Protein AF-A0A1Q7BEI2-F1 (afdb_monomer_lite)

Foldseek 3Di:
DWDDFPNWIWDKDWAADPPAAEEEEAEAQLFFQVLCVLVRVVCSPHHRYMTIGFEQADPIDQDFDAAALVSSLRRVVRVCVRVVQQAHAYEYEALSLLSQLVCLQPPVRRYQAYERELYFNWADQVLLVVLVVVLVCCVPPNLLSVLVVVVPQQFDPVCVVVVPVQSVVSSVSSRPRRSRSSNRSSNNVSGGHSLVSLVDRPHQYEYHYAPPHPSVVSSVVSCVNRVHDYDHDDDDDTDDPRGDDSPPPPPPCVPRPDDDPPDDDDDDDDDDDDDDDDDDDDDDDDDDDDDDDDDDDDDDDDDDDDDDDDDDDDDDDDDDDDDDPDDDPDDDDFDPVLVVLQVVVQVVCVVLQKGWDWPVPPPVPPPPDDDDDDDDPDDDDDDPPDPPDFFFDWDWRACVRCVVVLVVLQVSQVPTPHHPCNTHLFRWMKHHGPSRPSDSANGLQKTKIKTKAAAPDKRAKKAKQKKKKKQWQAQFWKWKAWLLEIAGDGHRKIFIHGGQIIMMIHTNDNGMTIIMIMISVSVCVVVVNIDMGRCPPPADDDRHDDHNPDDYCPLCVQQVDAPDHDPPDDQDHGDDPRAQSNGIDDRVVLVVVQVVCQPPPADQFFARKDWCARRVPRAARYLFKTKMKGKAFAFRKHFKKAKQKKKKKFWSAAWWWKDWQNDIDTDHHGMIIIHTGGIIMMITHNGPGMTMMIMMIRQSVCVSVVNIWMWTADPVRDIDTDDD

Secondary structure (DSSP, 8-state):
-EEEETTEEEEEEEES-TTSPEEEEEPPTT--GGGGHHHHHHHTTTSEEEEEPPTTSTTS---SS---HHHHHHHHHHHHHHTT--SEEEEEETHHHHHHHHHHHH-TTTEEEEEEES--SB--HHHHHHHHHHHHHHHHHTTGGGHHHHHHHHS-HHHHHH--TTHHHHHHHHHTS-HHHHHHHHHHHHS-B-HHHHHH--S-EEEE--TTSTTHHHHHHHHHTTTPPB----------TTSS-S---SSSSTTTSS--S------------------------------------------------------------PPP--PPP-PPPPPHHHHHHHHHHHHHHGGGTEEEE-TTT-GGGS-TTSS---S----PPP-TT-TT---PPPEEE-HHHHHHHHHHHHHHHTT-SS-HHHH-SS-EEEE--GGGTT-S-SSSS-EEEEEEE-TT-EEEEEEESS-EEEEE-SSEEEEEEETTEEEEEETT-EEEE-TT--EEEE--SSS-EEEEEEE-HHHHHHTT---EE---TT--SSS------BPTTHHHHHH-STT---TTS----SSSSS--S--EE-HHHHHHHHHHGGGS--BTTTBEEEEEB-TTTSSBSSSS-EEEEEEE-TT-BPPEEEESS-EEEEEEESEEEEEETTEEEEEETT-EEEE-TT--EEEE--SSS-EEEEEEETHHHHHHTT---EEEE-TT--EEE---

Structure (mmCIF, N/CA/C/O backbone):
data_AF-A0A1Q7BEI2-F1
#
_entry.id   AF-A0A1Q7BEI2-F1
#
loop_
_atom_site.group_PDB
_atom_site.id
_atom_site.type_symbol
_atom_site.label_atom_id
_atom_site.label_alt_id
_atom_site.label_comp_id
_atom_site.label_asym_id
_atom_site.label_entity_id
_atom_site.label_seq_id
_atom_site.pdbx_PDB_ins_code
_atom_site.Cartn_x
_atom_site.Cartn_y
_atom_site.Cartn_z
_atom_site.occupancy
_atom_site.B_iso_or_equiv
_atom_site.auth_seq_id
_atom_site.auth_comp_id
_atom_site.auth_asym_id
_atom_site.auth_atom_id
_atom_site.pdbx_PDB_model_num
ATOM 1 N N . MET A 1 1 ? 19.791 -34.931 -6.293 1.00 95.00 1 MET A N 1
ATOM 2 C CA . MET A 1 1 ? 19.073 -36.216 -6.482 1.00 95.00 1 MET A CA 1
ATOM 3 C C . MET A 1 1 ? 19.219 -36.650 -7.932 1.00 95.00 1 MET A C 1
ATOM 5 O O . MET A 1 1 ? 19.528 -35.811 -8.769 1.00 95.00 1 MET A O 1
ATOM 9 N N . LYS A 1 2 ? 19.037 -37.938 -8.239 1.00 97.06 2 LYS A N 1
ATOM 10 C CA . LYS A 1 2 ? 19.207 -38.498 -9.589 1.00 97.06 2 LYS A CA 1
ATOM 11 C C . LYS A 1 2 ? 17.946 -39.235 -10.034 1.00 97.06 2 LYS A C 1
ATOM 13 O O . LYS A 1 2 ? 17.386 -39.987 -9.246 1.00 97.06 2 LYS A O 1
ATOM 18 N N . ILE A 1 3 ? 17.523 -39.028 -11.280 1.00 97.88 3 ILE A N 1
ATOM 19 C CA . ILE A 1 3 ? 16.375 -39.712 -11.896 1.00 97.88 3 ILE A CA 1
ATOM 20 C C . ILE A 1 3 ? 16.626 -39.922 -13.393 1.00 97.88 3 ILE A C 1
ATOM 22 O O . ILE A 1 3 ? 17.326 -39.122 -14.013 1.00 97.88 3 ILE A O 1
ATOM 26 N N . LYS A 1 4 ? 16.084 -40.996 -13.981 1.00 98.12 4 LYS A N 1
ATOM 27 C CA . LYS A 1 4 ? 16.135 -41.216 -15.433 1.00 98.12 4 LYS A CA 1
ATOM 28 C C . LYS A 1 4 ? 14.906 -40.611 -16.111 1.00 98.12 4 LYS A C 1
ATOM 30 O O . LYS A 1 4 ? 13.786 -40.949 -15.746 1.00 98.12 4 LYS A O 1
ATOM 35 N N . ALA A 1 5 ? 15.130 -39.760 -17.107 1.00 97.00 5 ALA A N 1
ATOM 36 C CA . ALA A 1 5 ? 14.106 -39.152 -17.954 1.00 97.00 5 ALA A CA 1
ATOM 37 C C . ALA A 1 5 ? 14.677 -38.907 -19.363 1.00 97.00 5 ALA A C 1
ATOM 39 O O . ALA A 1 5 ? 15.879 -38.701 -19.511 1.00 97.00 5 ALA A O 1
ATOM 40 N N . ASN A 1 6 ? 13.839 -38.981 -20.403 1.00 97.12 6 ASN A N 1
ATOM 41 C CA . ASN A 1 6 ? 14.225 -38.830 -21.819 1.00 97.12 6 ASN A CA 1
ATOM 42 C C . ASN A 1 6 ? 15.554 -39.532 -22.213 1.00 97.12 6 ASN A C 1
ATOM 44 O O . ASN A 1 6 ? 16.454 -38.952 -22.830 1.00 97.12 6 ASN A O 1
ATOM 48 N N . GLY A 1 7 ? 15.696 -40.787 -21.773 1.00 95.81 7 GLY A N 1
ATOM 49 C CA . GLY A 1 7 ? 16.860 -41.640 -22.034 1.00 95.81 7 GLY A CA 1
ATOM 50 C C . GLY A 1 7 ? 18.113 -41.385 -21.182 1.00 95.81 7 GLY A C 1
ATOM 51 O O . GLY A 1 7 ? 19.041 -42.180 -21.288 1.00 95.81 7 GLY A O 1
ATOM 52 N N . ILE A 1 8 ? 18.157 -40.347 -20.334 1.00 97.75 8 ILE A N 1
ATOM 53 C CA . ILE A 1 8 ? 19.367 -39.943 -19.586 1.00 97.75 8 ILE A CA 1
ATOM 54 C C . ILE A 1 8 ? 19.130 -39.721 -18.080 1.00 97.75 8 ILE A C 1
ATOM 56 O O . ILE A 1 8 ? 17.997 -39.550 -17.629 1.00 97.75 8 ILE A O 1
ATOM 60 N N . ALA A 1 9 ? 20.198 -39.719 -17.276 1.00 98.06 9 ALA A N 1
ATOM 61 C CA . ALA A 1 9 ? 20.150 -39.496 -15.827 1.00 98.06 9 ALA A CA 1
ATOM 62 C C . ALA A 1 9 ? 20.323 -38.014 -15.428 1.00 98.06 9 ALA A C 1
ATOM 64 O O . ALA A 1 9 ? 21.440 -37.507 -15.248 1.00 98.06 9 ALA A O 1
ATOM 65 N N . PHE A 1 10 ? 19.201 -37.337 -15.187 1.00 98.50 10 PHE A N 1
ATOM 66 C CA . PHE A 1 10 ? 19.138 -35.959 -14.701 1.00 98.50 10 PHE A CA 1
ATOM 67 C C . PHE A 1 10 ? 19.571 -35.821 -13.244 1.00 98.50 10 PHE A C 1
ATOM 69 O O . PHE A 1 10 ? 19.149 -36.601 -12.387 1.00 98.50 10 PHE A O 1
ATOM 76 N N . ASN A 1 11 ? 20.374 -34.794 -12.952 1.00 98.62 11 ASN A N 1
ATOM 77 C CA . ASN A 1 11 ? 20.561 -34.278 -11.600 1.00 98.62 11 ASN A CA 1
ATOM 78 C C . ASN A 1 11 ? 19.521 -33.188 -11.305 1.00 98.62 11 ASN A C 1
ATOM 80 O O . ASN A 1 11 ? 19.353 -32.249 -12.084 1.00 98.62 11 ASN A O 1
ATOM 84 N N . TYR A 1 12 ? 18.833 -33.314 -10.172 1.00 98.56 12 TYR A N 1
ATOM 85 C CA . TYR A 1 12 ? 17.757 -32.411 -9.767 1.00 98.56 12 TYR A CA 1
ATOM 86 C C . TYR A 1 12 ? 17.677 -32.241 -8.244 1.00 98.56 12 TYR A C 1
ATOM 88 O O . TYR A 1 12 ? 18.200 -33.053 -7.475 1.00 98.56 12 TYR A O 1
ATOM 96 N N . GLN A 1 13 ? 16.992 -31.194 -7.802 1.00 98.38 13 GLN A N 1
ATOM 97 C CA . GLN A 1 13 ? 16.657 -30.910 -6.410 1.00 98.38 13 GLN A CA 1
ATOM 98 C C . GLN A 1 13 ? 15.194 -30.462 -6.332 1.00 98.38 13 GLN A C 1
ATOM 100 O O . GLN A 1 13 ? 14.686 -29.849 -7.271 1.00 98.38 13 GLN A O 1
ATOM 105 N N . VAL A 1 14 ? 14.518 -30.794 -5.230 1.00 97.94 14 VAL A N 1
ATOM 106 C CA . VAL A 1 14 ? 13.156 -30.330 -4.950 1.00 97.94 14 VAL A CA 1
ATOM 107 C C . VAL A 1 14 ? 13.141 -29.658 -3.585 1.00 97.94 14 VAL A C 1
ATOM 109 O O . VAL A 1 14 ? 13.456 -30.296 -2.582 1.00 97.94 14 VAL A O 1
ATOM 112 N N . ASP A 1 15 ? 12.771 -28.383 -3.567 1.00 95.75 15 ASP A N 1
ATOM 113 C CA . ASP A 1 15 ? 12.715 -27.534 -2.378 1.00 95.75 15 ASP A CA 1
ATOM 114 C C . ASP A 1 15 ? 11.254 -27.162 -2.038 1.00 95.75 15 ASP A C 1
ATOM 116 O O . ASP A 1 15 ? 10.361 -27.274 -2.879 1.00 95.75 15 ASP A O 1
ATOM 120 N N . GLY A 1 16 ? 10.996 -26.715 -0.806 1.00 94.44 16 GLY A N 1
ATOM 121 C CA . GLY A 1 16 ? 9.661 -26.295 -0.341 1.00 94.44 16 GLY A CA 1
ATOM 122 C C . GLY A 1 16 ? 8.696 -27.433 0.044 1.00 94.44 16 GLY A C 1
ATOM 123 O O . GLY A 1 16 ? 9.048 -28.604 -0.111 1.00 94.44 16 GLY A O 1
ATOM 124 N N . PRO A 1 17 ? 7.510 -27.117 0.603 1.00 92.06 17 PRO A N 1
ATOM 125 C CA . PRO A 1 17 ? 6.619 -28.085 1.250 1.00 92.06 17 PRO A CA 1
ATOM 126 C C . PRO A 1 17 ? 5.779 -28.906 0.264 1.00 92.06 17 PRO A C 1
ATOM 128 O O . PRO A 1 17 ? 5.358 -28.419 -0.786 1.00 92.06 17 PRO A O 1
ATOM 131 N N . ASP A 1 18 ? 5.482 -30.153 0.632 1.00 93.00 18 ASP A N 1
ATOM 132 C CA . ASP A 1 18 ? 4.590 -31.018 -0.141 1.00 93.00 18 ASP A CA 1
ATOM 133 C C . ASP A 1 18 ? 3.154 -30.477 -0.214 1.00 93.00 18 ASP A C 1
ATOM 135 O O . ASP A 1 18 ? 2.670 -29.787 0.681 1.00 93.00 18 ASP A O 1
ATOM 139 N N . GLY A 1 19 ? 2.477 -30.768 -1.328 1.00 88.19 19 GLY A N 1
ATOM 140 C CA . GLY A 1 19 ? 1.141 -30.245 -1.638 1.00 88.19 19 GLY A CA 1
ATOM 141 C C . GLY A 1 19 ? 1.110 -28.805 -2.172 1.00 88.19 19 GLY A C 1
ATOM 142 O O . GLY A 1 19 ? 0.091 -28.403 -2.733 1.00 88.19 19 GLY A O 1
ATOM 143 N N . ALA A 1 20 ? 2.202 -28.039 -2.068 1.00 93.50 20 ALA A N 1
ATOM 144 C CA . ALA A 1 20 ? 2.292 -26.709 -2.672 1.00 93.50 20 ALA A CA 1
ATOM 145 C C . ALA A 1 20 ? 2.332 -26.769 -4.218 1.00 93.50 20 ALA A C 1
ATOM 147 O O . ALA A 1 20 ? 2.781 -27.771 -4.785 1.00 93.50 20 ALA A O 1
ATOM 148 N N . PRO A 1 21 ? 1.905 -25.704 -4.931 1.00 95.62 21 PRO A N 1
ATOM 149 C CA . PRO A 1 21 ? 1.955 -25.669 -6.391 1.00 95.62 21 PRO A CA 1
ATOM 150 C C . PRO A 1 21 ? 3.386 -25.830 -6.918 1.00 95.62 21 PRO A C 1
ATOM 152 O O . PRO A 1 21 ? 4.336 -25.300 -6.338 1.00 95.62 21 PRO A O 1
ATOM 155 N N . TRP A 1 22 ? 3.542 -26.537 -8.037 1.00 98.50 22 TRP A N 1
ATOM 156 C CA . TRP A 1 22 ? 4.856 -26.782 -8.626 1.00 98.50 22 TRP A CA 1
ATOM 157 C C . TRP A 1 22 ? 5.407 -25.565 -9.371 1.00 98.50 22 TRP A C 1
ATOM 159 O O . TRP A 1 22 ? 4.705 -24.921 -10.157 1.00 98.50 22 TRP A O 1
ATOM 169 N N . LEU A 1 23 ? 6.698 -25.313 -9.168 1.00 98.25 23 LEU A N 1
ATOM 170 C CA . LEU A 1 23 ? 7.508 -24.328 -9.881 1.00 98.25 23 LEU A CA 1
ATOM 171 C C . LEU A 1 23 ? 8.764 -25.020 -10.421 1.00 98.25 23 LEU A C 1
ATOM 173 O O . LEU A 1 23 ? 9.567 -25.518 -9.640 1.00 98.25 23 LEU A O 1
ATOM 177 N N . VAL A 1 24 ? 8.957 -25.029 -11.740 1.00 98.69 24 VAL A N 1
ATOM 178 C CA . VAL A 1 24 ? 10.180 -25.546 -12.378 1.00 98.69 24 VAL A CA 1
ATOM 179 C C . VAL A 1 24 ? 11.117 -24.393 -12.745 1.00 98.69 24 VAL A C 1
ATOM 181 O O . VAL A 1 24 ? 10.713 -23.479 -13.464 1.00 98.69 24 VAL A O 1
ATOM 184 N N . LEU A 1 25 ? 12.360 -24.437 -12.253 1.00 97.88 25 LEU A N 1
ATOM 185 C CA . LEU A 1 25 ? 13.432 -23.483 -12.560 1.00 97.88 25 LEU A CA 1
ATOM 186 C C . LEU A 1 25 ? 14.457 -24.112 -13.514 1.00 97.88 25 LEU A C 1
ATOM 188 O O . LEU A 1 25 ? 15.140 -25.074 -13.155 1.00 97.88 25 LEU A O 1
ATOM 192 N N . SER A 1 26 ? 14.588 -23.545 -14.716 1.00 97.56 26 SER A N 1
ATOM 193 C CA . SER A 1 26 ? 15.482 -24.031 -15.777 1.00 97.56 26 SER A CA 1
ATOM 194 C C . SER A 1 26 ? 16.691 -23.103 -15.972 1.00 97.56 26 SER A C 1
ATOM 196 O O . SER A 1 26 ? 16.540 -21.896 -16.181 1.00 97.56 26 SER A O 1
ATOM 198 N N . ASN A 1 27 ? 17.909 -23.643 -15.841 1.00 92.50 27 ASN A N 1
ATOM 199 C CA . ASN A 1 27 ? 19.161 -22.870 -15.850 1.00 92.50 27 ASN A CA 1
ATOM 200 C C . ASN A 1 27 ? 19.591 -22.399 -17.258 1.00 92.50 27 ASN A C 1
ATOM 202 O O . ASN A 1 27 ? 19.130 -22.927 -18.271 1.00 92.50 27 ASN A O 1
ATOM 206 N N . SER A 1 28 ? 20.492 -21.414 -17.324 1.00 93.38 28 SER A N 1
ATOM 207 C CA . SER A 1 28 ? 21.071 -20.902 -18.577 1.00 93.38 28 SER A CA 1
ATOM 208 C C . SER A 1 28 ? 22.255 -21.748 -19.071 1.00 93.38 28 SER A C 1
ATOM 210 O O . SER A 1 28 ? 22.790 -22.578 -18.334 1.00 93.38 28 SER A O 1
ATOM 212 N N . LEU A 1 29 ? 22.699 -21.529 -20.313 1.00 95.56 29 LEU A N 1
ATOM 213 C CA . LEU A 1 29 ? 23.929 -22.133 -20.844 1.00 95.56 29 LEU A CA 1
ATOM 214 C C . LEU A 1 29 ? 25.128 -21.839 -19.923 1.00 95.56 29 LEU A C 1
ATOM 216 O O . LEU A 1 29 ? 25.253 -20.727 -19.413 1.00 95.56 29 LEU A O 1
ATOM 220 N N . ALA A 1 30 ? 26.020 -22.817 -19.759 1.00 95.12 30 ALA A N 1
ATOM 221 C CA . ALA A 1 30 ? 27.232 -22.734 -18.939 1.00 95.12 30 ALA A CA 1
ATOM 222 C C . ALA A 1 30 ? 26.987 -22.476 -17.432 1.00 95.12 30 ALA A C 1
ATOM 224 O O . ALA A 1 30 ? 27.820 -21.901 -16.729 1.00 95.12 30 ALA A O 1
ATOM 225 N N . THR A 1 31 ? 25.828 -22.913 -16.923 1.00 93.94 31 THR A N 1
ATOM 226 C CA . THR A 1 31 ? 25.461 -22.872 -15.495 1.00 93.94 31 THR A CA 1
ATOM 227 C C . THR A 1 31 ? 24.886 -24.213 -15.018 1.00 93.94 31 THR A C 1
ATOM 229 O O . THR A 1 31 ? 24.818 -25.176 -15.780 1.00 93.94 31 THR A O 1
ATOM 232 N N . LYS A 1 32 ? 24.499 -24.307 -13.740 1.00 93.50 32 LYS A N 1
ATOM 233 C CA . LYS A 1 32 ? 23.914 -25.510 -13.119 1.00 93.50 32 LYS A CA 1
ATOM 234 C C . LYS A 1 32 ? 22.928 -25.131 -12.008 1.00 93.50 32 LYS A C 1
ATOM 236 O O . LYS A 1 32 ? 22.909 -23.976 -11.583 1.00 93.50 32 LYS A O 1
ATOM 241 N N . LEU A 1 33 ? 22.140 -26.075 -11.493 1.00 94.44 33 LEU A N 1
ATOM 242 C CA . LEU A 1 33 ? 20.999 -25.851 -10.589 1.00 94.44 33 LEU A CA 1
ATOM 243 C C . LEU A 1 33 ? 21.333 -25.111 -9.284 1.00 94.44 33 LEU A C 1
ATOM 245 O O . LEU A 1 33 ? 20.460 -24.480 -8.682 1.00 94.44 33 LEU A O 1
ATOM 249 N N . THR A 1 34 ? 22.601 -25.131 -8.861 1.00 90.94 34 THR A N 1
ATOM 250 C CA . THR A 1 34 ? 23.093 -24.351 -7.714 1.00 90.94 34 THR A CA 1
ATOM 251 C C . THR A 1 34 ? 23.047 -22.843 -7.960 1.00 90.94 34 THR A C 1
ATOM 253 O O . THR A 1 34 ? 23.082 -22.079 -7.001 1.00 90.94 34 THR A O 1
ATOM 256 N N . MET A 1 35 ? 22.938 -22.389 -9.216 1.00 89.81 35 MET A N 1
ATOM 257 C CA . MET A 1 35 ? 22.732 -20.971 -9.516 1.00 89.81 35 MET A CA 1
ATOM 258 C C . MET A 1 35 ? 21.414 -20.449 -8.939 1.00 89.81 35 MET A C 1
ATOM 260 O O . MET A 1 35 ? 21.340 -19.275 -8.610 1.00 89.81 35 MET A O 1
ATOM 264 N N . TRP A 1 36 ? 20.401 -21.312 -8.805 1.00 89.00 36 TRP A N 1
ATOM 265 C CA . TRP A 1 36 ? 19.050 -20.968 -8.354 1.00 89.00 36 TRP A CA 1
ATOM 266 C C . TRP A 1 36 ? 18.861 -21.064 -6.826 1.00 89.00 36 TRP A C 1
ATOM 268 O O . TRP A 1 36 ? 17.736 -20.983 -6.333 1.00 89.00 36 TRP A O 1
ATOM 278 N N . GLU A 1 37 ? 19.938 -21.284 -6.064 1.00 86.31 37 GLU A N 1
ATOM 279 C CA . GLU A 1 37 ? 19.877 -21.561 -4.621 1.00 86.31 37 GLU A CA 1
ATOM 280 C C . GLU A 1 37 ? 19.185 -20.447 -3.800 1.00 86.31 37 GLU A C 1
ATOM 282 O O . GLU A 1 37 ? 18.320 -20.776 -2.983 1.00 86.31 37 GLU A O 1
ATOM 287 N N . PRO A 1 38 ? 19.449 -19.137 -4.015 1.00 81.62 38 PRO A N 1
ATOM 288 C CA . PRO A 1 38 ? 18.741 -18.086 -3.278 1.00 81.62 38 PRO A CA 1
ATOM 289 C C . PRO A 1 38 ? 17.257 -17.980 -3.649 1.00 81.62 38 PRO A C 1
ATOM 291 O O . PRO A 1 38 ? 16.424 -17.717 -2.786 1.00 81.62 38 PRO A O 1
ATOM 294 N N . GLN A 1 39 ? 16.903 -18.212 -4.917 1.00 86.69 39 GLN A N 1
ATOM 295 C CA . GLN A 1 39 ? 15.520 -18.130 -5.398 1.00 86.69 39 GLN A CA 1
ATOM 296 C C . GLN A 1 39 ? 14.701 -19.291 -4.846 1.00 86.69 39 GLN A C 1
ATOM 298 O O . GLN A 1 39 ? 13.593 -19.075 -4.368 1.00 86.69 39 GLN A O 1
ATOM 303 N N . ALA A 1 40 ? 15.250 -20.508 -4.870 1.00 86.38 40 ALA A N 1
ATOM 304 C CA . ALA A 1 40 ? 14.582 -21.690 -4.341 1.00 86.38 40 ALA A CA 1
ATOM 305 C C . ALA A 1 40 ? 14.378 -21.622 -2.823 1.00 86.38 40 ALA A C 1
ATOM 307 O O . ALA A 1 40 ? 13.332 -22.047 -2.340 1.00 86.38 40 ALA A O 1
ATOM 308 N N . ARG A 1 41 ? 15.310 -21.017 -2.074 1.00 84.94 41 ARG A N 1
ATOM 309 C CA . ARG A 1 41 ? 15.151 -20.773 -0.631 1.00 84.94 41 ARG A CA 1
ATOM 310 C C . ARG A 1 41 ? 13.947 -19.886 -0.304 1.00 84.94 41 ARG A C 1
ATOM 312 O O . ARG A 1 41 ? 13.206 -20.184 0.627 1.00 84.94 41 ARG A O 1
ATOM 319 N N . GLU A 1 42 ? 13.753 -18.806 -1.058 1.00 81.12 42 GLU A N 1
ATOM 320 C CA . GLU A 1 42 ? 12.666 -17.854 -0.805 1.00 81.12 42 GLU A CA 1
ATOM 321 C C . GLU A 1 42 ? 11.333 -18.322 -1.418 1.00 81.12 42 GLU A C 1
ATOM 323 O O . GLU A 1 42 ? 10.294 -18.266 -0.758 1.00 81.12 42 GLU A O 1
ATOM 328 N N . LEU A 1 43 ? 11.347 -18.849 -2.648 1.00 88.06 43 LEU A N 1
ATOM 329 C CA . LEU A 1 43 ? 10.153 -19.364 -3.337 1.00 88.06 43 LEU A CA 1
ATOM 330 C C . LEU A 1 43 ? 9.671 -20.702 -2.765 1.00 88.06 43 LEU A C 1
ATOM 332 O O . LEU A 1 43 ? 8.469 -20.964 -2.764 1.00 88.06 43 LEU A O 1
ATOM 336 N N . GLY A 1 44 ? 10.569 -21.496 -2.181 1.00 90.50 44 GLY A N 1
ATOM 337 C CA . GLY A 1 44 ? 10.242 -22.708 -1.430 1.00 90.50 44 GLY A CA 1
ATOM 338 C C . GLY A 1 44 ? 9.364 -22.467 -0.196 1.00 90.50 44 GLY A C 1
ATOM 339 O O . GLY A 1 44 ? 8.872 -23.427 0.381 1.00 90.50 44 GLY A O 1
ATOM 340 N N . ARG A 1 45 ? 9.097 -21.215 0.207 1.00 89.38 45 ARG A N 1
ATOM 341 C CA . ARG A 1 45 ? 8.065 -20.913 1.220 1.00 89.38 45 ARG A CA 1
ATOM 342 C C . ARG A 1 45 ? 6.628 -21.033 0.696 1.00 89.38 45 ARG A C 1
ATOM 344 O O . ARG A 1 45 ? 5.710 -21.095 1.505 1.00 89.38 45 ARG A O 1
ATOM 351 N N . ALA A 1 46 ? 6.425 -21.028 -0.623 1.00 86.75 46 ALA A N 1
ATOM 352 C CA . ALA A 1 46 ? 5.098 -20.999 -1.251 1.00 86.75 46 ALA A CA 1
ATOM 353 C C . ALA A 1 46 ? 4.908 -22.017 -2.394 1.00 86.75 46 ALA A C 1
ATOM 355 O O . ALA A 1 46 ? 3.773 -22.266 -2.796 1.00 86.75 46 ALA A O 1
ATOM 356 N N . PHE A 1 47 ? 5.990 -22.609 -2.908 1.00 95.94 47 PHE A N 1
ATOM 357 C CA . PHE A 1 47 ? 5.974 -23.542 -4.038 1.00 95.94 47 PHE A CA 1
ATOM 358 C C . PHE A 1 47 ? 6.774 -24.804 -3.732 1.00 95.94 47 PHE A C 1
ATOM 360 O O . PHE A 1 47 ? 7.767 -24.751 -3.004 1.00 95.94 47 PHE A O 1
ATOM 367 N N . ARG A 1 48 ? 6.395 -25.920 -4.361 1.00 97.75 48 ARG A N 1
ATOM 368 C CA . ARG A 1 48 ? 7.266 -27.093 -4.492 1.00 97.75 48 ARG A CA 1
ATOM 369 C C . ARG A 1 48 ? 8.180 -26.823 -5.690 1.00 97.75 48 ARG A C 1
ATOM 371 O O . ARG A 1 48 ? 7.740 -26.834 -6.841 1.00 97.75 48 ARG A O 1
ATOM 378 N N . VAL A 1 49 ? 9.423 -26.440 -5.417 1.00 98.31 49 VAL A N 1
ATOM 379 C CA . VAL A 1 49 ? 10.357 -25.906 -6.418 1.00 98.31 49 VAL A CA 1
ATOM 380 C C . VAL A 1 49 ? 11.228 -27.032 -6.962 1.00 98.31 49 VAL A C 1
ATOM 382 O O . VAL A 1 49 ? 12.115 -27.509 -6.261 1.00 98.31 49 VAL A O 1
ATOM 385 N N . LEU A 1 50 ? 11.018 -27.431 -8.216 1.00 98.56 50 LEU A N 1
ATOM 386 C CA . LEU A 1 50 ? 11.941 -28.283 -8.963 1.00 98.56 50 LEU A CA 1
ATOM 387 C C . LEU A 1 50 ? 13.065 -27.428 -9.560 1.00 98.56 50 LEU A C 1
ATOM 389 O O . LEU A 1 50 ? 12.816 -26.515 -10.349 1.00 98.56 50 LEU A O 1
ATOM 393 N N . ARG A 1 51 ? 14.311 -27.789 -9.263 1.00 98.19 51 ARG A N 1
ATOM 394 C CA . ARG A 1 51 ? 15.505 -27.325 -9.977 1.00 98.19 51 ARG A CA 1
ATOM 395 C C . ARG A 1 51 ? 16.212 -28.508 -10.610 1.00 98.19 51 ARG A C 1
ATOM 397 O O . ARG A 1 51 ? 16.297 -29.566 -9.992 1.00 98.19 51 ARG A O 1
ATOM 404 N N . TYR A 1 52 ? 16.777 -28.330 -11.795 1.00 98.44 52 TYR A N 1
ATOM 405 C CA . TYR A 1 52 ? 17.526 -29.381 -12.475 1.00 98.44 52 TYR A CA 1
ATOM 406 C C . TYR A 1 52 ? 18.714 -28.814 -13.238 1.00 98.44 52 TYR A C 1
ATOM 408 O O . TYR A 1 52 ? 18.701 -27.651 -13.641 1.00 98.44 52 TYR A O 1
ATOM 416 N N . ASP A 1 53 ? 19.744 -29.637 -13.408 1.00 98.25 53 ASP A N 1
ATOM 417 C CA . ASP A 1 53 ? 20.790 -29.364 -14.384 1.00 98.25 53 ASP A CA 1
ATOM 418 C C . ASP A 1 53 ? 20.252 -29.791 -15.757 1.00 98.25 53 ASP A C 1
ATOM 420 O O . ASP A 1 53 ? 19.890 -30.960 -15.935 1.00 98.25 53 ASP A O 1
ATOM 424 N N . GLN A 1 54 ? 20.186 -28.876 -16.729 1.00 97.00 54 GLN A N 1
ATOM 425 C CA . GLN A 1 54 ? 19.824 -29.236 -18.108 1.00 97.00 54 GLN A CA 1
ATOM 426 C C . GLN A 1 54 ? 20.796 -30.279 -18.706 1.00 97.00 54 GLN A C 1
ATOM 428 O O . GLN A 1 54 ? 21.903 -30.491 -18.203 1.00 97.00 54 GLN A O 1
ATOM 433 N N . ARG A 1 55 ? 20.398 -30.927 -19.812 1.00 97.62 55 ARG A N 1
ATOM 434 C CA . ARG A 1 55 ? 21.263 -31.842 -20.576 1.00 97.62 55 ARG A CA 1
ATOM 435 C C . ARG A 1 55 ? 22.625 -31.194 -20.849 1.00 97.62 55 ARG A C 1
ATOM 437 O O . ARG A 1 55 ? 22.711 -30.006 -21.169 1.00 97.62 55 ARG A O 1
ATOM 444 N N . GLY A 1 56 ? 23.699 -31.958 -20.665 1.00 95.00 56 GLY A N 1
ATOM 445 C CA . GLY A 1 56 ? 25.062 -31.463 -20.851 1.00 95.00 56 GLY A CA 1
ATOM 446 C C . GLY A 1 56 ? 25.594 -30.506 -19.771 1.00 95.00 56 GLY A C 1
ATOM 447 O O . GLY A 1 56 ? 26.701 -30.001 -19.935 1.00 95.00 56 GLY A O 1
ATOM 448 N N . HIS A 1 57 ? 24.853 -30.244 -18.689 1.00 97.19 57 HIS A N 1
ATOM 449 C CA . HIS A 1 57 ? 25.237 -29.293 -17.640 1.00 97.19 57 HIS A CA 1
ATOM 450 C C . HIS A 1 57 ? 25.350 -29.943 -16.254 1.00 97.19 57 HIS A C 1
ATOM 452 O O . HIS A 1 57 ? 24.732 -30.968 -15.965 1.00 97.19 57 HIS A O 1
ATOM 458 N N . GLY A 1 58 ? 26.124 -29.301 -15.371 1.00 95.00 58 GLY A N 1
ATOM 459 C CA . GLY A 1 58 ? 26.248 -29.675 -13.960 1.00 95.00 58 GLY A CA 1
ATOM 460 C C . GLY A 1 58 ? 26.650 -31.138 -13.762 1.00 95.00 58 GLY A C 1
ATOM 461 O O . GLY A 1 58 ? 27.751 -31.530 -14.136 1.00 95.00 58 GLY A O 1
ATOM 462 N N . ALA A 1 59 ? 25.766 -31.922 -13.146 1.00 96.50 59 ALA A N 1
ATOM 463 C CA . ALA A 1 59 ? 25.916 -33.367 -12.984 1.00 96.50 59 ALA A CA 1
ATOM 464 C C . ALA A 1 59 ? 24.895 -34.189 -13.798 1.00 96.50 59 ALA A C 1
ATOM 466 O O . ALA A 1 59 ? 24.829 -35.408 -13.619 1.00 96.50 59 ALA A O 1
ATOM 467 N N . THR A 1 60 ? 24.083 -33.574 -14.666 1.00 98.19 60 THR A N 1
ATOM 468 C CA . THR A 1 60 ? 23.271 -34.302 -15.660 1.00 98.19 60 THR A CA 1
ATOM 469 C C . THR A 1 60 ? 24.181 -34.893 -16.740 1.00 98.19 60 THR A C 1
ATOM 471 O O . THR A 1 60 ? 25.257 -34.371 -17.023 1.00 98.19 60 THR A O 1
ATOM 474 N N . GLU A 1 61 ? 23.778 -36.021 -17.326 1.00 97.00 61 GLU A N 1
ATOM 475 C CA . GLU A 1 61 ? 24.555 -36.685 -18.377 1.00 97.00 61 GLU A CA 1
ATOM 476 C C . GLU A 1 61 ? 24.785 -35.798 -19.616 1.00 97.00 61 GLU A C 1
ATOM 478 O O . GLU A 1 61 ? 24.004 -34.898 -19.948 1.00 97.00 61 GLU A O 1
ATOM 483 N N . VAL A 1 62 ? 25.886 -36.089 -20.316 1.00 96.75 62 VAL A N 1
ATOM 484 C CA . VAL A 1 62 ? 26.445 -35.272 -21.403 1.00 96.75 62 VAL A CA 1
ATOM 485 C C . VAL A 1 62 ? 26.586 -36.103 -22.693 1.00 96.75 62 VAL A C 1
ATOM 487 O O . VAL A 1 62 ? 27.708 -36.410 -23.103 1.00 96.75 62 VAL A O 1
ATOM 490 N N . PRO A 1 63 ? 25.487 -36.520 -23.356 1.00 94.69 63 PRO A N 1
ATOM 491 C CA . PRO A 1 63 ? 25.588 -37.193 -24.650 1.00 94.69 63 PRO A CA 1
ATOM 492 C C . PRO A 1 63 ? 26.278 -36.295 -25.680 1.00 94.69 63 PRO A C 1
ATOM 494 O O . PRO A 1 63 ? 25.986 -35.100 -25.757 1.00 94.69 63 PRO A O 1
ATOM 497 N N . ALA A 1 64 ? 27.184 -36.860 -26.476 1.00 89.75 64 ALA A N 1
ATOM 498 C CA . ALA A 1 64 ? 27.850 -36.125 -27.546 1.00 89.75 64 ALA A CA 1
ATOM 499 C C . ALA A 1 64 ? 26.870 -35.753 -28.675 1.00 89.75 64 ALA A C 1
ATOM 501 O O . ALA A 1 64 ? 25.898 -36.465 -28.926 1.00 89.75 64 ALA A O 1
ATOM 502 N N . GLY A 1 65 ? 27.158 -34.654 -29.377 1.00 89.56 65 GLY A N 1
ATOM 503 C CA . GLY A 1 65 ? 26.380 -34.173 -30.521 1.00 89.56 65 GLY A CA 1
ATOM 504 C C . GLY A 1 65 ? 25.895 -32.732 -30.363 1.00 89.56 65 GLY A C 1
ATOM 505 O O . GLY A 1 65 ? 26.130 -32.082 -29.346 1.00 89.56 65 GLY A O 1
ATOM 506 N N . ARG A 1 66 ? 25.220 -32.231 -31.400 1.00 96.50 66 ARG A N 1
ATOM 507 C CA . ARG A 1 66 ? 24.491 -30.954 -31.383 1.00 96.50 66 ARG A CA 1
ATOM 508 C C . ARG A 1 66 ? 23.057 -31.219 -30.917 1.00 96.50 66 ARG A C 1
ATOM 510 O O . ARG A 1 66 ? 22.474 -32.216 -31.337 1.00 96.50 66 ARG A O 1
ATOM 517 N N . TYR A 1 67 ? 22.493 -30.368 -30.063 1.00 97.62 67 TYR A N 1
ATOM 518 C CA . TYR A 1 67 ? 21.097 -30.484 -29.629 1.00 97.62 67 TYR A CA 1
ATOM 519 C C . TYR A 1 67 ? 20.223 -29.456 -30.363 1.00 97.62 67 TYR A C 1
ATOM 521 O O . TYR A 1 67 ? 20.725 -28.471 -30.901 1.00 97.62 67 TYR A O 1
ATOM 529 N N . ALA A 1 68 ? 18.910 -29.672 -30.330 1.00 96.62 68 ALA A N 1
ATOM 530 C CA . ALA A 1 68 ? 17.883 -28.702 -30.707 1.00 96.62 68 ALA A CA 1
ATOM 531 C C . ALA A 1 68 ? 16.928 -28.504 -29.520 1.00 96.62 68 ALA A C 1
ATOM 533 O O . ALA A 1 68 ? 16.865 -29.358 -28.629 1.00 96.62 68 ALA A O 1
ATOM 534 N N . PHE A 1 69 ? 16.169 -27.405 -29.487 1.00 97.12 69 PHE A N 1
ATOM 535 C CA . PHE A 1 69 ? 15.295 -27.130 -28.341 1.00 97.12 69 PHE A CA 1
ATOM 536 C C . PHE A 1 69 ? 14.184 -28.162 -28.138 1.00 97.12 69 PHE A C 1
ATOM 538 O O . PHE A 1 69 ? 13.848 -28.414 -26.988 1.00 97.12 69 PHE A O 1
ATOM 545 N N . ASP A 1 70 ? 13.686 -28.829 -29.183 1.00 96.88 70 ASP A N 1
ATOM 546 C CA . ASP A 1 70 ? 12.696 -29.909 -29.030 1.00 96.88 70 ASP A CA 1
ATOM 547 C C . ASP A 1 70 ? 13.204 -31.040 -28.113 1.00 96.88 70 ASP A C 1
ATOM 549 O O . ASP A 1 70 ? 12.437 -31.598 -27.329 1.00 96.88 70 ASP A O 1
ATOM 553 N N . LEU A 1 71 ? 14.518 -31.315 -28.110 1.00 98.00 71 LEU A N 1
ATOM 554 C CA . LEU A 1 71 ? 15.134 -32.253 -27.165 1.00 98.00 71 LEU A CA 1
ATOM 555 C C . LEU A 1 71 ? 15.133 -31.702 -25.730 1.00 98.00 71 LEU A C 1
ATOM 557 O O . LEU A 1 71 ? 14.808 -32.435 -24.802 1.00 98.00 71 LEU A O 1
ATOM 561 N N . LEU A 1 72 ? 15.454 -30.417 -25.545 1.00 98.06 72 LEU A N 1
ATOM 562 C CA . LEU A 1 72 ? 15.480 -29.753 -24.230 1.00 98.06 72 LEU A CA 1
ATOM 563 C C . LEU A 1 72 ? 14.066 -29.542 -23.645 1.00 98.06 72 LEU A C 1
ATOM 565 O O . LEU A 1 72 ? 13.889 -29.490 -22.427 1.00 98.06 72 LEU A O 1
ATOM 569 N N . ILE A 1 73 ? 13.054 -29.452 -24.510 1.00 98.25 73 ILE A N 1
ATOM 570 C CA . ILE A 1 73 ? 11.628 -29.413 -24.170 1.00 98.25 73 ILE A CA 1
ATOM 571 C C . ILE A 1 73 ? 11.156 -30.812 -23.756 1.00 98.25 73 ILE A C 1
ATOM 573 O O . ILE A 1 73 ? 10.581 -30.964 -22.676 1.00 98.25 73 ILE A O 1
ATOM 577 N N . ALA A 1 74 ? 11.468 -31.845 -24.549 1.00 98.38 74 ALA A N 1
ATOM 578 C CA . ALA A 1 74 ? 11.191 -33.241 -24.207 1.00 98.38 74 ALA A CA 1
ATOM 579 C C . ALA A 1 74 ? 11.889 -33.676 -22.903 1.00 98.38 74 ALA A C 1
ATOM 581 O O . ALA A 1 74 ? 11.296 -34.391 -22.098 1.00 98.38 74 ALA A O 1
ATOM 582 N N . ASP A 1 75 ? 13.106 -33.189 -22.650 1.00 98.50 75 ASP A N 1
ATOM 583 C CA . ASP A 1 75 ? 13.833 -33.362 -21.388 1.00 98.50 75 ASP A CA 1
ATOM 584 C C . ASP A 1 75 ? 13.059 -32.802 -20.190 1.00 98.50 75 ASP A C 1
ATOM 586 O O . ASP A 1 75 ? 12.868 -33.496 -19.190 1.00 98.50 75 ASP A O 1
ATOM 590 N N . ALA A 1 76 ? 12.583 -31.557 -20.293 1.00 98.25 76 ALA A N 1
ATOM 591 C CA . ALA A 1 76 ? 11.822 -30.907 -19.231 1.00 98.25 76 ALA A CA 1
ATOM 592 C C . ALA A 1 76 ? 10.476 -31.610 -18.967 1.00 98.25 76 ALA A C 1
ATOM 594 O O . ALA A 1 76 ? 10.103 -31.799 -17.808 1.00 98.25 76 ALA A O 1
ATOM 595 N N . LEU A 1 77 ? 9.777 -32.044 -20.022 1.00 98.31 77 LEU A N 1
ATOM 596 C CA . LEU A 1 77 ? 8.520 -32.796 -19.917 1.00 98.31 77 LEU A CA 1
ATOM 597 C C . LEU A 1 77 ? 8.732 -34.165 -19.279 1.00 98.31 77 LEU A C 1
ATOM 599 O O . LEU A 1 77 ? 8.063 -34.486 -18.303 1.00 98.31 77 LEU A O 1
ATOM 603 N N . ALA A 1 78 ? 9.698 -34.943 -19.768 1.00 98.44 78 ALA A N 1
ATOM 604 C CA . ALA A 1 78 ? 9.980 -36.267 -19.230 1.00 98.44 78 ALA A CA 1
ATOM 605 C C . ALA A 1 78 ? 10.465 -36.205 -17.774 1.00 98.44 78 ALA A C 1
ATOM 607 O O . ALA A 1 78 ? 10.173 -37.112 -16.998 1.00 98.44 78 ALA A O 1
ATOM 608 N N . LEU A 1 79 ? 11.179 -35.143 -17.380 1.00 98.25 79 LEU A N 1
ATOM 609 C CA . LEU A 1 79 ? 11.558 -34.914 -15.986 1.00 98.25 79 LEU A CA 1
ATOM 610 C C . LEU A 1 79 ? 10.343 -34.551 -15.118 1.00 98.25 79 LEU A C 1
ATOM 612 O O . LEU A 1 79 ? 10.231 -35.047 -13.998 1.00 98.25 79 LEU A O 1
ATOM 616 N N . MET A 1 80 ? 9.413 -33.738 -15.631 1.00 98.56 80 MET A N 1
ATOM 617 C CA . MET A 1 80 ? 8.127 -33.492 -14.972 1.00 98.56 80 MET A CA 1
ATOM 618 C C . MET A 1 80 ? 7.319 -34.791 -14.827 1.00 98.56 80 MET A C 1
ATOM 620 O O . MET A 1 80 ? 6.819 -35.072 -13.741 1.00 98.56 80 MET A O 1
ATOM 624 N N . ASP A 1 81 ? 7.236 -35.613 -15.873 1.00 98.44 81 ASP A N 1
ATOM 625 C CA . ASP A 1 81 ? 6.491 -36.878 -15.879 1.00 98.44 81 ASP A CA 1
ATOM 626 C C . ASP A 1 81 ? 7.090 -37.913 -14.918 1.00 98.44 81 ASP A C 1
ATOM 628 O O . ASP A 1 81 ? 6.364 -38.498 -14.114 1.00 98.44 81 ASP A O 1
ATOM 632 N N . ALA A 1 82 ? 8.417 -38.076 -14.918 1.00 98.25 82 ALA A N 1
ATOM 633 C CA . ALA A 1 82 ? 9.128 -38.968 -13.999 1.00 98.25 82 ALA A CA 1
ATOM 634 C C . ALA A 1 82 ? 8.997 -38.550 -12.518 1.00 98.25 82 ALA A C 1
ATOM 636 O O . ALA A 1 82 ? 9.160 -39.380 -11.626 1.00 98.25 82 ALA A O 1
ATOM 637 N N . LEU A 1 83 ? 8.670 -37.280 -12.252 1.00 97.81 83 LEU A N 1
ATOM 638 C CA . LEU A 1 83 ? 8.390 -36.732 -10.920 1.00 97.81 83 LEU A CA 1
ATOM 639 C C . LEU A 1 83 ? 6.880 -36.569 -10.635 1.00 97.81 83 LEU A C 1
ATOM 641 O O . LEU A 1 83 ? 6.508 -35.916 -9.662 1.00 97.81 83 LEU A O 1
ATOM 645 N N . ALA A 1 84 ? 6.006 -37.144 -11.474 1.00 97.38 84 ALA A N 1
ATOM 646 C CA . ALA A 1 84 ? 4.541 -37.044 -11.401 1.00 97.38 84 ALA A CA 1
ATOM 647 C C . ALA A 1 84 ? 3.975 -35.601 -11.422 1.00 97.38 84 ALA A C 1
ATOM 649 O O . ALA A 1 84 ? 2.834 -35.345 -11.022 1.00 97.38 84 ALA A O 1
ATOM 650 N N . ILE A 1 85 ? 4.744 -34.640 -11.942 1.00 98.12 85 ILE A N 1
ATOM 651 C CA . ILE A 1 85 ? 4.380 -33.225 -12.065 1.00 98.12 85 ILE A CA 1
ATOM 652 C C . ILE A 1 85 ? 3.432 -33.051 -13.258 1.00 98.12 85 ILE A C 1
ATOM 654 O O . ILE A 1 85 ? 3.807 -32.615 -14.351 1.00 98.12 85 ILE A O 1
ATOM 658 N N . ARG A 1 86 ? 2.152 -33.377 -13.046 1.00 96.38 86 ARG A N 1
ATOM 659 C CA . ARG A 1 86 ? 1.091 -33.228 -14.059 1.00 96.38 86 ARG A CA 1
ATOM 660 C C . ARG A 1 86 ? 1.059 -31.818 -14.657 1.00 96.38 86 ARG A C 1
ATOM 662 O O . ARG A 1 86 ? 0.861 -31.668 -15.861 1.00 96.38 86 ARG A O 1
ATOM 669 N N . LYS A 1 87 ? 1.235 -30.792 -13.822 1.00 96.25 87 LYS A N 1
ATOM 670 C CA . LYS A 1 87 ? 1.206 -29.385 -14.224 1.00 96.25 87 LYS A CA 1
ATOM 671 C C . LYS A 1 87 ? 2.083 -28.536 -13.304 1.00 96.25 87 LYS A C 1
ATOM 673 O O . LYS A 1 87 ? 2.143 -28.822 -12.109 1.00 96.25 87 LYS A O 1
ATOM 678 N N . ALA A 1 88 ? 2.734 -27.514 -13.851 1.00 97.88 88 ALA A N 1
ATOM 679 C CA . ALA A 1 88 ? 3.559 -26.582 -13.086 1.00 97.88 88 ALA A CA 1
ATOM 680 C C . ALA A 1 88 ? 3.506 -25.156 -13.648 1.00 97.88 88 ALA A C 1
ATOM 682 O O . ALA A 1 88 ? 3.201 -24.924 -14.819 1.00 97.88 88 ALA A O 1
ATOM 683 N N . HIS A 1 89 ? 3.888 -24.189 -12.826 1.00 97.94 89 HIS A N 1
ATOM 684 C CA . HIS A 1 89 ? 4.431 -22.929 -13.313 1.00 97.94 89 HIS A CA 1
ATOM 685 C C . HIS A 1 89 ? 5.904 -23.142 -13.726 1.00 97.94 89 HIS A C 1
ATOM 687 O O . HIS A 1 89 ? 6.615 -23.925 -13.095 1.00 97.94 89 HIS A O 1
ATOM 693 N N . PHE A 1 90 ? 6.389 -22.454 -14.761 1.00 98.06 90 PHE A N 1
ATOM 694 C CA . PHE A 1 90 ? 7.745 -22.660 -15.294 1.00 98.06 90 PHE A CA 1
ATOM 695 C C . PHE A 1 90 ? 8.474 -21.325 -15.447 1.00 98.06 90 PHE A C 1
ATOM 697 O O . PHE A 1 90 ? 7.915 -20.378 -15.999 1.00 98.06 90 PHE A O 1
ATOM 704 N N . ALA A 1 91 ? 9.719 -21.239 -14.983 1.00 96.94 91 ALA A N 1
ATOM 705 C CA . ALA A 1 91 ? 10.585 -20.083 -15.186 1.00 96.94 91 ALA A CA 1
ATOM 706 C C . ALA A 1 91 ? 11.972 -20.525 -15.659 1.00 96.94 91 ALA A C 1
ATOM 708 O O . ALA A 1 91 ? 12.545 -21.481 -15.135 1.00 96.94 91 ALA A O 1
ATOM 709 N N . GLY A 1 92 ? 12.530 -19.824 -16.642 1.00 95.19 92 GLY A N 1
ATOM 710 C CA . GLY A 1 92 ? 13.829 -20.182 -17.200 1.00 95.19 92 GLY A CA 1
ATOM 711 C C . GLY A 1 92 ? 14.660 -18.980 -17.627 1.00 95.19 92 GLY A C 1
ATOM 712 O O . GLY A 1 92 ? 14.121 -17.980 -18.099 1.00 95.19 92 GLY A O 1
ATOM 713 N N . LEU A 1 93 ? 15.978 -19.095 -17.452 1.00 94.00 93 LEU A N 1
ATOM 714 C CA . LEU A 1 93 ? 16.952 -18.056 -17.791 1.00 94.00 93 LEU A CA 1
ATOM 715 C C . LEU A 1 93 ? 17.661 -18.380 -19.108 1.00 94.00 93 LEU A C 1
ATOM 717 O O . LEU A 1 93 ? 18.197 -19.478 -19.262 1.00 94.00 93 LEU A O 1
ATOM 721 N N . SER A 1 94 ? 17.709 -17.419 -20.032 1.00 93.00 94 SER A N 1
ATOM 722 C CA . SER A 1 94 ? 18.369 -17.534 -21.336 1.00 93.00 94 SER A CA 1
ATOM 723 C C . SER A 1 94 ? 17.939 -18.809 -22.074 1.00 93.00 94 SER A C 1
ATOM 725 O O . SER A 1 94 ? 16.777 -18.915 -22.464 1.00 93.00 94 SER A O 1
ATOM 727 N N . MET A 1 95 ? 18.809 -19.814 -22.191 1.00 96.31 95 MET A N 1
ATOM 728 C CA . MET A 1 95 ? 18.475 -21.167 -22.659 1.00 96.31 95 MET A CA 1
ATOM 729 C C . MET A 1 95 ? 17.181 -21.727 -22.044 1.00 96.31 95 MET A C 1
ATOM 731 O O . MET A 1 95 ? 16.273 -22.109 -22.773 1.00 96.31 95 MET A O 1
ATOM 735 N N . GLY A 1 96 ? 17.040 -21.706 -20.714 1.00 96.56 96 GLY A N 1
ATOM 736 C CA . GLY A 1 96 ? 15.824 -22.174 -20.044 1.00 96.56 96 GLY A CA 1
ATOM 737 C C . GLY A 1 96 ? 14.576 -21.351 -20.390 1.00 96.56 96 GLY A C 1
ATOM 738 O O . GLY A 1 96 ? 13.467 -21.876 -20.334 1.00 96.56 96 GLY A O 1
ATOM 739 N N . GLY A 1 97 ? 14.735 -20.076 -20.764 1.00 93.81 97 GLY A N 1
ATOM 740 C CA . GLY A 1 97 ? 13.640 -19.200 -21.199 1.00 93.81 97 GLY A CA 1
ATOM 741 C C . GLY A 1 97 ? 13.119 -19.549 -22.597 1.00 93.81 97 GLY A C 1
ATOM 742 O O . GLY A 1 97 ? 11.910 -19.534 -22.822 1.00 93.81 97 GLY A O 1
ATOM 743 N N . ALA A 1 98 ? 14.005 -19.964 -23.506 1.00 94.62 98 ALA A N 1
ATOM 744 C CA . ALA A 1 98 ? 13.620 -20.488 -24.815 1.00 94.62 98 ALA A CA 1
ATOM 745 C C . ALA A 1 98 ? 12.948 -21.870 -24.686 1.00 94.62 98 ALA A C 1
ATOM 747 O O . ALA A 1 98 ? 11.886 -22.083 -25.270 1.00 94.62 98 ALA A O 1
ATOM 748 N N . THR A 1 99 ? 13.461 -22.752 -23.815 1.00 97.31 99 THR A N 1
ATOM 749 C CA . THR A 1 99 ? 12.763 -23.995 -23.426 1.00 97.31 99 THR A CA 1
ATOM 750 C C . THR A 1 99 ? 11.365 -23.698 -22.863 1.00 97.31 99 THR A C 1
ATOM 752 O O . THR A 1 99 ? 10.402 -24.371 -23.223 1.00 97.31 99 THR A O 1
ATOM 755 N N . ALA A 1 100 ? 11.214 -22.656 -22.035 1.00 95.69 100 ALA A N 1
ATOM 756 C CA . ALA A 1 100 ? 9.924 -22.239 -21.480 1.00 95.69 100 ALA A CA 1
ATOM 757 C C . ALA A 1 100 ? 8.935 -21.737 -22.553 1.00 95.69 100 ALA A C 1
ATOM 759 O O . ALA A 1 100 ? 7.748 -22.059 -22.481 1.00 95.69 100 ALA A O 1
ATOM 760 N N . LEU A 1 101 ? 9.403 -20.991 -23.563 1.00 93.19 101 LEU A N 1
ATOM 761 C CA . LEU A 1 101 ? 8.584 -20.573 -24.711 1.00 93.19 101 LEU A CA 1
ATOM 762 C C . LEU A 1 101 ? 8.138 -21.768 -25.565 1.00 93.19 101 LEU A C 1
ATOM 764 O O . LEU A 1 101 ? 6.960 -21.857 -25.913 1.00 93.19 101 LEU A O 1
ATOM 768 N N . GLY A 1 102 ? 9.047 -22.704 -25.851 1.00 94.50 102 GLY A N 1
ATOM 769 C CA . GLY A 1 102 ? 8.737 -23.920 -26.602 1.00 94.50 102 GLY A CA 1
ATOM 770 C C . GLY A 1 102 ? 7.735 -24.824 -25.880 1.00 94.50 102 GLY A C 1
ATOM 771 O O . GLY A 1 102 ? 6.712 -25.185 -26.462 1.00 94.50 102 GLY A O 1
ATOM 772 N N . LEU A 1 103 ? 7.938 -25.079 -24.579 1.00 95.31 103 LEU A N 1
ATOM 773 C CA . LEU A 1 103 ? 6.959 -25.751 -23.711 1.00 95.31 103 LEU A CA 1
ATOM 774 C C . LEU A 1 103 ? 5.591 -25.057 -23.747 1.00 95.31 103 LEU A C 1
ATOM 776 O O . LEU A 1 103 ? 4.559 -25.720 -23.803 1.00 95.31 103 LEU A O 1
ATOM 780 N N . ALA A 1 104 ? 5.560 -23.723 -23.735 1.00 93.38 104 ALA A N 1
ATOM 781 C CA . ALA A 1 104 ? 4.314 -22.967 -23.747 1.00 93.38 104 ALA A CA 1
ATOM 782 C C . ALA A 1 104 ? 3.588 -22.997 -25.103 1.00 93.38 104 ALA A C 1
ATOM 784 O O . ALA A 1 104 ? 2.362 -22.873 -25.128 1.00 93.38 104 ALA A O 1
ATOM 785 N N . GLN A 1 105 ? 4.316 -23.162 -26.213 1.00 92.31 105 GLN A N 1
ATOM 786 C CA . GLN A 1 105 ? 3.752 -23.333 -27.556 1.00 92.31 105 GLN A CA 1
ATOM 787 C C . GLN A 1 105 ? 3.257 -24.766 -27.790 1.00 92.31 105 GLN A C 1
ATOM 789 O O . GLN A 1 105 ? 2.144 -24.953 -28.276 1.00 92.31 105 GLN A O 1
ATOM 794 N N . GLN A 1 106 ? 4.084 -25.760 -27.460 1.00 93.62 106 GLN A N 1
ATOM 795 C CA . GLN A 1 106 ? 3.852 -27.172 -27.777 1.00 93.62 106 GLN A CA 1
ATOM 796 C C . GLN A 1 106 ? 2.961 -27.870 -26.731 1.00 93.62 106 GLN A C 1
ATOM 798 O O . GLN A 1 106 ? 2.120 -28.689 -27.091 1.00 93.62 106 GLN A O 1
ATOM 803 N N . HIS A 1 107 ? 3.090 -27.504 -25.447 1.00 95.38 107 HIS A N 1
ATOM 804 C CA . HIS A 1 107 ? 2.427 -28.157 -24.306 1.00 95.38 107 HIS A CA 1
ATOM 805 C C . HIS A 1 107 ? 1.751 -27.159 -23.327 1.00 95.38 107 HIS A C 1
ATOM 807 O O . HIS A 1 107 ? 1.990 -27.192 -22.112 1.00 95.38 107 HIS A O 1
ATOM 813 N N . PRO A 1 108 ? 0.872 -26.249 -23.808 1.00 92.56 108 PRO A N 1
ATOM 814 C CA . PRO A 1 108 ? 0.207 -25.225 -22.988 1.00 92.56 108 PRO A CA 1
ATOM 815 C C . PRO A 1 108 ? -0.774 -25.780 -21.939 1.00 92.56 108 PRO A C 1
ATOM 817 O O . PRO A 1 108 ? -1.340 -25.019 -21.153 1.00 92.56 108 PRO A O 1
ATOM 820 N N . ASP A 1 109 ? -1.054 -27.076 -21.931 1.00 94.44 109 ASP A N 1
ATOM 821 C CA . ASP A 1 109 ? -1.827 -27.789 -20.912 1.00 94.44 109 ASP A CA 1
ATOM 822 C C . ASP A 1 109 ? -0.976 -28.160 -19.682 1.00 94.44 109 ASP A C 1
ATOM 824 O O . ASP A 1 109 ? -1.488 -28.129 -18.559 1.00 94.44 109 ASP A O 1
ATOM 828 N N . ARG A 1 110 ? 0.326 -28.421 -19.883 1.00 96.94 110 ARG A N 1
ATOM 829 C CA . ARG A 1 110 ? 1.314 -28.760 -18.841 1.00 96.94 110 ARG A CA 1
ATOM 830 C C . ARG A 1 110 ? 1.776 -27.551 -18.026 1.00 96.94 110 ARG A C 1
ATOM 832 O O . ARG A 1 110 ? 2.292 -27.722 -16.921 1.00 96.94 110 ARG A O 1
ATOM 839 N N . LEU A 1 111 ? 1.561 -26.338 -18.541 1.00 96.00 111 LEU A N 1
ATOM 840 C CA . LEU A 1 111 ? 1.960 -25.086 -17.896 1.00 96.00 111 LEU A CA 1
ATOM 841 C C . LEU A 1 111 ? 0.772 -24.301 -17.324 1.00 96.00 111 LEU A C 1
ATOM 843 O O . LEU A 1 111 ? -0.261 -24.128 -17.976 1.00 96.00 111 LEU A O 1
ATOM 847 N N . ASP A 1 112 ? 0.926 -23.767 -16.113 1.00 93.75 112 ASP A N 1
ATOM 848 C CA . ASP A 1 112 ? 0.008 -22.778 -15.536 1.00 93.75 112 ASP A CA 1
ATOM 849 C C . ASP A 1 112 ? 0.363 -21.355 -15.971 1.00 93.75 112 ASP A C 1
ATOM 851 O O . ASP A 1 112 ? -0.488 -20.636 -16.500 1.00 93.75 112 ASP A O 1
ATOM 855 N N . ARG A 1 113 ? 1.620 -20.949 -15.758 1.00 92.19 113 ARG A N 1
ATOM 856 C CA . ARG A 1 113 ? 2.162 -19.621 -16.095 1.00 92.19 113 ARG A CA 1
ATOM 857 C C . ARG A 1 113 ? 3.665 -19.723 -16.391 1.00 92.19 113 ARG A C 1
ATOM 859 O O . ARG A 1 113 ? 4.312 -20.639 -15.884 1.00 92.19 113 ARG A O 1
ATOM 866 N N . VAL A 1 114 ? 4.199 -18.796 -17.188 1.00 92.62 114 VAL A N 1
ATOM 867 C CA . VAL A 1 114 ? 5.543 -18.886 -17.793 1.00 92.62 114 VAL A CA 1
ATOM 868 C C . VAL A 1 114 ? 6.371 -17.621 -17.532 1.00 92.62 114 VAL A C 1
ATOM 870 O O . VAL A 1 114 ? 5.930 -16.535 -17.901 1.00 92.62 114 VAL A O 1
ATOM 873 N N . ILE A 1 115 ? 7.572 -17.727 -16.952 1.00 92.25 115 ILE A N 1
ATOM 874 C CA . ILE A 1 115 ? 8.543 -16.616 -16.925 1.00 92.25 115 ILE A CA 1
ATOM 875 C C . ILE A 1 115 ? 9.711 -16.900 -17.868 1.00 92.25 115 ILE A C 1
ATOM 877 O O . ILE A 1 115 ? 10.363 -17.942 -17.792 1.00 92.25 115 ILE A O 1
ATOM 881 N N . VAL A 1 116 ? 9.995 -15.919 -18.716 1.00 91.19 116 VAL A N 1
ATOM 882 C CA . VAL A 1 116 ? 11.134 -15.879 -19.629 1.00 91.19 116 VAL A CA 1
ATOM 883 C C . VAL A 1 116 ? 12.107 -14.828 -19.094 1.00 91.19 116 VAL A C 1
ATOM 885 O O . VAL A 1 116 ? 11.805 -13.636 -19.134 1.00 91.19 116 VAL A O 1
ATOM 888 N N . CYS A 1 117 ? 13.247 -15.258 -18.552 1.00 89.00 117 CYS A N 1
ATOM 889 C CA . CYS A 1 117 ? 14.286 -14.371 -18.025 1.00 89.00 117 CYS A CA 1
ATOM 890 C C . CYS A 1 117 ? 15.449 -14.256 -19.026 1.00 89.00 117 CYS A C 1
ATOM 892 O O . CYS A 1 117 ? 15.936 -15.292 -19.474 1.00 89.00 117 CYS A O 1
ATOM 894 N N . ASP A 1 118 ? 15.909 -13.039 -19.346 1.00 85.38 118 ASP A N 1
ATOM 895 C CA . ASP A 1 118 ? 17.080 -12.743 -20.209 1.00 85.38 118 ASP A CA 1
ATOM 896 C C . ASP A 1 118 ? 17.209 -13.678 -21.436 1.00 85.38 118 ASP A C 1
ATOM 898 O O . ASP A 1 118 ? 18.191 -14.400 -21.614 1.00 85.38 118 ASP A O 1
ATOM 902 N N . SER A 1 119 ? 16.147 -13.768 -22.246 1.00 89.44 119 SER A N 1
ATOM 903 C CA . SER A 1 119 ? 16.045 -14.768 -23.316 1.00 89.44 119 SER A CA 1
ATOM 904 C C . SER A 1 119 ? 15.286 -14.226 -24.534 1.00 89.44 119 SER A C 1
ATOM 906 O O . SER A 1 119 ? 14.068 -14.041 -24.456 1.00 89.44 119 SER A O 1
ATOM 908 N N . PRO A 1 120 ? 15.960 -13.953 -25.669 1.00 86.00 120 PRO A N 1
ATOM 909 C CA . PRO A 1 120 ? 15.267 -13.610 -26.904 1.00 86.00 120 PRO A CA 1
ATOM 910 C C . PRO A 1 120 ? 14.466 -14.817 -27.411 1.00 86.00 120 PRO A C 1
ATOM 912 O O . PRO A 1 120 ? 14.891 -15.959 -27.280 1.00 86.00 120 PRO A O 1
ATOM 915 N N . CYS A 1 121 ? 13.311 -14.574 -28.034 1.00 87.19 121 CYS A N 1
ATOM 916 C CA . CYS A 1 121 ? 12.467 -15.663 -28.539 1.00 87.19 121 CYS A CA 1
ATOM 917 C C . CYS A 1 121 ? 13.006 -16.367 -29.796 1.00 87.19 121 CYS A C 1
ATOM 919 O O . CYS A 1 121 ? 12.479 -17.412 -30.163 1.00 87.19 121 CYS A O 1
ATOM 921 N N . GLN A 1 122 ? 13.991 -15.800 -30.492 1.00 90.31 122 GLN A N 1
ATOM 922 C CA . GLN A 1 122 ? 14.539 -16.363 -31.725 1.00 90.31 122 GLN A CA 1
ATOM 923 C C . GLN A 1 122 ? 16.022 -16.022 -31.867 1.00 90.31 122 GLN A C 1
ATOM 925 O O . GLN A 1 122 ? 16.465 -14.961 -31.410 1.00 90.31 122 GLN A O 1
ATOM 930 N N . SER A 1 123 ? 16.764 -16.868 -32.579 1.00 90.25 123 SER A N 1
ATOM 931 C CA . SER A 1 123 ? 18.085 -16.504 -33.071 1.00 90.25 123 SER A CA 1
ATOM 932 C C . SER A 1 123 ? 17.992 -15.524 -34.252 1.00 90.25 123 SER A C 1
ATOM 934 O O . SER A 1 123 ? 16.993 -15.396 -34.961 1.00 90.25 123 SER A O 1
ATOM 936 N N . THR A 1 124 ? 19.070 -14.772 -34.431 1.00 91.00 124 THR A N 1
ATOM 937 C CA . THR A 1 124 ? 19.376 -13.936 -35.599 1.00 91.00 124 THR A CA 1
ATOM 938 C C . THR A 1 124 ? 20.659 -14.456 -36.254 1.00 91.00 124 THR A C 1
ATOM 940 O O . THR A 1 124 ? 21.494 -14.999 -35.523 1.00 91.00 124 THR A O 1
ATOM 943 N N . PRO A 1 125 ? 20.903 -14.226 -37.560 1.00 92.62 125 PRO A N 1
ATOM 944 C CA . PRO A 1 125 ? 22.123 -14.689 -38.232 1.00 92.62 125 PRO A CA 1
ATOM 945 C C . PRO A 1 125 ? 23.415 -14.308 -37.491 1.00 92.62 125 PRO A C 1
ATOM 947 O O . PRO A 1 125 ? 24.299 -15.142 -37.316 1.00 92.62 125 PRO A O 1
ATOM 950 N N . THR A 1 126 ? 23.483 -13.085 -36.952 1.00 91.38 126 THR A N 1
ATOM 951 C CA . THR A 1 126 ? 24.600 -12.608 -36.123 1.00 91.38 126 THR A CA 1
ATOM 952 C C . THR A 1 126 ? 24.762 -13.418 -34.835 1.00 91.38 126 THR A C 1
ATOM 954 O O . THR A 1 126 ? 25.875 -13.796 -34.484 1.00 91.38 126 THR A O 1
ATOM 957 N N . SER A 1 127 ? 23.672 -13.720 -34.121 1.00 89.00 127 SER A N 1
ATOM 958 C CA . SER A 1 127 ? 23.754 -14.554 -32.913 1.00 89.00 127 SER A CA 1
ATOM 959 C C . SER A 1 127 ? 24.093 -16.014 -33.225 1.00 89.00 127 SER A C 1
ATOM 961 O O . SER A 1 127 ? 24.836 -16.621 -32.463 1.00 89.00 127 SER A O 1
ATOM 963 N N . SER A 1 128 ? 23.605 -16.560 -34.346 1.00 93.88 128 SER A N 1
ATOM 964 C CA . SER A 1 128 ? 23.914 -17.919 -34.799 1.00 93.88 128 SER A CA 1
ATOM 965 C C . SER A 1 128 ? 25.404 -18.053 -35.106 1.00 93.88 128 SER A C 1
ATOM 967 O O . SER A 1 128 ? 26.061 -18.927 -34.547 1.00 93.88 128 SER A O 1
ATOM 969 N N . GLN A 1 129 ? 25.966 -17.117 -35.882 1.00 95.19 129 GLN A N 1
ATOM 970 C CA . GLN A 1 129 ? 27.408 -17.039 -36.134 1.00 95.19 129 GLN A CA 1
ATOM 971 C C . GLN A 1 129 ? 28.208 -16.956 -34.823 1.00 95.19 129 GLN A C 1
ATOM 973 O O . GLN A 1 129 ? 29.122 -17.749 -34.614 1.00 95.19 129 GLN A O 1
ATOM 978 N N . GLN A 1 130 ? 27.824 -16.069 -33.899 1.00 93.69 130 GLN A N 1
ATOM 979 C CA . GLN A 1 130 ? 28.489 -15.953 -32.596 1.00 93.69 130 GLN A CA 1
ATOM 980 C C . GLN A 1 130 ? 28.399 -17.222 -31.729 1.00 93.69 130 GLN A C 1
ATOM 982 O O . GLN A 1 130 ? 29.223 -17.407 -30.831 1.00 93.69 130 GLN A O 1
ATOM 987 N N . TRP A 1 131 ? 27.393 -18.079 -31.924 1.00 96.69 131 TRP A N 1
ATOM 988 C CA . TRP A 1 131 ? 27.326 -19.374 -31.245 1.00 96.69 131 TRP A CA 1
ATOM 989 C C . TRP A 1 131 ? 28.237 -20.408 -31.910 1.00 96.69 131 TRP A C 1
ATOM 991 O O . TRP A 1 131 ? 28.952 -21.094 -31.183 1.00 96.69 131 TRP A O 1
ATOM 1001 N N . GLU A 1 132 ? 28.325 -20.452 -33.243 1.00 97.25 132 GLU A N 1
ATOM 1002 C CA . GLU A 1 132 ? 29.306 -21.297 -33.946 1.00 97.25 132 GLU A CA 1
ATOM 1003 C C . GLU A 1 132 ? 30.757 -20.904 -33.621 1.00 97.25 132 GLU A C 1
ATOM 1005 O O . GLU A 1 132 ? 31.587 -21.767 -33.340 1.00 97.25 132 GLU A O 1
ATOM 1010 N N . GLU A 1 133 ? 31.067 -19.608 -33.556 1.00 97.12 133 GLU A N 1
ATOM 1011 C CA . GLU A 1 133 ? 32.384 -19.106 -33.137 1.00 97.12 133 GLU A CA 1
ATOM 1012 C C . GLU A 1 133 ? 32.745 -19.589 -31.721 1.00 97.12 133 GLU A C 1
ATOM 1014 O O . GLU A 1 133 ? 33.849 -20.087 -31.488 1.00 97.12 133 GLU A O 1
ATOM 1019 N N . ARG A 1 134 ? 31.794 -19.532 -30.776 1.00 97.50 134 ARG A N 1
ATOM 1020 C CA . ARG A 1 134 ? 31.980 -20.052 -29.408 1.00 97.50 134 ARG A CA 1
ATOM 1021 C C . ARG A 1 134 ? 32.088 -21.578 -29.368 1.00 97.50 134 ARG A C 1
ATOM 1023 O O . ARG A 1 134 ? 32.859 -22.090 -28.562 1.00 97.50 134 ARG A O 1
ATOM 1030 N N . ILE A 1 135 ? 31.368 -22.303 -30.226 1.00 97.69 135 ILE A N 1
ATOM 1031 C CA . ILE A 1 135 ? 31.500 -23.761 -30.392 1.00 97.69 135 ILE A CA 1
ATOM 1032 C C . ILE A 1 135 ? 32.923 -24.109 -30.845 1.00 97.69 135 ILE A C 1
ATOM 1034 O O . ILE A 1 135 ? 33.559 -24.966 -30.234 1.00 97.69 135 ILE A O 1
ATOM 1038 N N . VAL A 1 136 ? 33.461 -23.405 -31.845 1.00 97.81 136 VAL A N 1
ATOM 1039 C CA . VAL A 1 136 ? 34.832 -23.612 -32.343 1.00 97.81 136 VAL A CA 1
ATOM 1040 C C . VAL A 1 136 ? 35.884 -23.275 -31.278 1.00 97.81 136 VAL A C 1
ATOM 1042 O O . VAL A 1 136 ? 36.881 -23.992 -31.168 1.00 97.81 136 VAL A O 1
ATOM 1045 N N . ILE A 1 137 ? 35.670 -22.238 -30.459 1.00 97.75 137 ILE A N 1
ATOM 1046 C CA . ILE A 1 137 ? 36.545 -21.931 -29.312 1.00 97.75 137 ILE A CA 1
ATOM 1047 C C . ILE A 1 137 ? 36.483 -23.062 -28.274 1.00 97.75 137 ILE A C 1
ATOM 1049 O O . ILE A 1 137 ? 37.530 -23.598 -27.918 1.00 97.75 137 ILE A O 1
ATOM 1053 N N . ALA A 1 138 ? 35.288 -23.493 -27.852 1.00 97.44 138 ALA A N 1
ATOM 1054 C CA . ALA A 1 138 ? 35.122 -24.580 -26.881 1.00 97.44 138 ALA A CA 1
ATOM 1055 C C . ALA A 1 138 ? 35.773 -25.895 -27.350 1.00 97.44 138 ALA A C 1
ATOM 1057 O O . ALA A 1 138 ? 36.414 -26.585 -26.560 1.00 97.44 138 ALA A O 1
ATOM 1058 N N . GLN A 1 139 ? 35.650 -26.221 -28.641 1.00 96.38 139 GLN A N 1
ATOM 1059 C CA . GLN A 1 139 ? 36.267 -27.399 -29.259 1.00 96.38 139 GLN A CA 1
ATOM 1060 C C . GLN A 1 139 ? 37.801 -27.343 -29.274 1.00 96.38 139 GLN A C 1
ATOM 1062 O O . GLN A 1 139 ? 38.444 -28.371 -29.081 1.00 96.38 139 GLN A O 1
ATOM 1067 N N . LYS A 1 140 ? 38.393 -26.168 -29.531 1.00 97.38 140 LYS A N 1
ATOM 1068 C CA . LYS A 1 140 ? 39.849 -26.013 -29.719 1.00 97.38 140 LYS A CA 1
ATOM 1069 C C . LYS A 1 140 ? 40.613 -25.637 -28.449 1.00 97.38 140 LYS A C 1
ATOM 1071 O O . LYS A 1 140 ? 41.807 -25.902 -28.376 1.00 97.38 140 LYS A O 1
ATOM 1076 N N . GLN A 1 141 ? 39.958 -24.974 -27.498 1.00 97.25 141 GLN A N 1
ATOM 1077 C CA . GLN A 1 141 ? 40.591 -24.332 -26.336 1.00 97.25 141 GLN A CA 1
ATOM 1078 C C . GLN A 1 141 ? 39.899 -24.680 -25.003 1.00 97.25 141 GLN A C 1
ATOM 1080 O O . GLN A 1 141 ? 40.316 -24.213 -23.945 1.00 97.25 141 GLN A O 1
ATOM 1085 N N . GLY A 1 142 ? 38.848 -25.508 -25.034 1.00 97.06 142 GLY A N 1
ATOM 1086 C CA . GLY A 1 142 ? 38.052 -25.856 -23.858 1.00 97.06 142 GLY A CA 1
ATOM 1087 C C . GLY A 1 142 ? 37.195 -24.697 -23.339 1.00 97.06 142 GLY A C 1
ATOM 1088 O O . GLY A 1 142 ? 37.092 -23.636 -23.954 1.00 97.06 142 GLY A O 1
ATOM 1089 N N . MET A 1 143 ? 36.562 -24.899 -22.178 1.00 97.94 143 MET A N 1
ATOM 1090 C CA . MET A 1 143 ? 35.718 -23.865 -21.565 1.00 97.94 143 MET A CA 1
ATOM 1091 C C . MET A 1 143 ? 36.503 -22.698 -20.955 1.00 97.94 143 MET A C 1
ATOM 1093 O O . MET A 1 143 ? 35.919 -21.631 -20.789 1.00 97.94 143 MET A O 1
ATOM 1097 N N . GLU A 1 144 ? 37.796 -22.856 -20.647 1.00 98.00 144 GLU A N 1
ATOM 1098 C CA . GLU A 1 144 ? 38.595 -21.799 -20.005 1.00 98.00 144 GLU A CA 1
ATOM 1099 C C . GLU A 1 144 ? 38.656 -20.530 -20.865 1.00 98.00 144 GLU A C 1
ATOM 1101 O O . GLU A 1 144 ? 38.374 -19.433 -20.385 1.00 98.00 144 GLU A O 1
ATOM 1106 N N . ALA A 1 145 ? 38.890 -20.696 -22.170 1.00 97.31 145 ALA A N 1
ATOM 1107 C CA . ALA A 1 145 ? 38.891 -19.613 -23.154 1.00 97.31 145 ALA A CA 1
ATOM 1108 C C . ALA A 1 145 ? 37.530 -18.902 -23.309 1.00 97.31 145 ALA A C 1
ATOM 1110 O O . ALA A 1 145 ? 37.450 -17.848 -23.937 1.00 97.31 145 ALA A O 1
ATOM 1111 N N . LEU A 1 146 ? 36.455 -19.458 -22.741 1.00 97.25 146 LEU A N 1
ATOM 1112 C CA . LEU A 1 146 ? 35.122 -18.860 -22.721 1.00 97.25 146 LEU A CA 1
ATOM 1113 C C . LEU A 1 146 ? 34.735 -18.254 -21.366 1.00 97.25 146 LEU A C 1
ATOM 1115 O O . LEU A 1 146 ? 33.680 -17.622 -21.314 1.00 97.25 146 LEU A O 1
ATOM 1119 N N . VAL A 1 147 ? 35.541 -18.405 -20.304 1.00 96.38 147 VAL A N 1
ATOM 1120 C CA . VAL A 1 147 ? 35.230 -17.879 -18.960 1.00 96.38 147 VAL A CA 1
ATOM 1121 C C . VAL A 1 147 ? 35.145 -16.356 -18.991 1.00 96.38 147 VAL A C 1
ATOM 1123 O O . VAL A 1 147 ? 34.040 -15.813 -18.970 1.00 96.38 147 VAL A O 1
ATOM 1126 N N . GLU A 1 148 ? 36.271 -15.649 -19.106 1.00 94.44 148 GLU A N 1
ATOM 1127 C CA . GLU A 1 148 ? 36.263 -14.183 -19.029 1.00 94.44 148 GLU A CA 1
ATOM 1128 C C . GLU A 1 148 ? 35.487 -13.507 -20.178 1.00 94.44 148 GLU A C 1
ATOM 1130 O O . GLU A 1 148 ? 34.682 -12.630 -19.875 1.00 94.44 148 GLU A O 1
ATOM 1135 N N . PRO A 1 149 ? 35.544 -13.951 -21.455 1.00 93.69 149 PRO A N 1
ATOM 1136 C CA . PRO A 1 149 ? 34.676 -13.406 -22.510 1.00 93.69 149 PRO A CA 1
ATOM 1137 C C . PRO A 1 149 ? 33.170 -13.590 -22.252 1.00 93.69 149 PRO A C 1
ATOM 1139 O O . PRO A 1 149 ? 32.344 -12.851 -22.794 1.00 93.69 149 PRO A O 1
ATOM 1142 N N . THR A 1 150 ? 32.784 -14.567 -21.425 1.00 89.81 150 THR A N 1
ATOM 1143 C CA . THR A 1 150 ? 31.401 -14.714 -20.959 1.00 89.81 150 THR A CA 1
ATOM 1144 C C . THR A 1 150 ? 31.126 -13.831 -19.742 1.00 89.81 150 THR A C 1
ATOM 1146 O O . THR A 1 150 ? 30.081 -13.187 -19.720 1.00 89.81 150 THR A O 1
ATOM 1149 N N . MET A 1 151 ? 32.069 -13.687 -18.804 1.00 87.75 151 MET A N 1
ATOM 1150 C CA . MET A 1 151 ? 31.966 -12.729 -17.693 1.00 87.75 151 MET A CA 1
ATOM 1151 C C . MET A 1 151 ? 31.807 -11.282 -18.199 1.00 87.75 151 MET A C 1
ATOM 1153 O O . MET A 1 151 ? 30.865 -10.609 -17.792 1.00 87.75 151 MET A O 1
ATOM 1157 N N . THR A 1 152 ? 32.620 -10.834 -19.167 1.00 89.12 152 THR A N 1
ATOM 1158 C CA . THR A 1 152 ? 32.519 -9.507 -19.821 1.00 89.12 152 THR A CA 1
ATOM 1159 C C . THR A 1 152 ? 31.158 -9.250 -20.481 1.00 89.12 152 THR A C 1
ATOM 1161 O O . THR A 1 152 ? 30.739 -8.105 -20.619 1.00 89.12 152 THR A O 1
ATOM 1164 N N . ARG A 1 153 ? 30.452 -10.309 -20.891 1.00 85.75 153 ARG A N 1
ATOM 1165 C CA . ARG A 1 153 ? 29.122 -10.238 -21.518 1.00 85.75 153 ARG A CA 1
ATOM 1166 C C . ARG A 1 153 ? 27.969 -10.355 -20.513 1.00 85.75 153 ARG A C 1
ATOM 1168 O O . ARG A 1 153 ? 26.861 -9.931 -20.825 1.00 85.75 153 ARG A O 1
ATOM 1175 N N . TRP A 1 154 ? 28.209 -10.957 -19.350 1.00 83.50 154 TRP A N 1
ATOM 1176 C CA . TRP A 1 154 ? 27.208 -11.197 -18.302 1.00 83.50 154 TRP A CA 1
ATOM 1177 C C . TRP A 1 154 ? 27.227 -10.162 -17.172 1.00 83.50 154 TRP A C 1
ATOM 1179 O O . TRP A 1 154 ? 26.261 -10.083 -16.419 1.00 83.50 154 TRP A O 1
ATOM 1189 N N . PHE A 1 155 ? 28.300 -9.381 -17.034 1.00 80.69 155 PHE A N 1
ATOM 1190 C CA . PHE A 1 155 ? 28.461 -8.412 -15.953 1.00 80.69 155 PHE A CA 1
ATOM 1191 C C . PHE A 1 155 ? 28.953 -7.057 -16.489 1.00 80.69 155 PHE A C 1
ATOM 1193 O O . PHE A 1 155 ? 29.954 -7.009 -17.206 1.00 80.69 155 PHE A O 1
ATOM 1200 N N . PRO A 1 156 ? 28.297 -5.944 -16.113 1.00 78.50 156 PRO A N 1
ATOM 1201 C CA . PRO A 1 156 ? 28.795 -4.592 -16.343 1.00 78.50 156 PRO A CA 1
ATOM 1202 C C . PRO A 1 156 ? 30.243 -4.377 -15.846 1.00 78.50 156 PRO A C 1
ATOM 1204 O O . PRO A 1 156 ? 30.611 -4.919 -14.793 1.00 78.50 156 PRO A O 1
ATOM 1207 N N . PRO A 1 157 ? 31.064 -3.564 -16.547 1.00 82.00 157 PRO A N 1
ATOM 1208 C CA . PRO A 1 157 ? 32.482 -3.381 -16.227 1.00 82.00 157 PRO A CA 1
ATOM 1209 C C . PRO A 1 157 ? 32.755 -2.920 -14.793 1.00 82.00 157 PRO A C 1
ATOM 1211 O O . PRO A 1 157 ? 33.774 -3.294 -14.214 1.00 82.00 157 PRO A O 1
ATOM 1214 N N . GLU A 1 158 ? 31.852 -2.140 -14.194 1.00 82.31 158 GLU A N 1
ATOM 1215 C CA . GLU A 1 158 ? 31.995 -1.660 -12.820 1.00 82.31 158 GLU A CA 1
ATOM 1216 C C . GLU A 1 158 ? 31.972 -2.788 -11.777 1.00 82.31 158 GLU A C 1
ATOM 1218 O O . GLU A 1 158 ? 32.659 -2.677 -10.763 1.00 82.31 158 GLU A O 1
ATOM 1223 N N . VAL A 1 159 ? 31.259 -3.895 -12.029 1.00 76.69 159 VAL A N 1
ATOM 1224 C CA . VAL A 1 159 ? 31.213 -5.034 -11.093 1.00 76.69 159 VAL A CA 1
ATOM 1225 C C . VAL A 1 159 ? 32.340 -6.026 -11.353 1.00 76.69 159 VAL A C 1
ATOM 1227 O O . VAL A 1 159 ? 32.903 -6.549 -10.397 1.00 76.69 159 VAL A O 1
ATOM 1230 N N . LEU A 1 160 ? 32.755 -6.211 -12.610 1.00 81.50 160 LEU A N 1
ATOM 1231 C CA . LEU A 1 160 ? 33.978 -6.961 -12.922 1.00 81.50 160 LEU A CA 1
ATOM 1232 C C . LEU A 1 160 ? 35.219 -6.294 -12.312 1.00 81.50 160 LEU A C 1
ATOM 1234 O O . LEU A 1 160 ? 36.084 -6.979 -11.782 1.00 81.50 160 LEU A O 1
ATOM 1238 N N . LYS A 1 161 ? 35.275 -4.955 -12.307 1.00 86.19 161 LYS A N 1
ATOM 1239 C CA . LYS A 1 161 ? 36.335 -4.185 -11.636 1.00 86.19 161 LYS A CA 1
ATOM 1240 C C . LYS A 1 161 ? 36.277 -4.275 -10.103 1.00 86.19 161 LYS A C 1
ATOM 1242 O O . LYS A 1 161 ? 37.313 -4.153 -9.458 1.00 86.19 161 LYS A O 1
ATOM 1247 N N . ALA A 1 162 ? 35.090 -4.451 -9.521 1.00 79.62 162 ALA A N 1
ATOM 1248 C CA . ALA A 1 162 ? 34.913 -4.611 -8.075 1.00 79.62 162 ALA A CA 1
ATOM 1249 C C . ALA A 1 162 ? 35.188 -6.045 -7.573 1.00 79.62 162 ALA A C 1
ATOM 1251 O O . ALA A 1 162 ? 35.231 -6.262 -6.365 1.00 79.62 162 ALA A O 1
ATOM 1252 N N . ASP A 1 163 ? 35.303 -7.001 -8.501 1.00 80.94 163 ASP A N 1
ATOM 1253 C CA . ASP A 1 163 ? 35.527 -8.443 -8.327 1.00 80.94 163 ASP A CA 1
ATOM 1254 C C . ASP A 1 163 ? 34.937 -9.091 -7.047 1.00 80.94 163 ASP A C 1
ATOM 1256 O O . ASP A 1 163 ? 35.651 -9.721 -6.263 1.00 80.94 163 ASP A O 1
ATOM 1260 N N . PRO A 1 164 ? 33.624 -8.937 -6.767 1.00 78.31 164 PRO A N 1
ATOM 1261 C CA . PRO A 1 164 ? 33.029 -9.461 -5.541 1.00 78.31 164 PRO A CA 1
ATOM 1262 C C . PRO A 1 164 ? 33.090 -11.007 -5.484 1.00 78.31 164 PRO A C 1
ATOM 1264 O O . PRO A 1 164 ? 32.776 -11.646 -6.493 1.00 78.31 164 PRO A O 1
ATOM 1267 N N . PRO A 1 165 ? 33.334 -11.641 -4.308 1.00 76.25 165 PRO A N 1
ATOM 1268 C CA . PRO A 1 165 ? 33.611 -13.091 -4.156 1.00 76.25 165 PRO A CA 1
ATOM 1269 C C . PRO A 1 165 ? 32.529 -14.095 -4.606 1.00 76.25 165 PRO A C 1
ATOM 1271 O O . PRO A 1 165 ? 32.612 -15.297 -4.341 1.00 76.25 165 PRO A O 1
ATOM 1274 N N . HIS A 1 166 ? 31.455 -13.625 -5.235 1.00 75.81 166 HIS A N 1
ATOM 1275 C CA . HIS A 1 166 ? 30.484 -14.473 -5.911 1.00 75.81 166 HIS A CA 1
ATOM 1276 C C . HIS A 1 166 ? 30.863 -14.756 -7.371 1.00 75.81 166 HIS A C 1
ATOM 1278 O O . HIS A 1 166 ? 30.401 -15.764 -7.908 1.00 75.81 166 HIS A O 1
ATOM 1284 N N . LEU A 1 167 ? 31.644 -13.882 -8.026 1.00 83.00 167 LEU A N 1
ATOM 1285 C CA . LEU A 1 167 ? 31.965 -14.008 -9.451 1.00 83.00 167 LEU A CA 1
ATOM 1286 C C . LEU A 1 167 ? 32.735 -15.296 -9.720 1.00 83.00 167 LEU A C 1
ATOM 1288 O O . LEU A 1 167 ? 32.436 -15.986 -10.689 1.00 83.00 167 LEU A O 1
ATOM 1292 N N . ASP A 1 168 ? 33.601 -15.710 -8.797 1.00 87.56 168 ASP A N 1
ATOM 1293 C CA . ASP A 1 168 ? 34.334 -16.975 -8.880 1.00 87.56 168 ASP A CA 1
ATOM 1294 C C . ASP A 1 168 ? 33.418 -18.198 -8.935 1.00 87.56 168 ASP A C 1
ATOM 1296 O O . ASP A 1 168 ? 33.735 -19.177 -9.605 1.00 87.56 168 ASP A O 1
ATOM 1300 N N . LYS A 1 169 ? 32.232 -18.142 -8.315 1.00 84.94 169 LYS A N 1
ATOM 1301 C CA . LYS A 1 169 ? 31.231 -19.215 -8.430 1.00 84.94 169 LYS A CA 1
ATOM 1302 C C . LYS A 1 169 ? 30.638 -19.275 -9.838 1.00 84.94 169 LYS A C 1
ATOM 1304 O O . LYS A 1 169 ? 30.297 -20.361 -10.299 1.00 84.94 169 LYS A O 1
ATOM 1309 N N . VAL A 1 170 ? 30.538 -18.137 -10.528 1.00 86.81 170 VAL A N 1
ATOM 1310 C CA . VAL A 1 170 ? 30.057 -18.046 -11.915 1.00 86.81 170 VAL A CA 1
ATOM 1311 C C . VAL A 1 170 ? 31.164 -18.434 -12.897 1.00 86.81 170 VAL A C 1
ATOM 1313 O O . VAL A 1 170 ? 30.934 -19.319 -13.719 1.00 86.81 170 VAL A O 1
ATOM 1316 N N . ARG A 1 171 ? 32.391 -17.916 -12.726 1.00 93.06 171 ARG A N 1
ATOM 1317 C CA . ARG A 1 171 ? 33.599 -18.380 -13.436 1.00 93.06 171 ARG A CA 1
ATOM 1318 C C . ARG A 1 171 ? 33.746 -19.896 -13.343 1.00 93.06 171 ARG A C 1
ATOM 1320 O O . ARG A 1 171 ? 33.906 -20.569 -14.357 1.00 93.06 171 ARG A O 1
ATOM 1327 N N . GLN A 1 172 ? 33.610 -20.450 -12.136 1.00 94.06 172 GLN A N 1
ATOM 1328 C CA . GLN A 1 172 ? 33.711 -21.886 -11.902 1.00 94.06 172 GLN A CA 1
ATOM 1329 C C . GLN A 1 172 ? 32.550 -22.674 -12.519 1.00 94.06 172 GLN A C 1
ATOM 1331 O O . GLN A 1 172 ? 32.771 -23.803 -12.952 1.00 94.06 172 GLN A O 1
ATOM 1336 N N . MET A 1 173 ? 31.332 -22.125 -12.612 1.00 93.75 173 MET A N 1
ATOM 1337 C CA . MET A 1 173 ? 30.244 -22.764 -13.369 1.00 93.75 173 MET A CA 1
ATOM 1338 C C . MET A 1 173 ? 30.551 -22.825 -14.871 1.00 93.75 173 MET A C 1
ATOM 1340 O O . MET A 1 173 ? 30.403 -23.897 -15.457 1.00 93.75 173 MET A O 1
ATOM 1344 N N . ILE A 1 174 ? 31.061 -21.741 -15.467 1.00 95.81 174 ILE A N 1
ATOM 1345 C CA . ILE A 1 174 ? 31.458 -21.725 -16.884 1.00 95.81 174 ILE A CA 1
ATOM 1346 C C . ILE A 1 174 ? 32.587 -22.738 -17.124 1.00 95.81 174 ILE A C 1
ATOM 1348 O O . ILE A 1 174 ? 32.440 -23.648 -17.938 1.00 95.81 174 ILE A O 1
ATOM 1352 N N . ARG A 1 175 ? 33.670 -22.644 -16.340 1.00 97.69 175 ARG A N 1
ATOM 1353 C CA . ARG A 1 175 ? 34.847 -23.527 -16.387 1.00 97.69 175 ARG A CA 1
ATOM 1354 C C . ARG A 1 175 ? 34.502 -25.008 -16.221 1.00 97.69 175 ARG A C 1
ATOM 1356 O O . ARG A 1 175 ? 35.053 -25.845 -16.925 1.00 97.69 175 ARG A O 1
ATOM 1363 N N . SER A 1 176 ? 33.600 -25.336 -15.292 1.00 96.00 176 SER A N 1
ATOM 1364 C CA . SER A 1 176 ? 33.186 -26.724 -15.018 1.00 96.00 176 SER A CA 1
ATOM 1365 C C . SER A 1 176 ? 32.070 -27.245 -15.929 1.00 96.00 176 SER A C 1
ATOM 1367 O O . SER A 1 176 ? 31.610 -28.369 -15.733 1.00 96.00 176 SER A O 1
ATOM 1369 N N . THR A 1 177 ? 31.632 -26.472 -16.929 1.00 97.38 177 THR A N 1
ATOM 1370 C CA . THR A 1 177 ? 30.666 -26.956 -17.921 1.00 97.38 177 THR A CA 1
ATOM 1371 C C . THR A 1 177 ? 31.347 -27.952 -18.874 1.00 97.38 177 THR A C 1
ATOM 1373 O O . THR A 1 177 ? 32.379 -27.633 -19.462 1.00 97.38 177 THR A O 1
ATOM 1376 N N . PRO A 1 178 ? 30.802 -29.163 -19.074 1.00 97.19 178 PRO A N 1
ATOM 1377 C CA . PRO A 1 178 ? 31.349 -30.122 -20.031 1.00 97.19 178 PRO A CA 1
ATOM 1378 C C . PRO A 1 178 ? 31.330 -29.581 -21.470 1.00 97.19 178 PRO A C 1
ATOM 1380 O O . PRO A 1 178 ? 30.275 -29.200 -21.972 1.00 97.19 178 PRO A O 1
ATOM 1383 N N . VAL A 1 179 ? 32.474 -29.608 -22.167 1.00 97.38 179 VAL A N 1
ATOM 1384 C CA . VAL A 1 179 ? 32.629 -29.051 -23.532 1.00 97.38 179 VAL A CA 1
ATOM 1385 C C . VAL A 1 179 ? 31.580 -29.599 -24.511 1.00 97.38 179 VAL A C 1
ATOM 1387 O O . VAL A 1 179 ? 30.925 -28.821 -25.199 1.00 97.38 179 VAL A O 1
ATOM 1390 N N . ASN A 1 180 ? 31.332 -30.914 -24.518 1.00 97.19 180 ASN A N 1
ATOM 1391 C CA . ASN A 1 180 ? 30.295 -31.523 -25.365 1.00 97.19 180 ASN A CA 1
ATOM 1392 C C . ASN A 1 180 ? 28.878 -31.012 -25.046 1.00 97.19 180 ASN A C 1
ATOM 1394 O O . ASN A 1 180 ? 28.070 -30.847 -25.955 1.00 97.19 180 ASN A O 1
ATOM 1398 N N . GLY A 1 181 ? 28.584 -30.731 -23.775 1.00 97.31 181 GLY A N 1
ATOM 1399 C CA . GLY A 1 181 ? 27.295 -30.193 -23.342 1.00 97.31 181 GLY A CA 1
ATOM 1400 C C . GLY A 1 181 ? 27.125 -28.715 -23.684 1.00 97.31 181 GLY A C 1
ATOM 1401 O O . GLY A 1 181 ? 26.052 -28.306 -24.128 1.00 97.31 181 GLY A O 1
ATOM 1402 N N . PHE A 1 182 ? 28.203 -27.930 -23.572 1.00 98.12 182 PHE A N 1
ATOM 1403 C CA . PHE A 1 182 ? 28.240 -26.566 -24.092 1.00 98.12 182 PHE A CA 1
ATOM 1404 C C . PHE A 1 182 ? 27.987 -26.548 -25.603 1.00 98.12 182 PHE A C 1
ATOM 1406 O O . PHE A 1 182 ? 27.127 -25.801 -26.053 1.00 98.12 182 PHE A O 1
ATOM 1413 N N . ILE A 1 183 ? 28.671 -27.398 -26.380 1.00 97.75 183 ILE A N 1
ATOM 1414 C CA . ILE A 1 183 ? 28.484 -27.503 -27.838 1.00 97.75 183 ILE A CA 1
ATOM 1415 C C . ILE A 1 183 ? 27.043 -27.902 -28.178 1.00 97.75 183 ILE A C 1
ATOM 1417 O O . ILE A 1 183 ? 26.413 -27.260 -29.020 1.00 97.75 183 ILE A O 1
ATOM 1421 N N . GLY A 1 184 ? 26.508 -28.922 -27.499 1.00 97.62 184 GLY A N 1
ATOM 1422 C CA . GLY A 1 184 ? 25.139 -29.396 -27.686 1.00 97.62 184 GLY A CA 1
ATOM 1423 C C . GLY A 1 184 ? 24.105 -28.289 -27.498 1.00 97.62 184 GLY A C 1
ATOM 1424 O O . GLY A 1 184 ? 23.283 -28.046 -28.380 1.00 97.62 184 GLY A O 1
ATOM 1425 N N . CYS A 1 185 ? 24.186 -27.566 -26.384 1.00 98.06 185 CYS A N 1
ATOM 1426 C CA . CYS A 1 185 ? 23.241 -26.501 -26.059 1.00 98.06 185 CYS A CA 1
ATOM 1427 C C . CYS A 1 185 ? 23.492 -25.174 -26.798 1.00 98.06 185 CYS A C 1
ATOM 1429 O O . CYS A 1 185 ? 22.538 -24.456 -27.095 1.00 98.06 185 CYS A O 1
ATOM 1431 N N . ALA A 1 186 ? 24.741 -24.837 -27.131 1.00 97.38 186 ALA A N 1
ATOM 1432 C CA . ALA A 1 186 ? 25.054 -23.677 -27.966 1.00 97.38 186 ALA A CA 1
ATOM 1433 C C . ALA A 1 186 ? 24.514 -23.858 -29.394 1.00 97.38 186 ALA A C 1
ATOM 1435 O O . ALA A 1 186 ? 24.038 -22.892 -29.983 1.00 97.38 186 ALA A O 1
ATOM 1436 N N . ALA A 1 187 ? 24.501 -25.091 -29.915 1.00 97.56 187 ALA A N 1
ATOM 1437 C CA . ALA A 1 187 ? 23.876 -25.406 -31.196 1.00 97.56 187 ALA A CA 1
ATOM 1438 C C . ALA A 1 187 ? 22.357 -25.152 -31.185 1.00 97.56 187 ALA A C 1
ATOM 1440 O O . ALA A 1 187 ? 21.844 -24.546 -32.121 1.00 97.56 187 ALA A O 1
ATOM 1441 N N . ALA A 1 188 ? 21.655 -25.523 -30.107 1.00 97.19 188 ALA A N 1
ATOM 1442 C CA . ALA A 1 188 ? 20.233 -25.202 -29.945 1.00 97.19 188 ALA A CA 1
ATOM 1443 C C . ALA A 1 188 ? 19.998 -23.679 -29.874 1.00 97.19 188 ALA A C 1
ATOM 1445 O O . ALA A 1 188 ? 19.067 -23.152 -30.474 1.00 97.19 188 ALA A O 1
ATOM 1446 N N . LEU A 1 189 ? 20.875 -22.939 -29.188 1.00 96.50 189 LEU A N 1
ATOM 1447 C CA . LEU A 1 189 ? 20.814 -21.474 -29.125 1.00 96.50 189 LEU A CA 1
ATOM 1448 C C . LEU A 1 189 ? 21.150 -20.780 -30.457 1.00 96.50 189 LEU A C 1
ATOM 1450 O O . LEU A 1 189 ? 20.704 -19.650 -30.670 1.00 96.50 189 LEU A O 1
ATOM 1454 N N . ALA A 1 190 ? 21.887 -21.435 -31.358 1.00 95.50 190 ALA A N 1
ATOM 1455 C CA . ALA A 1 190 ? 22.147 -20.938 -32.707 1.00 95.50 190 ALA A CA 1
ATOM 1456 C C . ALA A 1 190 ? 20.906 -21.013 -33.616 1.00 95.50 190 ALA A C 1
ATOM 1458 O O . ALA A 1 190 ? 20.728 -20.133 -34.462 1.00 95.50 190 ALA A O 1
ATOM 1459 N N . ASP A 1 191 ? 20.033 -22.004 -33.421 1.00 92.75 191 ASP A N 1
ATOM 1460 C CA . ASP A 1 191 ? 18.887 -22.289 -34.293 1.00 92.75 191 ASP A CA 1
ATOM 1461 C C . ASP A 1 191 ? 17.586 -22.484 -33.492 1.00 92.75 191 ASP A C 1
ATOM 1463 O O . ASP A 1 191 ? 17.283 -23.572 -32.999 1.00 92.75 191 ASP A O 1
ATOM 1467 N N . HIS A 1 192 ? 16.825 -21.396 -33.319 1.00 93.12 192 HIS A N 1
ATOM 1468 C CA . HIS A 1 192 ? 15.502 -21.431 -32.694 1.00 93.12 192 HIS A CA 1
ATOM 1469 C C . HIS A 1 192 ? 14.620 -20.261 -33.141 1.00 93.12 192 HIS A C 1
ATOM 1471 O O . HIS A 1 192 ? 15.098 -19.141 -33.326 1.00 93.12 192 HIS A O 1
ATOM 1477 N N . ASN A 1 193 ? 13.308 -20.493 -33.251 1.00 92.44 193 ASN A N 1
ATOM 1478 C CA . ASN A 1 193 ? 12.332 -19.433 -33.496 1.00 92.44 193 ASN A CA 1
ATOM 1479 C C . ASN A 1 193 ? 10.996 -19.689 -32.781 1.00 92.44 193 ASN A C 1
ATOM 1481 O O . ASN A 1 193 ? 10.157 -20.467 -33.230 1.00 92.44 193 ASN A O 1
ATOM 1485 N N . TYR A 1 194 ? 10.787 -18.945 -31.698 1.00 90.38 194 TYR A N 1
ATOM 1486 C CA . TYR A 1 194 ? 9.560 -18.880 -30.912 1.00 90.38 194 TYR A CA 1
ATOM 1487 C C . TYR A 1 194 ? 8.863 -17.512 -31.017 1.00 90.38 194 TYR A C 1
ATOM 1489 O O . TYR A 1 194 ? 7.998 -17.203 -30.198 1.00 90.38 194 TYR A O 1
ATOM 1497 N N . ALA A 1 195 ? 9.156 -16.685 -32.029 1.00 84.19 195 ALA A N 1
ATOM 1498 C CA . ALA A 1 195 ? 8.422 -15.429 -32.245 1.00 84.19 195 ALA A CA 1
ATOM 1499 C C . ALA A 1 195 ? 6.919 -15.686 -32.475 1.00 84.19 195 ALA A C 1
ATOM 1501 O O . ALA A 1 195 ? 6.061 -14.974 -31.948 1.00 84.19 195 ALA A O 1
ATOM 1502 N N . ALA A 1 196 ? 6.585 -16.784 -33.164 1.00 77.12 196 ALA A N 1
ATOM 1503 C CA . ALA A 1 196 ? 5.210 -17.262 -33.290 1.00 77.12 196 ALA A CA 1
ATOM 1504 C C . ALA A 1 196 ? 4.598 -17.695 -31.940 1.00 77.12 196 ALA A C 1
ATOM 1506 O O . ALA A 1 196 ? 3.402 -17.488 -31.725 1.00 77.12 196 ALA A O 1
ATOM 1507 N N . ALA A 1 197 ? 5.387 -18.238 -31.002 1.00 74.38 197 ALA A N 1
ATOM 1508 C CA . ALA A 1 197 ? 4.929 -18.529 -29.640 1.00 74.38 197 ALA A CA 1
ATOM 1509 C C . ALA A 1 197 ? 4.560 -17.239 -28.898 1.00 74.38 197 ALA A C 1
ATOM 1511 O O . ALA A 1 197 ? 3.481 -17.152 -28.310 1.00 74.38 197 ALA A O 1
ATOM 1512 N N . VAL A 1 198 ? 5.413 -16.210 -28.985 1.00 73.12 198 VAL A N 1
ATOM 1513 C CA . VAL A 1 198 ? 5.149 -14.895 -28.378 1.00 73.12 198 VAL A CA 1
ATOM 1514 C C . VAL A 1 198 ? 3.841 -14.304 -28.907 1.00 73.12 198 VAL A C 1
ATOM 1516 O O . VAL A 1 198 ? 3.089 -13.737 -28.126 1.00 73.12 198 VAL A O 1
ATOM 1519 N N . ALA A 1 199 ? 3.481 -14.520 -30.175 1.00 71.75 199 ALA A N 1
ATOM 1520 C CA . ALA A 1 199 ? 2.156 -14.153 -30.677 1.00 71.75 199 ALA A CA 1
ATOM 1521 C C . ALA A 1 199 ? 1.021 -15.067 -30.153 1.00 71.75 199 ALA A C 1
ATOM 1523 O O . ALA A 1 199 ? -0.014 -14.568 -29.710 1.00 71.75 199 ALA A O 1
ATOM 1524 N N . THR A 1 200 ? 1.188 -16.396 -30.150 1.00 76.75 200 THR A N 1
ATOM 1525 C CA . THR A 1 200 ? 0.067 -17.366 -30.065 1.00 76.75 200 THR A CA 1
ATOM 1526 C C . THR A 1 200 ? -0.188 -18.024 -28.699 1.00 76.75 200 THR A C 1
ATOM 1528 O O . THR A 1 200 ? -1.305 -18.483 -28.448 1.00 76.75 200 THR A O 1
ATOM 1531 N N . VAL A 1 201 ? 0.789 -18.062 -27.785 1.00 82.00 201 VAL A N 1
ATOM 1532 C CA . VAL A 1 201 ? 0.692 -18.775 -26.492 1.00 82.00 201 VAL A CA 1
ATOM 1533 C C . VAL A 1 201 ? -0.420 -18.209 -25.603 1.00 82.00 201 VAL A C 1
ATOM 1535 O O . VAL A 1 201 ? -0.348 -17.062 -25.164 1.00 82.00 201 VAL A O 1
ATOM 1538 N N . LYS A 1 202 ? -1.439 -19.017 -25.285 1.00 79.25 202 LYS A N 1
ATOM 1539 C CA . LYS A 1 202 ? -2.607 -18.592 -24.479 1.00 79.25 202 LYS A CA 1
ATOM 1540 C C . LYS A 1 202 ? -2.372 -18.568 -22.961 1.00 79.25 202 LYS A C 1
ATOM 1542 O O . LYS A 1 202 ? -3.274 -18.190 -22.216 1.00 79.25 202 LYS A O 1
ATOM 1547 N N . ARG A 1 203 ? -1.207 -19.011 -22.475 1.00 83.69 203 ARG A N 1
ATOM 1548 C CA . ARG A 1 203 ? -0.856 -18.936 -21.046 1.00 83.69 203 ARG A CA 1
ATOM 1549 C C . ARG A 1 203 ? -0.309 -17.553 -20.686 1.00 83.69 203 ARG A C 1
ATOM 1551 O O . ARG A 1 203 ? 0.275 -16.907 -21.554 1.00 83.69 203 ARG A O 1
ATOM 1558 N N . PRO A 1 204 ? -0.460 -17.097 -19.428 1.00 86.00 204 PRO A N 1
ATOM 1559 C CA . PRO A 1 204 ? 0.231 -15.905 -18.956 1.00 86.00 204 PRO A CA 1
ATOM 1560 C C . PRO A 1 204 ? 1.745 -16.081 -19.105 1.00 86.00 204 PRO A C 1
ATOM 1562 O O . PRO A 1 204 ? 2.307 -17.045 -18.578 1.00 86.00 204 PRO A O 1
ATOM 1565 N N . VAL A 1 205 ? 2.381 -15.144 -19.811 1.00 85.31 205 VAL A N 1
ATOM 1566 C CA . VAL A 1 205 ? 3.837 -15.052 -19.971 1.00 85.31 205 VAL A CA 1
ATOM 1567 C C . VAL A 1 205 ? 4.306 -13.728 -19.369 1.00 85.31 205 VAL A C 1
ATOM 1569 O O . VAL A 1 205 ? 3.687 -12.691 -19.614 1.00 85.31 205 VAL A O 1
ATOM 1572 N N . LEU A 1 206 ? 5.383 -13.767 -18.589 1.00 85.88 206 LEU A N 1
ATOM 1573 C CA . LEU A 1 206 ? 6.102 -12.601 -18.075 1.00 85.88 206 LEU A CA 1
ATOM 1574 C C . LEU A 1 206 ? 7.527 -12.626 -18.631 1.00 85.88 206 LEU A C 1
ATOM 1576 O O . LEU A 1 206 ? 8.242 -13.613 -18.467 1.00 85.88 206 LEU A O 1
ATOM 1580 N N . PHE A 1 207 ? 7.933 -11.530 -19.264 1.00 83.31 207 PHE A N 1
ATOM 1581 C CA . PHE A 1 207 ? 9.314 -11.305 -19.681 1.00 83.31 207 PHE A CA 1
ATOM 1582 C C . PHE A 1 207 ? 10.036 -10.495 -18.599 1.00 83.31 207 PHE A C 1
ATOM 1584 O O . PHE A 1 207 ? 9.538 -9.454 -18.164 1.00 83.31 207 PHE A O 1
ATOM 1591 N N . LEU A 1 208 ? 11.196 -10.979 -18.156 1.00 82.50 208 LEU A N 1
ATOM 1592 C CA . LEU A 1 208 ? 12.039 -10.343 -17.145 1.00 82.50 208 LEU A CA 1
ATOM 1593 C C . LEU A 1 208 ? 13.459 -10.181 -17.696 1.00 82.50 208 LEU A C 1
ATOM 1595 O O . LEU A 1 208 ? 14.036 -11.127 -18.226 1.00 82.50 208 LEU A O 1
ATOM 1599 N N . VAL A 1 209 ? 14.031 -8.989 -17.579 1.00 79.75 209 VAL A N 1
ATOM 1600 C CA . VAL A 1 209 ? 15.380 -8.687 -18.070 1.00 79.75 209 VAL A CA 1
ATOM 1601 C C . VAL A 1 209 ? 15.971 -7.555 -17.233 1.00 79.75 209 VAL A C 1
ATOM 1603 O O . VAL A 1 209 ? 15.239 -6.643 -16.842 1.00 79.75 209 VAL A O 1
ATOM 1606 N N . GLY A 1 210 ? 17.260 -7.628 -16.915 1.00 72.50 210 GLY A N 1
ATOM 1607 C CA . GLY A 1 210 ? 17.990 -6.535 -16.286 1.00 72.50 210 GLY A CA 1
ATOM 1608 C C . GLY A 1 210 ? 18.146 -5.369 -17.257 1.00 72.50 210 GLY A C 1
ATOM 1609 O O . GLY A 1 210 ? 18.225 -5.547 -18.471 1.00 72.50 210 GLY A O 1
ATOM 1610 N N . GLU A 1 211 ? 18.172 -4.141 -16.741 1.00 70.44 211 GLU A N 1
ATOM 1611 C CA . GLU A 1 211 ? 18.207 -2.953 -17.600 1.00 70.44 211 GLU A CA 1
ATOM 1612 C C . GLU A 1 211 ? 19.474 -2.871 -18.466 1.00 70.44 211 GLU A C 1
ATOM 1614 O O . GLU A 1 211 ? 19.402 -2.426 -19.613 1.00 70.44 211 GLU A O 1
ATOM 1619 N N . LYS A 1 212 ? 20.607 -3.339 -17.928 1.00 69.62 212 LYS A N 1
ATOM 1620 C CA . LYS A 1 212 ? 21.916 -3.356 -18.595 1.00 69.62 212 LYS A CA 1
ATOM 1621 C C . LYS A 1 212 ? 22.176 -4.630 -19.417 1.00 69.62 212 LYS A C 1
ATOM 1623 O O . LYS A 1 212 ? 23.247 -4.744 -20.011 1.00 69.62 212 LYS A O 1
ATOM 1628 N N . ASP A 1 213 ? 21.242 -5.581 -19.452 1.00 72.75 213 ASP A N 1
ATOM 1629 C CA . ASP A 1 213 ? 21.452 -6.877 -20.105 1.00 72.75 213 ASP A CA 1
ATOM 1630 C C . ASP A 1 213 ? 21.386 -6.740 -21.634 1.00 72.75 213 ASP A C 1
ATOM 1632 O O . ASP A 1 213 ? 20.537 -6.034 -22.188 1.00 72.75 213 ASP A O 1
ATOM 1636 N N . ALA A 1 2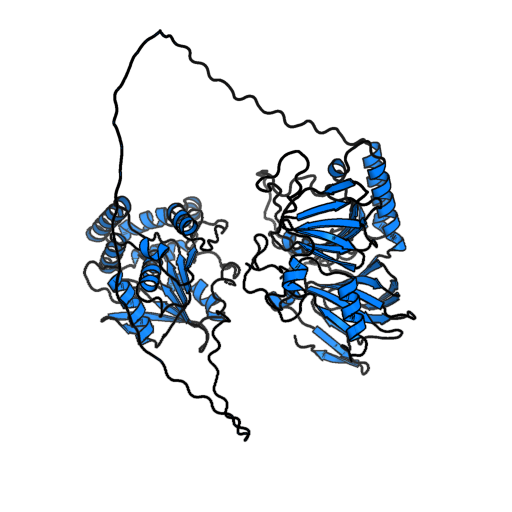14 ? 22.230 -7.485 -22.352 1.00 71.62 214 ALA A N 1
ATOM 1637 C CA . ALA A 1 214 ? 22.278 -7.434 -23.815 1.00 71.62 214 ALA A CA 1
ATOM 1638 C C . ALA A 1 214 ? 20.959 -7.869 -24.495 1.00 71.62 214 ALA A C 1
ATOM 1640 O O . ALA A 1 214 ? 20.694 -7.465 -25.630 1.00 71.62 214 ALA A O 1
ATOM 1641 N N . ALA A 1 215 ? 20.109 -8.657 -23.821 1.00 67.44 215 ALA A N 1
ATOM 1642 C CA . ALA A 1 215 ? 18.785 -9.017 -24.330 1.00 67.44 215 ALA A CA 1
ATOM 1643 C C . ALA A 1 215 ? 17.695 -7.968 -24.034 1.00 67.44 215 ALA A C 1
ATOM 1645 O O . ALA A 1 215 ? 16.569 -8.139 -24.503 1.00 67.44 215 ALA A O 1
ATOM 1646 N N . ALA A 1 216 ? 17.976 -6.879 -23.306 1.00 69.75 216 ALA A N 1
ATOM 1647 C CA . ALA A 1 216 ? 16.946 -5.907 -22.936 1.00 69.75 216 ALA A CA 1
ATOM 1648 C C . ALA A 1 216 ? 16.242 -5.259 -24.151 1.00 69.75 216 ALA A C 1
ATOM 1650 O O . ALA A 1 216 ? 15.008 -5.233 -24.151 1.00 69.75 216 ALA A O 1
ATOM 1651 N N . PRO A 1 217 ? 16.933 -4.811 -25.224 1.00 75.62 217 PRO A N 1
ATOM 1652 C CA . PRO A 1 217 ? 16.263 -4.251 -26.400 1.00 75.62 217 PRO A CA 1
ATOM 1653 C C . PRO A 1 217 ? 15.311 -5.219 -27.138 1.00 75.62 217 PRO A C 1
ATOM 1655 O O . PRO A 1 217 ? 14.180 -4.810 -27.411 1.00 75.62 217 PRO A O 1
ATOM 1658 N N . PRO A 1 218 ? 15.672 -6.485 -27.460 1.00 74.12 218 PRO A N 1
ATOM 1659 C CA . PRO A 1 218 ? 14.708 -7.420 -28.042 1.00 74.12 218 PRO A CA 1
ATOM 1660 C C . PRO A 1 218 ? 13.611 -7.840 -27.050 1.00 74.12 218 PRO A C 1
ATOM 1662 O O . PRO A 1 218 ? 12.460 -7.958 -27.460 1.00 74.12 218 PRO A O 1
ATOM 1665 N N . MET A 1 219 ? 13.913 -8.005 -25.756 1.00 73.38 219 MET A N 1
ATOM 1666 C CA . MET A 1 219 ? 12.914 -8.365 -24.735 1.00 73.38 219 MET A CA 1
ATOM 1667 C C . MET A 1 219 ? 11.812 -7.305 -24.579 1.00 73.38 219 MET A C 1
ATOM 1669 O O . MET A 1 219 ? 10.638 -7.665 -24.500 1.00 73.38 219 MET A O 1
ATOM 1673 N N . ARG A 1 220 ? 12.158 -6.006 -24.594 1.00 71.25 220 ARG A N 1
ATOM 1674 C CA . ARG A 1 220 ? 11.174 -4.902 -24.546 1.00 71.25 220 ARG A CA 1
ATOM 1675 C C . ARG A 1 220 ? 10.205 -4.967 -25.741 1.00 71.25 220 ARG A C 1
ATOM 1677 O O . ARG A 1 220 ? 8.992 -5.015 -25.537 1.00 71.25 220 ARG A O 1
ATOM 1684 N N . LYS A 1 221 ? 10.728 -5.143 -26.963 1.00 72.12 221 LYS A N 1
ATOM 1685 C CA . LYS A 1 221 ? 9.924 -5.286 -28.198 1.00 72.12 221 LYS A CA 1
ATOM 1686 C C . LYS A 1 221 ? 8.962 -6.479 -28.182 1.00 72.12 221 LYS A C 1
ATOM 1688 O O . LYS A 1 221 ? 7.850 -6.386 -28.699 1.00 72.12 221 LYS A O 1
ATOM 1693 N N . LEU A 1 222 ? 9.362 -7.602 -27.579 1.00 67.69 222 LEU A N 1
ATOM 1694 C CA . LEU A 1 222 ? 8.502 -8.788 -27.448 1.00 67.69 222 LEU A CA 1
ATOM 1695 C C . LEU A 1 222 ? 7.340 -8.582 -26.466 1.00 67.69 222 LEU A C 1
ATOM 1697 O O . LEU A 1 222 ? 6.313 -9.244 -26.595 1.00 67.69 222 LEU A O 1
ATOM 1701 N N . HIS A 1 223 ? 7.475 -7.656 -25.518 1.00 63.34 223 HIS A N 1
ATOM 1702 C CA . HIS A 1 223 ? 6.397 -7.232 -24.627 1.00 63.34 223 HIS A CA 1
ATOM 1703 C C . HIS A 1 223 ? 5.446 -6.233 -25.300 1.00 63.34 223 HIS A C 1
ATOM 1705 O O . HIS A 1 223 ? 4.228 -6.428 -25.240 1.00 63.34 223 HIS A O 1
ATOM 1711 N N . GLU A 1 224 ? 5.999 -5.219 -25.974 1.00 63.38 224 GLU A N 1
ATOM 1712 C CA . GLU A 1 224 ? 5.254 -4.208 -26.742 1.00 63.38 224 GLU A CA 1
ATOM 1713 C C . GLU A 1 224 ? 4.288 -4.874 -27.737 1.00 63.38 224 GLU A C 1
ATOM 1715 O O . GLU A 1 224 ? 3.109 -4.529 -27.800 1.00 63.38 224 GLU A O 1
ATOM 1720 N N . ALA A 1 225 ? 4.752 -5.917 -28.433 1.00 59.44 225 ALA A N 1
ATOM 1721 C CA . ALA A 1 225 ? 3.973 -6.690 -29.401 1.00 59.44 225 ALA A CA 1
ATOM 1722 C C . ALA A 1 225 ? 2.849 -7.573 -28.805 1.00 59.44 225 ALA A C 1
ATOM 1724 O O . ALA A 1 225 ? 2.172 -8.276 -29.558 1.00 59.44 225 ALA A O 1
ATOM 1725 N N . ARG A 1 226 ? 2.663 -7.606 -27.475 1.00 55.25 226 ARG A N 1
ATOM 1726 C CA . ARG A 1 226 ? 1.848 -8.635 -26.793 1.00 55.25 226 ARG A CA 1
ATOM 1727 C C . ARG A 1 226 ? 0.815 -8.119 -25.790 1.00 55.25 226 ARG A C 1
ATOM 1729 O O . ARG A 1 226 ? 0.018 -8.919 -25.306 1.00 55.25 226 ARG A O 1
ATOM 1736 N N . SER A 1 227 ? 0.870 -6.850 -25.383 1.00 42.81 227 SER A N 1
ATOM 1737 C CA . SER A 1 227 ? 0.126 -6.351 -24.203 1.00 42.81 227 SER A CA 1
ATOM 1738 C C . SER A 1 227 ? 0.352 -7.193 -22.926 1.00 42.81 227 SER A C 1
ATOM 1740 O O . SER A 1 227 ? -0.450 -7.166 -21.993 1.00 42.81 227 SER A O 1
ATOM 1742 N N . ALA A 1 228 ? 1.445 -7.965 -22.873 1.00 40.00 228 ALA A N 1
ATOM 1743 C CA . ALA A 1 228 ? 1.856 -8.699 -21.681 1.00 40.00 228 ALA A CA 1
ATOM 1744 C C . ALA A 1 228 ? 2.383 -7.713 -20.630 1.00 40.00 228 ALA A C 1
ATOM 1746 O O . ALA A 1 228 ? 2.782 -6.602 -20.970 1.00 40.00 228 ALA A O 1
ATOM 1747 N N . ARG A 1 229 ? 2.460 -8.108 -19.357 1.00 36.94 229 ARG A N 1
ATOM 1748 C CA . ARG A 1 229 ? 3.128 -7.277 -18.343 1.00 36.94 229 ARG A CA 1
ATOM 1749 C C . ARG A 1 229 ? 4.640 -7.514 -18.417 1.00 36.94 229 ARG A C 1
ATOM 1751 O O . ARG A 1 229 ? 5.081 -8.639 -18.200 1.00 36.94 229 ARG A O 1
ATOM 1758 N N . VAL A 1 230 ? 5.414 -6.468 -18.698 1.00 38.12 230 VAL A N 1
ATOM 1759 C CA . VAL A 1 230 ? 6.838 -6.383 -18.332 1.00 38.12 230 VAL A CA 1
ATOM 1760 C C . VAL A 1 230 ? 6.943 -5.653 -17.003 1.00 38.12 230 VAL A C 1
ATOM 1762 O O . VAL A 1 230 ? 6.117 -4.800 -16.685 1.00 38.12 230 VAL A O 1
ATOM 1765 N N . MET A 1 231 ? 7.970 -5.991 -16.231 1.00 35.41 231 MET A N 1
ATOM 1766 C CA . MET A 1 231 ? 8.382 -5.208 -15.075 1.00 35.41 231 MET A CA 1
ATOM 1767 C C . MET A 1 231 ? 9.792 -4.674 -15.335 1.00 35.41 231 MET A C 1
ATOM 1769 O O . MET A 1 231 ? 10.788 -5.321 -15.017 1.00 35.41 231 MET A O 1
ATOM 1773 N N . SER A 1 232 ? 9.867 -3.513 -15.982 1.00 33.22 232 SER A N 1
ATOM 1774 C CA . SER A 1 232 ? 11.111 -2.866 -16.408 1.00 33.22 232 SER A CA 1
ATOM 1775 C C . SER A 1 232 ? 11.699 -1.973 -15.313 1.00 33.22 232 SER A C 1
ATOM 1777 O O . SER A 1 232 ? 11.887 -0.779 -15.525 1.00 33.22 232 SER A O 1
ATOM 1779 N N . SER A 1 233 ? 11.970 -2.544 -14.138 1.00 33.59 233 SER A N 1
ATOM 1780 C CA . SER A 1 233 ? 12.775 -1.883 -13.105 1.00 33.59 233 SER A CA 1
ATOM 1781 C C . SER A 1 233 ? 13.350 -2.871 -12.084 1.00 33.59 233 SER A C 1
ATOM 1783 O O . SER A 1 233 ? 12.645 -3.470 -11.274 1.00 33.59 233 SER A O 1
ATOM 1785 N N . LEU A 1 234 ? 14.676 -2.990 -12.096 1.00 29.77 234 LEU A N 1
ATOM 1786 C CA . LEU A 1 234 ? 15.492 -3.336 -10.936 1.00 29.77 234 LEU A CA 1
ATOM 1787 C C . LEU A 1 234 ? 16.684 -2.366 -10.963 1.00 29.77 234 LEU A C 1
ATOM 1789 O O . LEU A 1 234 ? 17.408 -2.376 -11.961 1.00 29.77 234 LEU A O 1
ATOM 1793 N N . PRO A 1 235 ? 16.887 -1.514 -9.941 1.00 24.78 235 PRO A N 1
ATOM 1794 C CA . PRO A 1 235 ? 18.070 -0.659 -9.881 1.00 24.78 235 PRO A CA 1
ATOM 1795 C C . PRO A 1 235 ? 19.355 -1.511 -9.773 1.00 24.78 235 PRO A C 1
ATOM 1797 O O . PRO A 1 235 ? 19.290 -2.663 -9.331 1.00 24.78 235 PRO A O 1
ATOM 1800 N N . PRO A 1 236 ? 20.522 -0.978 -10.187 1.00 28.50 236 PRO A N 1
ATOM 1801 C CA . PRO A 1 236 ? 21.786 -1.724 -10.223 1.00 28.50 236 PRO A CA 1
ATOM 1802 C C . PRO A 1 236 ? 22.184 -2.236 -8.823 1.00 28.50 236 PRO A C 1
ATOM 1804 O O . PRO A 1 236 ? 21.919 -1.563 -7.827 1.00 28.50 236 PRO A O 1
ATOM 1807 N N . PRO A 1 237 ? 22.825 -3.418 -8.727 1.00 29.50 237 PRO A N 1
ATOM 1808 C CA . PRO A 1 237 ? 24.132 -3.639 -9.347 1.00 29.50 237 PRO A CA 1
ATOM 1809 C C . PRO A 1 237 ? 24.138 -4.645 -10.501 1.00 29.50 237 PRO A C 1
ATOM 1811 O O . PRO A 1 237 ? 23.266 -5.498 -10.638 1.00 29.50 237 PRO A O 1
ATOM 1814 N N . GLY A 1 238 ? 25.191 -4.564 -11.314 1.00 33.81 238 GLY A N 1
ATOM 1815 C CA . GLY A 1 238 ? 25.472 -5.524 -12.372 1.00 33.81 238 GLY A CA 1
ATOM 1816 C C . GLY A 1 238 ? 25.794 -6.913 -11.825 1.00 33.81 238 GLY A C 1
ATOM 1817 O O . GLY A 1 238 ? 26.933 -7.189 -11.472 1.00 33.81 238 GLY A O 1
ATOM 1818 N N . THR A 1 239 ? 24.810 -7.801 -11.769 1.00 34.41 239 THR A N 1
ATOM 1819 C CA . THR A 1 239 ? 25.002 -9.179 -11.308 1.00 34.41 239 THR A CA 1
ATOM 1820 C C . THR A 1 239 ? 24.126 -10.145 -12.079 1.00 34.41 239 THR A C 1
ATOM 1822 O O . THR A 1 239 ? 23.018 -9.794 -12.481 1.00 34.41 239 THR A O 1
ATOM 1825 N N . PHE A 1 240 ? 24.563 -11.405 -12.149 1.00 35.19 240 PHE A N 1
ATOM 1826 C CA . PHE A 1 240 ? 23.645 -12.537 -12.252 1.00 35.19 240 PHE A CA 1
ATOM 1827 C C . PHE A 1 240 ? 22.423 -12.302 -11.346 1.00 35.19 240 PHE A C 1
ATOM 1829 O O . PHE A 1 240 ? 22.631 -11.900 -10.195 1.00 35.19 240 PHE A O 1
ATOM 1836 N N . PRO A 1 241 ? 21.186 -12.649 -11.758 1.00 37.66 241 PRO A N 1
ATOM 1837 C CA . PRO A 1 241 ? 19.981 -12.518 -10.921 1.00 37.66 241 PRO A CA 1
ATOM 1838 C C . PRO A 1 241 ? 19.995 -13.322 -9.603 1.00 37.66 241 PRO A C 1
ATOM 1840 O O . PRO A 1 241 ? 18.953 -13.507 -8.973 1.00 37.66 241 PRO A O 1
ATOM 1843 N N . THR A 1 242 ? 21.146 -13.885 -9.220 1.00 41.19 242 THR A N 1
ATOM 1844 C CA . THR A 1 242 ? 21.306 -14.917 -8.205 1.00 41.19 242 THR A CA 1
ATOM 1845 C C . THR A 1 242 ? 22.575 -14.832 -7.343 1.00 41.19 242 THR A C 1
ATOM 1847 O O . THR A 1 242 ? 22.736 -15.677 -6.467 1.00 41.19 242 THR A O 1
ATOM 1850 N N . SER A 1 243 ? 23.478 -13.858 -7.541 1.00 35.19 243 SER A N 1
ATOM 1851 C CA . SER A 1 243 ? 24.863 -13.988 -7.043 1.00 35.19 243 SER A CA 1
ATOM 1852 C C . SER A 1 243 ? 25.295 -13.040 -5.902 1.00 35.19 243 SER A C 1
ATOM 1854 O O . SER A 1 243 ? 25.821 -13.545 -4.910 1.00 35.19 243 SER A O 1
ATOM 1856 N N . THR A 1 244 ? 25.021 -11.724 -5.938 1.00 28.02 244 THR A N 1
ATOM 1857 C CA . THR A 1 244 ? 25.028 -10.878 -4.713 1.00 28.02 244 THR A CA 1
ATOM 1858 C C . THR A 1 244 ? 23.836 -9.941 -4.602 1.00 28.02 244 THR A C 1
ATOM 1860 O O . THR A 1 244 ? 23.916 -8.748 -4.884 1.00 28.02 244 THR A O 1
ATOM 1863 N N . SER A 1 245 ? 22.777 -10.460 -3.993 1.00 25.80 245 SER A N 1
ATOM 1864 C CA . SER A 1 245 ? 22.134 -9.764 -2.879 1.00 25.80 245 SER A CA 1
ATOM 1865 C C . SER A 1 245 ? 21.359 -10.774 -2.034 1.00 25.80 245 SER A C 1
ATOM 1867 O O . SER A 1 245 ? 20.558 -11.522 -2.591 1.00 25.80 245 SER A O 1
ATOM 1869 N N . PRO A 1 246 ? 21.501 -10.782 -0.693 1.00 26.47 246 PRO A N 1
ATOM 1870 C CA . PRO A 1 246 ? 20.567 -11.504 0.174 1.00 26.47 246 PRO A CA 1
ATOM 1871 C C . PRO A 1 246 ? 19.172 -10.846 0.194 1.00 26.47 246 PRO A C 1
ATOM 1873 O O . PRO A 1 246 ? 18.266 -11.335 0.855 1.00 26.47 246 PRO A O 1
ATOM 1876 N N . ARG A 1 247 ? 18.997 -9.735 -0.537 1.00 25.80 247 ARG A N 1
ATOM 1877 C CA . ARG A 1 247 ? 17.729 -9.053 -0.796 1.00 25.80 247 ARG A CA 1
ATOM 1878 C C . ARG A 1 247 ? 17.361 -9.131 -2.278 1.00 25.80 247 ARG A C 1
ATOM 1880 O O . ARG A 1 247 ? 17.168 -8.110 -2.932 1.00 25.80 247 ARG A O 1
ATOM 1887 N N . LEU A 1 248 ? 17.162 -10.347 -2.785 1.00 29.88 248 LEU A N 1
ATOM 1888 C CA . LEU A 1 248 ? 16.076 -10.516 -3.750 1.00 29.88 248 LEU A CA 1
ATOM 1889 C C . LEU A 1 248 ? 14.783 -10.218 -2.991 1.00 29.88 248 LEU A C 1
ATOM 1891 O O . LEU A 1 248 ? 14.236 -11.082 -2.311 1.00 29.88 248 LEU A O 1
ATOM 1895 N N . SER A 1 249 ? 14.354 -8.957 -3.031 1.00 26.03 249 SER A N 1
ATOM 1896 C CA . SER A 1 249 ? 13.129 -8.543 -2.357 1.00 26.03 249 SER A CA 1
ATOM 1897 C C . SER A 1 249 ? 11.967 -9.393 -2.888 1.00 26.03 249 SER A C 1
ATOM 1899 O O . SER A 1 249 ? 11.829 -9.506 -4.111 1.00 26.03 249 SER A O 1
ATOM 1901 N N . PRO A 1 250 ? 11.103 -9.978 -2.036 1.00 26.72 250 PRO A N 1
ATOM 1902 C CA . PRO A 1 250 ? 9.953 -10.779 -2.465 1.00 26.72 250 PRO A CA 1
ATOM 1903 C C . PRO A 1 250 ? 8.807 -9.886 -2.992 1.00 26.72 250 PRO A C 1
ATOM 1905 O O . PRO A 1 250 ? 7.633 -10.142 -2.734 1.00 26.72 250 PRO A O 1
ATOM 1908 N N . ALA A 1 251 ? 9.165 -8.826 -3.729 1.00 27.73 251 ALA A N 1
ATOM 1909 C CA . ALA A 1 251 ? 8.362 -7.680 -4.153 1.00 27.73 251 ALA A CA 1
ATOM 1910 C C . ALA A 1 251 ? 8.056 -7.554 -5.671 1.00 27.73 251 ALA A C 1
ATOM 1912 O O . ALA A 1 251 ? 7.092 -6.849 -5.979 1.00 27.73 251 ALA A O 1
ATOM 1913 N N . PRO A 1 252 ? 8.680 -8.308 -6.613 1.00 29.38 252 PRO A N 1
ATOM 1914 C CA . PRO A 1 252 ? 8.169 -8.433 -7.987 1.00 29.38 252 PRO A CA 1
ATOM 1915 C C . PRO A 1 252 ? 7.248 -9.658 -8.187 1.00 29.38 252 PRO A C 1
ATOM 1917 O O . PRO A 1 252 ? 6.174 -9.581 -8.787 1.00 29.38 252 PRO A O 1
ATOM 1920 N N . LEU A 1 253 ? 7.566 -10.789 -7.556 1.00 31.48 253 LEU A N 1
ATOM 1921 C CA . LEU A 1 253 ? 6.881 -12.073 -7.751 1.00 31.48 253 LEU A CA 1
ATOM 1922 C C . LEU A 1 253 ? 5.402 -12.137 -7.223 1.00 31.48 253 LEU A C 1
ATOM 1924 O O . LEU A 1 253 ? 4.653 -12.986 -7.706 1.00 31.48 253 LEU A O 1
ATOM 1928 N N . PRO A 1 254 ? 4.868 -11.233 -6.359 1.00 27.55 254 PRO A N 1
ATOM 1929 C CA . PRO A 1 254 ? 2.833 -11.373 -5.652 1.00 27.55 254 PRO A CA 1
ATOM 1930 C C . PRO A 1 254 ? 1.755 -11.241 -6.715 1.00 27.55 254 PRO A C 1
ATOM 1932 O O . PRO A 1 254 ? 0.581 -11.125 -6.390 1.00 27.55 254 PRO A O 1
ATOM 1935 N N . ILE A 1 255 ? 2.185 -11.239 -7.971 1.00 28.64 255 ILE A N 1
ATOM 1936 C CA . ILE A 1 255 ? 1.335 -11.089 -9.155 1.00 28.64 255 ILE A CA 1
ATOM 1937 C C . ILE A 1 255 ? 1.420 -12.371 -9.976 1.00 28.64 255 ILE A C 1
ATOM 1939 O O . ILE A 1 255 ? 0.397 -12.940 -10.359 1.00 28.64 255 ILE A O 1
ATOM 1943 N N . PHE A 1 256 ? 2.641 -12.852 -10.238 1.00 27.52 256 PHE A N 1
ATOM 1944 C CA . PHE A 1 256 ? 2.840 -13.894 -11.236 1.00 27.52 256 PHE A CA 1
ATOM 1945 C C . PHE A 1 256 ? 2.585 -15.317 -10.735 1.00 27.52 256 PHE A C 1
ATOM 1947 O O . PHE A 1 256 ? 2.276 -16.164 -11.562 1.00 27.52 256 PHE A O 1
ATOM 1954 N N . TRP A 1 257 ? 2.591 -15.578 -9.424 1.00 30.23 257 TRP A N 1
ATOM 1955 C CA . TRP A 1 257 ? 2.440 -16.945 -8.895 1.00 30.23 257 TRP A CA 1
ATOM 1956 C C . TRP A 1 257 ? 1.233 -17.165 -7.961 1.00 30.23 257 TRP A C 1
ATOM 1958 O O . TRP A 1 257 ? 1.094 -18.248 -7.403 1.00 30.23 257 TRP A O 1
ATOM 1968 N N . ARG A 1 258 ? 0.328 -16.182 -7.789 1.00 28.75 258 ARG A N 1
ATOM 1969 C CA . ARG A 1 258 ? -0.970 -16.456 -7.133 1.00 28.75 258 ARG A CA 1
ATOM 1970 C C . ARG A 1 258 ? -1.786 -17.439 -8.009 1.00 28.75 258 ARG A C 1
ATOM 1972 O O . ARG A 1 258 ? -1.771 -17.273 -9.236 1.00 28.75 258 ARG A O 1
ATOM 1979 N N . PRO A 1 259 ? -2.496 -18.430 -7.429 1.00 22.94 259 PRO A N 1
ATOM 1980 C CA . PRO A 1 259 ? -3.412 -19.300 -8.170 1.00 22.94 259 PRO A CA 1
ATOM 1981 C C . PRO A 1 259 ? -4.466 -18.517 -8.961 1.00 22.94 259 PRO A C 1
ATOM 1983 O O . PRO A 1 259 ? -4.772 -17.365 -8.660 1.00 22.94 259 PRO A O 1
ATOM 1986 N N . ASN A 1 260 ? -5.037 -19.147 -9.988 1.00 26.81 260 ASN A N 1
ATOM 1987 C CA . ASN A 1 260 ? -6.141 -18.559 -10.740 1.00 26.81 260 ASN A CA 1
ATOM 1988 C C . ASN A 1 260 ? -7.474 -18.969 -10.095 1.00 26.81 260 ASN A C 1
ATOM 1990 O O . ASN A 1 260 ? -8.011 -20.030 -10.413 1.00 26.81 260 ASN A O 1
ATOM 1994 N N . GLU A 1 261 ? -7.988 -18.146 -9.179 1.00 27.17 261 GLU A N 1
ATOM 1995 C CA . GLU A 1 261 ? -9.283 -18.337 -8.505 1.00 27.17 261 GLU A CA 1
ATOM 1996 C C . GLU A 1 261 ? -10.448 -18.168 -9.497 1.00 27.17 261 GLU A C 1
ATOM 1998 O O . GLU A 1 261 ? -11.089 -17.125 -9.592 1.00 27.17 261 GLU A O 1
ATOM 2003 N N . GLY A 1 262 ? -10.670 -19.203 -10.309 1.00 27.75 262 GLY A N 1
ATOM 2004 C CA . GLY A 1 262 ? -11.597 -19.164 -11.441 1.00 27.75 262 GLY A CA 1
ATOM 2005 C C . GLY A 1 262 ? -11.828 -20.518 -12.115 1.00 27.75 262 GLY A C 1
ATOM 2006 O O . GLY A 1 262 ? -12.064 -20.558 -13.318 1.00 27.75 262 GLY A O 1
ATOM 2007 N N . ALA A 1 263 ? -11.705 -21.626 -11.372 1.00 26.31 263 ALA A N 1
ATOM 2008 C CA . ALA A 1 263 ? -12.022 -22.980 -11.846 1.00 26.31 263 ALA A CA 1
ATOM 2009 C C . ALA A 1 263 ? -12.261 -23.963 -10.677 1.00 26.31 263 ALA A C 1
ATOM 2011 O O . ALA A 1 263 ? -11.565 -24.970 -10.544 1.00 26.31 263 ALA A O 1
ATOM 2012 N N . ALA A 1 264 ? -13.232 -23.677 -9.805 1.00 24.34 264 ALA A N 1
ATOM 2013 C CA . ALA A 1 264 ? -13.637 -24.624 -8.767 1.00 24.34 264 ALA A CA 1
ATOM 2014 C C . ALA A 1 264 ? -14.444 -25.782 -9.388 1.00 24.34 264 ALA A C 1
ATOM 2016 O O . ALA A 1 264 ? -15.643 -25.654 -9.634 1.00 24.34 264 ALA A O 1
ATOM 2017 N N . ALA A 1 265 ? -13.793 -26.919 -9.643 1.00 23.98 265 ALA A N 1
ATOM 2018 C CA . ALA A 1 265 ? -14.508 -28.168 -9.896 1.00 23.98 265 ALA A CA 1
ATOM 2019 C C . ALA A 1 265 ? -15.205 -28.615 -8.591 1.00 23.98 265 ALA A C 1
ATOM 2021 O O . ALA A 1 265 ? -14.563 -28.597 -7.536 1.00 23.98 265 ALA A O 1
ATOM 2022 N N . PRO A 1 266 ? -16.496 -28.996 -8.614 1.00 26.50 266 PRO A N 1
ATOM 2023 C CA . PRO A 1 266 ? -17.244 -29.268 -7.391 1.00 26.50 266 PRO A CA 1
ATOM 2024 C C . PRO A 1 266 ? -16.748 -30.546 -6.705 1.00 26.50 266 PRO A C 1
ATOM 2026 O O . PRO A 1 266 ? -16.914 -31.654 -7.216 1.00 26.50 266 PRO A O 1
ATOM 2029 N N . ALA A 1 267 ? -16.164 -30.397 -5.514 1.00 26.19 267 ALA A N 1
ATOM 2030 C CA . ALA A 1 267 ? -15.799 -31.526 -4.668 1.00 26.19 267 ALA A CA 1
ATOM 2031 C C . ALA A 1 267 ? -17.070 -32.233 -4.168 1.00 26.19 267 ALA A C 1
ATOM 2033 O O . ALA A 1 267 ? -17.854 -31.665 -3.407 1.00 26.19 267 ALA A O 1
ATOM 2034 N N . CYS A 1 268 ? -17.277 -33.476 -4.606 1.00 23.67 268 CYS A N 1
ATOM 2035 C CA . CYS A 1 268 ? -18.468 -34.254 -4.281 1.00 23.67 268 CYS A CA 1
ATOM 2036 C C . CYS A 1 268 ? -18.572 -34.512 -2.766 1.00 23.67 268 CYS A C 1
ATOM 2038 O O . CYS A 1 268 ? -17.783 -35.268 -2.199 1.00 23.67 268 CYS A O 1
ATOM 2040 N N . ARG A 1 269 ? -19.580 -33.919 -2.114 1.00 25.95 269 ARG A N 1
ATOM 2041 C CA . ARG A 1 269 ? -20.045 -34.328 -0.783 1.00 25.95 269 ARG A CA 1
ATOM 2042 C C . ARG A 1 269 ? -21.403 -35.006 -0.922 1.00 25.95 269 ARG A C 1
ATOM 2044 O O . ARG A 1 269 ? -22.306 -34.447 -1.538 1.00 25.95 269 ARG A O 1
ATOM 2051 N N . ARG A 1 270 ? -21.544 -36.198 -0.338 1.00 27.62 270 ARG A N 1
ATOM 2052 C CA . ARG A 1 270 ? -22.848 -36.855 -0.182 1.00 27.62 270 ARG A CA 1
ATOM 2053 C C . ARG A 1 270 ? -23.713 -36.033 0.771 1.00 27.62 270 ARG A C 1
ATOM 2055 O O . ARG A 1 270 ? -23.242 -35.657 1.841 1.00 27.62 270 ARG A O 1
ATOM 2062 N N . LEU A 1 271 ? -24.965 -35.818 0.392 1.00 24.12 271 LEU A N 1
ATOM 2063 C CA . LEU A 1 271 ? -26.027 -35.327 1.262 1.00 24.12 271 LEU A CA 1
ATOM 2064 C C . LEU A 1 271 ? -27.330 -35.975 0.794 1.00 24.12 271 LEU A C 1
ATOM 2066 O O . LEU A 1 271 ? -27.869 -35.615 -0.251 1.00 24.12 271 LEU A O 1
ATOM 2070 N N . ASP A 1 272 ? -27.797 -36.970 1.543 1.00 24.84 272 ASP A N 1
ATOM 2071 C CA . ASP A 1 272 ? -29.094 -37.593 1.309 1.00 24.84 272 ASP A CA 1
ATOM 2072 C C . ASP A 1 272 ? -30.213 -36.647 1.754 1.00 24.84 272 ASP A C 1
ATOM 2074 O O . ASP A 1 272 ? -30.343 -36.337 2.937 1.00 24.84 272 ASP A O 1
ATOM 2078 N N . CYS A 1 273 ? -31.072 -36.239 0.821 1.00 23.11 273 CYS A N 1
ATOM 2079 C CA . CYS A 1 273 ? -32.446 -35.866 1.143 1.00 23.11 273 CYS A CA 1
ATOM 2080 C C . CYS A 1 273 ? -33.372 -36.155 -0.048 1.00 23.11 273 CYS A C 1
ATOM 2082 O O . CYS A 1 273 ? -32.938 -36.180 -1.201 1.00 23.11 273 CYS A O 1
ATOM 2084 N N . LYS A 1 274 ? -34.646 -36.436 0.236 1.00 25.16 274 LYS A N 1
ATOM 2085 C CA . LYS A 1 274 ? -35.642 -36.893 -0.746 1.00 25.16 274 LYS A CA 1
ATOM 2086 C C . LYS A 1 274 ? -36.577 -35.755 -1.169 1.00 25.16 274 LYS A C 1
ATOM 2088 O O . LYS A 1 274 ? -36.866 -34.879 -0.365 1.00 25.16 274 LYS A O 1
ATOM 2093 N N . LEU A 1 275 ? -37.176 -35.923 -2.356 1.00 24.36 275 LEU A N 1
ATOM 2094 C CA . LEU A 1 275 ? -38.274 -35.119 -2.929 1.00 24.36 275 LEU A CA 1
ATOM 2095 C C . LEU A 1 275 ? -37.860 -33.688 -3.356 1.00 24.36 275 LEU A C 1
ATOM 2097 O O . LEU A 1 275 ? -36.904 -33.130 -2.840 1.00 24.36 275 LEU A O 1
ATOM 2101 N N . ALA A 1 276 ? -38.513 -33.043 -4.329 1.00 26.84 276 ALA A N 1
ATOM 2102 C CA . ALA A 1 276 ? -39.623 -33.477 -5.187 1.00 26.84 276 ALA A CA 1
ATOM 2103 C C . ALA A 1 276 ? -39.252 -33.327 -6.679 1.00 26.84 276 ALA A C 1
ATOM 2105 O O . ALA A 1 276 ? -38.422 -32.498 -7.043 1.00 26.84 276 ALA A O 1
ATOM 2106 N N . GLY A 1 277 ? -39.843 -34.149 -7.550 1.00 26.92 277 GLY A N 1
ATOM 2107 C CA . GLY A 1 277 ? -39.427 -34.243 -8.953 1.00 26.92 277 GLY A CA 1
ATOM 2108 C C . GLY A 1 277 ? -40.151 -33.295 -9.914 1.00 26.92 277 GLY A C 1
ATOM 2109 O O . GLY A 1 277 ? -41.336 -33.014 -9.748 1.00 26.92 277 GLY A O 1
ATOM 2110 N N . ARG A 1 278 ? -39.450 -32.906 -10.986 1.00 26.12 278 ARG A N 1
ATOM 2111 C CA . ARG A 1 278 ? -40.001 -32.598 -12.320 1.00 26.12 278 ARG A CA 1
ATOM 2112 C C . ARG A 1 278 ? -38.919 -32.868 -13.367 1.00 26.12 278 ARG A C 1
ATOM 2114 O O . ARG A 1 278 ? -37.796 -32.396 -13.239 1.00 26.12 278 ARG A O 1
ATOM 2121 N N . SER A 1 279 ? -39.254 -33.671 -14.369 1.00 22.00 279 SER A N 1
ATOM 2122 C CA . SER A 1 279 ? -38.334 -34.174 -15.391 1.00 22.00 279 SER A CA 1
ATOM 2123 C C . SER A 1 279 ? -38.382 -33.335 -16.666 1.00 22.00 279 SER A C 1
ATOM 2125 O O . SER A 1 279 ? -39.469 -33.136 -17.202 1.00 22.00 279 SER A O 1
ATOM 2127 N N . TYR A 1 280 ? -37.222 -32.972 -17.215 1.00 25.25 280 TYR A N 1
ATOM 2128 C CA . TYR A 1 280 ? -37.080 -32.644 -18.635 1.00 25.25 280 TYR A CA 1
ATOM 2129 C C . TYR A 1 280 ? -35.809 -33.283 -19.199 1.00 25.25 280 TYR A C 1
ATOM 2131 O O . TYR A 1 280 ? -34.753 -33.259 -18.570 1.00 25.25 280 TYR A O 1
ATOM 2139 N N . THR A 1 281 ? -35.947 -33.912 -20.363 1.00 23.14 281 THR A N 1
ATOM 2140 C CA . THR A 1 281 ? -34.913 -34.705 -21.040 1.00 23.14 281 THR A CA 1
ATOM 2141 C C . THR A 1 281 ? -34.083 -33.866 -22.007 1.00 23.14 281 THR A C 1
ATOM 2143 O O . THR A 1 281 ? -34.560 -32.874 -22.553 1.00 23.14 281 THR A O 1
ATOM 2146 N N . PHE A 1 282 ? -32.850 -34.304 -22.262 1.00 20.86 282 PHE A N 1
ATOM 2147 C CA . PHE A 1 282 ? -31.920 -33.674 -23.199 1.00 20.86 282 PHE A CA 1
ATOM 2148 C C . PHE A 1 282 ? -31.677 -34.614 -24.390 1.00 20.86 282 PHE A C 1
ATOM 2150 O O . PHE A 1 282 ? -31.265 -35.752 -24.183 1.00 20.86 282 PHE A O 1
ATOM 2157 N N . GLU A 1 283 ? -31.873 -34.140 -25.623 1.00 23.36 283 GLU A N 1
ATOM 2158 C CA . GLU A 1 283 ? -31.389 -34.808 -26.844 1.00 23.36 283 GLU A CA 1
ATOM 2159 C C . GLU A 1 283 ? -30.626 -33.806 -27.731 1.00 23.36 283 GLU A C 1
ATOM 2161 O O . GLU A 1 283 ? -31.123 -32.702 -27.971 1.00 23.36 283 GLU A O 1
ATOM 2166 N N . PRO A 1 284 ? -29.437 -34.159 -28.255 1.00 26.70 284 PRO A N 1
ATOM 2167 C CA . PRO A 1 284 ? -28.689 -33.319 -29.184 1.00 26.70 284 PRO A CA 1
ATOM 2168 C C . PRO A 1 284 ? -29.034 -33.637 -30.649 1.00 26.70 284 PRO A C 1
ATOM 2170 O O . PRO A 1 284 ? -29.151 -34.802 -31.029 1.00 26.70 284 PRO A O 1
ATOM 2173 N N . ARG A 1 285 ? -29.089 -32.621 -31.525 1.00 24.22 285 ARG A N 1
ATOM 2174 C CA . ARG A 1 285 ? -29.195 -32.834 -32.983 1.00 24.22 285 ARG A CA 1
ATOM 2175 C C . ARG A 1 285 ? -28.116 -32.128 -33.802 1.00 24.22 285 ARG A C 1
ATOM 2177 O O . ARG A 1 285 ? -28.189 -30.940 -34.084 1.00 24.22 285 ARG A O 1
ATOM 2184 N N . SER A 1 286 ? -27.158 -32.955 -34.221 1.00 26.41 286 SER A N 1
ATOM 2185 C CA . SER A 1 286 ? -26.579 -33.037 -35.571 1.00 26.41 286 SER A CA 1
ATOM 2186 C C . SER A 1 286 ? -26.344 -31.752 -36.383 1.00 26.41 286 SER A C 1
ATOM 2188 O O . SER A 1 286 ? -27.264 -31.111 -36.891 1.00 26.41 286 SER A O 1
ATOM 2190 N N . SER A 1 287 ? -25.064 -31.548 -36.675 1.00 27.69 287 SER A N 1
ATOM 2191 C CA . SER A 1 287 ? -24.508 -30.879 -37.854 1.00 27.69 287 SER A CA 1
ATOM 2192 C C . SER A 1 287 ? -25.354 -30.897 -39.143 1.00 27.69 287 SER A C 1
ATOM 2194 O O . SER A 1 287 ? -25.851 -31.932 -39.586 1.00 27.69 287 SER A O 1
ATOM 2196 N N . ARG A 1 288 ? -25.343 -29.765 -39.863 1.00 26.38 288 ARG A N 1
ATOM 2197 C CA . ARG A 1 288 ? -25.441 -29.716 -41.334 1.00 26.38 288 ARG A CA 1
ATOM 2198 C C . ARG A 1 288 ? -24.653 -28.524 -41.875 1.00 26.38 288 ARG A C 1
ATOM 2200 O O . ARG A 1 288 ? -24.810 -27.408 -41.400 1.00 26.38 288 ARG A O 1
ATOM 2207 N N . ALA A 1 289 ? -23.844 -28.762 -42.902 1.00 26.42 289 ALA A N 1
ATOM 2208 C CA . ALA A 1 289 ? -23.129 -27.728 -43.646 1.00 26.42 289 ALA A CA 1
ATOM 2209 C C . ALA A 1 289 ? -23.320 -27.953 -45.149 1.00 26.42 289 ALA A C 1
ATOM 2211 O O . ALA A 1 289 ? -23.214 -29.099 -45.590 1.00 26.42 289 ALA A O 1
ATOM 2212 N N . ARG A 1 290 ? -23.547 -26.882 -45.934 1.00 27.75 290 ARG A N 1
ATOM 2213 C CA . ARG A 1 290 ? -23.116 -26.765 -47.347 1.00 27.75 290 ARG A CA 1
ATOM 2214 C C . ARG A 1 290 ? -23.528 -25.443 -48.012 1.00 27.75 290 ARG A C 1
ATOM 2216 O O . ARG A 1 290 ? -24.686 -25.069 -47.918 1.00 27.75 290 ARG A O 1
ATOM 2223 N N . ARG A 1 291 ? -22.607 -24.917 -48.843 1.00 27.09 291 ARG A N 1
ATOM 2224 C CA . ARG A 1 291 ? -22.785 -23.911 -49.926 1.00 27.09 291 ARG A CA 1
ATOM 2225 C C . ARG A 1 291 ? -23.179 -22.492 -49.448 1.00 27.09 291 ARG A C 1
ATOM 2227 O O . ARG A 1 291 ? -24.073 -22.349 -48.635 1.00 27.09 291 ARG A O 1
ATOM 2234 N N . GLY A 1 292 ? -22.589 -21.387 -49.915 1.00 23.94 292 GLY A N 1
ATOM 2235 C CA . GLY A 1 292 ? -21.443 -21.188 -50.819 1.00 23.94 292 GLY A CA 1
ATOM 2236 C C . GLY A 1 292 ? -21.809 -20.539 -52.163 1.00 23.94 292 GLY A C 1
ATOM 2237 O O . GLY A 1 292 ? -22.527 -21.146 -52.956 1.00 23.94 292 GLY A O 1
ATOM 2238 N N . ARG A 1 293 ? -21.260 -19.342 -52.425 1.00 25.80 293 ARG A N 1
ATOM 2239 C CA . ARG A 1 293 ? -21.152 -18.642 -53.726 1.00 25.80 293 ARG A CA 1
ATOM 2240 C C . ARG A 1 293 ? -19.886 -17.768 -53.722 1.00 25.80 293 ARG A C 1
ATOM 2242 O O . ARG A 1 293 ? -19.360 -17.475 -52.653 1.00 25.80 293 ARG A O 1
ATOM 2249 N N . ALA A 1 294 ? -19.404 -17.382 -54.903 1.00 24.77 294 ALA A N 1
ATOM 2250 C CA . ALA A 1 294 ? -18.181 -16.597 -55.112 1.00 24.77 294 ALA A CA 1
ATOM 2251 C C . ALA A 1 294 ? -18.349 -15.604 -56.285 1.00 24.77 294 ALA A C 1
ATOM 2253 O O . ALA A 1 294 ? -19.374 -15.650 -56.966 1.00 24.77 294 ALA A O 1
ATOM 2254 N N . SER A 1 295 ? -17.313 -14.790 -56.556 1.00 26.84 295 SER A N 1
ATOM 2255 C CA . SER A 1 295 ? -17.210 -13.733 -57.597 1.00 26.84 295 SER A CA 1
ATOM 2256 C C . SER A 1 295 ? -18.133 -12.513 -57.368 1.00 26.84 295 SER A C 1
ATOM 2258 O O . SER A 1 295 ? -19.287 -12.667 -56.992 1.00 26.84 295 SER A O 1
ATOM 2260 N N . HIS A 1 296 ? -17.685 -11.265 -57.542 1.00 25.81 296 HIS A N 1
ATOM 2261 C CA . HIS A 1 296 ? -16.931 -10.757 -58.699 1.00 25.81 296 HIS A CA 1
ATOM 2262 C C . HIS A 1 296 ? -15.743 -9.827 -58.386 1.00 25.81 296 HIS A C 1
ATOM 2264 O O . HIS A 1 296 ? -15.687 -9.170 -57.352 1.00 25.81 296 HIS A O 1
ATOM 2270 N N . PHE A 1 297 ? -14.827 -9.743 -59.356 1.00 25.77 297 PHE A N 1
ATOM 2271 C CA . PHE A 1 297 ? -13.772 -8.729 -59.465 1.00 25.77 297 PHE A CA 1
ATOM 2272 C C . PHE A 1 297 ? -14.297 -7.430 -60.096 1.00 25.77 297 PHE A C 1
ATOM 2274 O O . PHE A 1 297 ? -15.102 -7.480 -61.028 1.00 25.77 297 PHE A O 1
ATOM 2281 N N . LYS A 1 298 ? -13.674 -6.296 -59.749 1.00 24.33 298 LYS A N 1
ATOM 2282 C CA . LYS A 1 298 ? -13.201 -5.334 -60.759 1.00 24.33 298 LYS A CA 1
ATOM 2283 C C . LYS A 1 298 ? -12.039 -4.502 -60.215 1.00 24.33 298 LYS A C 1
ATOM 2285 O O . LYS A 1 298 ? -12.071 -4.070 -59.070 1.00 24.33 298 LYS A O 1
ATOM 2290 N N . ALA A 1 299 ? -11.028 -4.292 -61.051 1.00 25.56 299 ALA A N 1
ATOM 2291 C CA . ALA A 1 299 ? -9.874 -3.443 -60.776 1.00 25.56 299 ALA A CA 1
ATOM 2292 C C . ALA A 1 299 ? -9.735 -2.397 -61.890 1.00 25.56 299 ALA A C 1
ATOM 2294 O O . ALA A 1 299 ? -10.137 -2.651 -63.026 1.00 25.56 299 ALA A O 1
ATOM 2295 N N . LEU A 1 300 ? -9.138 -1.252 -61.564 1.00 25.69 300 LEU A N 1
ATOM 2296 C CA . LEU A 1 300 ? -8.616 -0.273 -62.517 1.00 25.69 300 LEU A CA 1
ATOM 2297 C C . LEU A 1 300 ? -7.327 0.323 -61.946 1.00 25.69 300 LEU A C 1
ATOM 2299 O O . LEU A 1 300 ? -7.228 0.545 -60.741 1.00 25.69 300 LEU A O 1
ATOM 2303 N N . GLY A 1 301 ? -6.359 0.592 -62.819 1.00 22.61 301 GLY A N 1
ATOM 2304 C CA . GLY A 1 301 ? -5.104 1.248 -62.470 1.00 22.61 301 GLY A CA 1
ATOM 2305 C C . GLY A 1 301 ? -4.285 1.597 -63.712 1.00 22.61 301 GLY A C 1
ATOM 2306 O O . GLY A 1 301 ? -4.311 0.863 -64.694 1.00 22.61 301 GLY A O 1
ATOM 2307 N N . PHE A 1 302 ? -3.577 2.721 -63.633 1.00 25.52 302 PHE A N 1
ATOM 2308 C CA . PHE A 1 302 ? -2.499 3.209 -64.505 1.00 25.52 302 PHE A CA 1
ATOM 2309 C C . PHE A 1 302 ? -1.607 4.037 -63.559 1.00 25.52 302 PHE A C 1
ATOM 2311 O O . PHE A 1 302 ? -2.139 4.830 -62.785 1.00 25.52 302 PHE A O 1
ATOM 2318 N N . ASP A 1 303 ? -0.330 3.722 -63.337 1.00 25.92 303 ASP A N 1
ATOM 2319 C CA . ASP A 1 303 ? 0.841 3.706 -64.241 1.00 25.92 303 ASP A CA 1
ATOM 2320 C C . ASP A 1 303 ? 1.404 5.113 -64.550 1.00 25.92 303 ASP A C 1
ATOM 2322 O O . ASP A 1 303 ? 0.686 6.110 -64.533 1.00 25.92 303 ASP A O 1
ATOM 2326 N N . ALA A 1 304 ? 2.727 5.210 -64.720 1.00 31.73 304 ALA A N 1
ATOM 2327 C CA . ALA A 1 304 ? 3.510 6.404 -64.389 1.00 31.73 304 ALA A CA 1
ATOM 2328 C C . ALA A 1 304 ? 4.392 6.955 -65.527 1.00 31.73 304 ALA A C 1
ATOM 2330 O O . ALA A 1 304 ? 4.759 6.242 -66.466 1.00 31.73 304 ALA A O 1
ATOM 2331 N N . ARG A 1 305 ? 4.822 8.227 -65.385 1.00 25.28 305 ARG A N 1
ATOM 2332 C CA . ARG A 1 305 ? 6.066 8.795 -65.964 1.00 25.28 305 ARG A CA 1
ATOM 2333 C C . ARG A 1 305 ? 6.437 10.178 -65.367 1.00 25.28 305 ARG A C 1
ATOM 2335 O O . ARG A 1 305 ? 5.653 10.783 -64.646 1.00 25.28 305 ARG A O 1
ATOM 2342 N N . ARG A 1 306 ? 7.678 10.624 -65.619 1.00 25.14 306 ARG A N 1
ATOM 2343 C CA . ARG A 1 306 ? 8.386 11.857 -65.152 1.00 25.14 306 ARG A CA 1
ATOM 2344 C C . ARG A 1 306 ? 8.726 12.766 -66.376 1.00 25.14 306 ARG A C 1
ATOM 2346 O O . ARG A 1 306 ? 8.505 12.288 -67.485 1.00 25.14 306 ARG A O 1
ATOM 2353 N N . PRO A 1 307 ? 9.521 13.866 -66.272 1.00 49.06 307 PRO A N 1
ATOM 2354 C CA . PRO A 1 307 ? 9.460 15.106 -65.459 1.00 49.06 307 PRO A CA 1
ATOM 2355 C C . PRO A 1 307 ? 9.607 16.389 -66.350 1.00 49.06 307 PRO A C 1
ATOM 2357 O O . PRO A 1 307 ? 9.608 16.272 -67.574 1.00 49.06 307 PRO A O 1
ATOM 2360 N N . PRO A 1 308 ? 9.778 17.610 -65.785 1.00 29.16 308 PRO A N 1
ATOM 2361 C CA . PRO A 1 308 ? 11.104 18.301 -65.803 1.00 29.16 308 PRO A CA 1
ATOM 2362 C C . PRO A 1 308 ? 11.389 19.066 -64.462 1.00 29.16 308 PRO A C 1
ATOM 2364 O O . PRO A 1 308 ? 10.517 19.071 -63.602 1.00 29.16 308 PRO A O 1
ATOM 2367 N N . ARG A 1 309 ? 12.565 19.597 -64.040 1.00 26.58 309 ARG A N 1
ATOM 2368 C CA . ARG A 1 309 ? 13.722 20.355 -64.622 1.00 26.58 309 ARG A CA 1
ATOM 2369 C C . ARG A 1 309 ? 13.355 21.776 -65.119 1.00 26.58 309 ARG A C 1
ATOM 2371 O O . ARG A 1 309 ? 12.369 21.896 -65.821 1.00 26.58 309 ARG A O 1
ATOM 2378 N N . THR A 1 310 ? 14.049 22.897 -64.843 1.00 27.64 310 THR A N 1
ATOM 2379 C CA . THR A 1 310 ? 15.232 23.313 -64.017 1.00 27.64 310 THR A CA 1
ATOM 2380 C C . THR A 1 310 ? 15.098 24.833 -63.731 1.00 27.64 310 THR A C 1
ATOM 2382 O O . THR A 1 310 ? 14.533 25.523 -64.567 1.00 27.64 310 THR A O 1
ATOM 2385 N N . SER A 1 311 ? 15.543 25.439 -62.617 1.00 24.72 311 SER A N 1
ATOM 2386 C CA . SER A 1 311 ? 16.913 25.929 -62.271 1.00 24.72 311 SER A CA 1
ATOM 2387 C C . SER A 1 311 ? 16.797 26.850 -61.006 1.00 24.72 311 SER A C 1
ATOM 2389 O O . SER A 1 311 ? 15.669 27.072 -60.584 1.00 24.72 311 SER A O 1
ATOM 2391 N N . SER A 1 312 ? 17.813 27.409 -60.317 1.00 24.44 312 SER A N 1
ATOM 2392 C CA . SER A 1 312 ? 19.230 27.676 -60.642 1.00 24.44 312 SER A CA 1
ATOM 2393 C C . SER A 1 312 ? 20.159 27.860 -59.411 1.00 24.44 312 SER A C 1
ATOM 2395 O O . SER A 1 312 ? 19.805 28.583 -58.492 1.00 24.44 312 SER A O 1
ATOM 2397 N N . ARG A 1 313 ? 21.394 27.331 -59.522 1.00 25.98 313 ARG A N 1
ATOM 2398 C CA . ARG A 1 313 ? 22.709 27.778 -58.969 1.00 25.98 313 ARG A CA 1
ATOM 2399 C C . ARG A 1 313 ? 22.954 28.015 -57.447 1.00 25.98 313 ARG A C 1
ATOM 2401 O O . ARG A 1 313 ? 22.177 28.605 -56.718 1.00 25.98 313 ARG A O 1
ATOM 2408 N N . ASN A 1 314 ? 24.151 27.555 -57.052 1.00 30.64 314 ASN A N 1
ATOM 2409 C CA . ASN A 1 314 ? 24.899 27.675 -55.778 1.00 30.64 314 ASN A CA 1
ATOM 2410 C C . ASN A 1 314 ? 25.565 29.091 -55.644 1.00 30.64 314 ASN A C 1
ATOM 2412 O O . ASN A 1 314 ? 25.465 29.818 -56.637 1.00 30.64 314 ASN A O 1
ATOM 2416 N N . PRO A 1 315 ? 26.300 29.496 -54.560 1.00 36.03 315 PRO A N 1
ATOM 2417 C CA . PRO A 1 315 ? 27.125 28.646 -53.675 1.00 36.03 315 PRO A CA 1
ATOM 2418 C C . PRO A 1 315 ? 27.186 28.945 -52.148 1.00 36.03 315 PRO A C 1
ATOM 2420 O O . PRO A 1 315 ? 26.922 30.042 -51.683 1.00 36.03 315 PRO A O 1
ATOM 2423 N N . GLN A 1 316 ? 27.679 27.932 -51.416 1.00 28.30 316 GLN A N 1
ATOM 2424 C CA . GLN A 1 316 ? 28.577 27.974 -50.235 1.00 28.30 316 GLN A CA 1
ATOM 2425 C C . GLN A 1 316 ? 28.328 28.968 -49.075 1.00 28.30 316 GLN A C 1
ATOM 2427 O O . GLN A 1 316 ? 28.546 30.167 -49.187 1.00 28.30 316 GLN A O 1
ATOM 2432 N N . GLY A 1 317 ? 28.139 28.409 -47.872 1.00 25.48 317 GLY A N 1
ATOM 2433 C CA . GLY A 1 317 ? 28.386 29.100 -46.602 1.00 25.48 317 GLY A CA 1
ATOM 2434 C C . GLY A 1 317 ? 28.302 28.147 -45.406 1.00 25.48 317 GLY A C 1
ATOM 2435 O O . GLY A 1 317 ? 27.242 27.590 -45.139 1.00 25.48 317 GLY A O 1
ATOM 2436 N N . LYS A 1 318 ? 29.408 27.938 -44.675 1.00 32.91 318 LYS A N 1
ATOM 2437 C CA . LYS A 1 318 ? 29.351 27.304 -43.344 1.00 32.91 318 LYS A CA 1
ATOM 2438 C C . LYS A 1 318 ? 28.858 28.346 -42.343 1.00 32.91 318 LYS A C 1
ATOM 2440 O O . LYS A 1 318 ? 29.461 29.410 -42.276 1.00 32.91 318 LYS A O 1
ATOM 2445 N N . ASN A 1 319 ? 27.880 28.009 -41.505 1.00 26.38 319 ASN A N 1
ATOM 2446 C CA . ASN A 1 319 ? 27.832 28.536 -40.141 1.00 26.38 319 ASN A CA 1
ATOM 2447 C C . ASN A 1 319 ? 26.982 27.655 -39.224 1.00 26.38 319 ASN A C 1
ATOM 2449 O O . ASN A 1 319 ? 26.004 27.045 -39.652 1.00 26.38 319 ASN A O 1
ATOM 2453 N N . VAL A 1 320 ? 27.387 27.585 -37.957 1.00 28.36 320 VAL A N 1
ATOM 2454 C CA . VAL A 1 320 ? 26.648 26.889 -36.901 1.00 28.36 320 VAL A CA 1
ATOM 2455 C C . VAL A 1 320 ? 25.577 27.839 -36.377 1.00 28.36 320 VAL A C 1
ATOM 2457 O O . VAL A 1 320 ? 25.911 28.875 -35.809 1.00 28.36 320 VAL A O 1
ATOM 2460 N N . MET A 1 321 ? 24.302 27.489 -36.545 1.00 24.89 321 MET A N 1
ATOM 2461 C CA . MET A 1 321 ? 23.219 28.161 -35.828 1.00 24.89 321 MET A CA 1
ATOM 2462 C C . MET A 1 321 ? 23.080 27.538 -34.441 1.00 24.89 321 MET A C 1
ATOM 2464 O O . MET A 1 321 ? 22.647 26.394 -34.299 1.00 24.89 321 MET A O 1
ATOM 2468 N N . THR A 1 322 ? 23.461 28.296 -33.418 1.00 24.34 322 THR A N 1
ATOM 2469 C CA . THR A 1 322 ? 23.165 27.982 -32.022 1.00 24.34 322 THR A CA 1
ATOM 2470 C C . THR A 1 322 ? 21.654 28.012 -31.800 1.00 24.34 322 THR A C 1
ATOM 2472 O O . THR A 1 322 ? 20.991 29.006 -32.093 1.00 24.34 322 THR A O 1
ATOM 2475 N N . ALA A 1 323 ? 21.094 26.928 -31.260 1.00 25.25 323 ALA A N 1
ATOM 2476 C CA . ALA A 1 323 ? 19.713 26.943 -30.793 1.00 25.25 323 ALA A CA 1
ATOM 2477 C C . ALA A 1 323 ? 19.590 27.958 -29.646 1.00 25.25 323 ALA A C 1
ATOM 2479 O O . ALA A 1 323 ? 20.349 27.893 -28.676 1.00 25.25 323 ALA A O 1
ATOM 2480 N N . ALA A 1 324 ? 18.661 28.907 -29.767 1.00 24.23 324 ALA A N 1
ATOM 2481 C CA . ALA A 1 324 ? 18.437 29.909 -28.734 1.00 24.23 324 ALA A CA 1
ATOM 2482 C C . ALA A 1 324 ? 17.995 29.227 -27.431 1.00 24.23 324 ALA A C 1
ATOM 2484 O O . ALA A 1 324 ? 17.077 28.405 -27.432 1.00 24.23 324 ALA A O 1
ATOM 2485 N N . ALA A 1 325 ? 18.639 29.577 -26.316 1.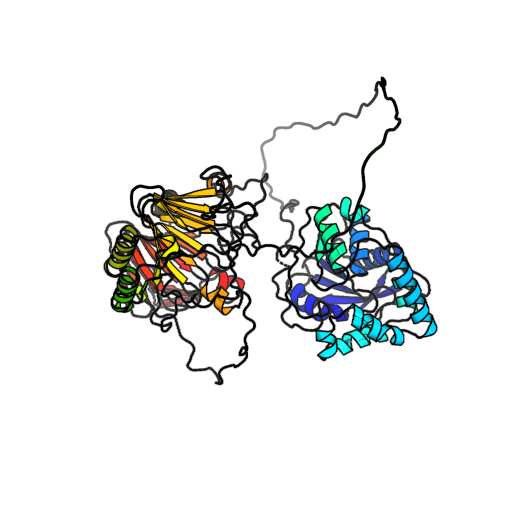00 25.45 325 ALA A N 1
ATOM 2486 C CA . ALA A 1 325 ? 18.223 29.099 -25.008 1.00 25.45 325 ALA A CA 1
ATOM 2487 C C . ALA A 1 325 ? 16.826 29.650 -24.694 1.00 25.45 325 ALA A C 1
ATOM 2489 O O . ALA A 1 325 ? 16.651 30.863 -24.567 1.00 25.45 325 ALA A O 1
ATOM 2490 N N . ALA A 1 326 ? 15.837 28.763 -24.565 1.00 26.72 326 ALA A N 1
ATOM 2491 C CA . ALA A 1 326 ? 14.519 29.142 -24.080 1.00 26.72 326 ALA A CA 1
ATOM 2492 C C . ALA A 1 326 ? 14.663 29.687 -22.652 1.00 26.72 326 ALA A C 1
ATOM 2494 O O . ALA A 1 326 ? 15.069 28.966 -21.736 1.00 26.72 326 ALA A O 1
ATOM 2495 N N . THR A 1 327 ? 14.367 30.971 -22.466 1.00 27.05 327 THR A N 1
ATOM 2496 C CA . THR A 1 327 ? 14.390 31.609 -21.152 1.00 27.05 327 THR A CA 1
ATOM 2497 C C . THR A 1 327 ? 13.364 30.937 -20.246 1.00 27.05 327 THR A C 1
ATOM 2499 O O . THR A 1 327 ? 12.174 30.896 -20.557 1.00 27.05 327 THR A O 1
ATOM 2502 N N . LYS A 1 328 ? 13.820 30.411 -19.100 1.00 27.94 328 LYS A N 1
ATOM 2503 C CA . LYS A 1 328 ? 12.907 29.994 -18.028 1.00 27.94 328 LYS A CA 1
ATOM 2504 C C . LYS A 1 328 ? 12.023 31.194 -17.651 1.00 27.94 328 LYS A C 1
ATOM 2506 O O . LYS A 1 328 ? 12.569 32.295 -17.546 1.00 27.94 328 LYS A O 1
ATOM 2511 N N . PRO A 1 329 ? 10.711 31.011 -17.413 1.00 29.62 329 PRO A N 1
ATOM 2512 C CA . PRO A 1 329 ? 9.873 32.079 -16.885 1.00 29.62 329 PRO A CA 1
ATOM 2513 C C . PRO A 1 329 ? 10.460 32.607 -15.574 1.00 29.62 329 PRO A C 1
ATOM 2515 O O . PRO A 1 329 ? 10.692 31.840 -14.638 1.00 29.62 329 PRO A O 1
ATOM 2518 N N . THR A 1 330 ? 10.725 33.910 -15.512 1.00 33.00 330 THR A N 1
ATOM 2519 C CA . THR A 1 330 ? 11.182 34.571 -14.290 1.00 33.00 330 THR A CA 1
ATOM 2520 C C . THR A 1 330 ? 10.023 34.593 -13.299 1.00 33.00 330 THR A C 1
ATOM 2522 O O . THR A 1 330 ? 9.050 35.314 -13.509 1.00 33.00 330 THR A O 1
ATOM 2525 N N . GLN A 1 331 ? 10.104 33.789 -12.237 1.00 34.69 331 GLN A N 1
ATOM 2526 C CA . GLN A 1 331 ? 9.106 33.802 -11.166 1.00 34.69 331 GLN A CA 1
ATOM 2527 C C . GLN A 1 331 ? 9.084 35.177 -10.491 1.00 34.69 331 GLN A C 1
ATOM 2529 O O . GLN A 1 331 ? 10.138 35.737 -10.174 1.00 34.69 331 GLN A O 1
ATOM 2534 N N . THR A 1 332 ? 7.891 35.724 -10.264 1.00 36.00 332 THR A N 1
ATOM 2535 C CA . THR A 1 332 ? 7.729 36.954 -9.484 1.00 36.00 332 THR A CA 1
ATOM 2536 C C . THR A 1 332 ? 7.979 36.639 -8.003 1.00 36.00 332 THR A C 1
ATOM 2538 O O . THR A 1 332 ? 7.419 35.667 -7.497 1.00 36.00 332 THR A O 1
ATOM 2541 N N . PRO A 1 333 ? 8.822 37.402 -7.281 1.00 41.47 333 PRO A N 1
ATOM 2542 C CA . PRO A 1 333 ? 9.072 37.129 -5.870 1.00 41.47 333 PRO A CA 1
ATOM 2543 C C . PRO A 1 333 ? 7.817 37.294 -5.003 1.00 41.47 333 PRO A C 1
ATOM 2545 O O . PRO A 1 333 ? 7.090 38.279 -5.138 1.00 41.47 333 PRO A O 1
ATOM 2548 N N . LEU A 1 334 ? 7.628 36.378 -4.047 1.00 49.94 334 LEU A N 1
ATOM 2549 C CA . LEU A 1 334 ? 6.704 36.550 -2.921 1.00 49.94 334 LEU A CA 1
ATOM 2550 C C . LEU A 1 334 ? 6.936 37.903 -2.231 1.00 49.94 334 LEU A C 1
ATOM 2552 O O . LEU A 1 334 ? 8.079 38.277 -1.957 1.00 49.94 334 LEU A O 1
ATOM 2556 N N . SER A 1 335 ? 5.865 38.611 -1.863 1.00 55.50 335 SER A N 1
ATOM 2557 C CA . SER A 1 335 ? 6.009 39.823 -1.056 1.00 55.50 335 SER A CA 1
ATOM 2558 C C . SER A 1 335 ? 6.477 39.462 0.363 1.00 55.50 335 SER A C 1
ATOM 2560 O O . SER A 1 335 ? 5.824 38.705 1.086 1.00 55.50 335 SER A O 1
ATOM 2562 N N . ASN A 1 336 ? 7.632 40.008 0.773 1.00 60.34 336 ASN A N 1
ATOM 2563 C CA . ASN A 1 336 ? 8.330 39.653 2.024 1.00 60.34 336 ASN A CA 1
ATOM 2564 C C . ASN A 1 336 ? 7.409 39.621 3.257 1.00 60.34 336 ASN A C 1
ATOM 2566 O O . ASN A 1 336 ? 7.446 38.679 4.048 1.00 60.34 336 ASN A O 1
ATOM 2570 N N . LYS A 1 337 ? 6.509 40.606 3.349 1.00 66.88 337 LYS A N 1
ATOM 2571 C CA . LYS A 1 337 ? 5.524 40.767 4.424 1.00 66.88 337 LYS A CA 1
ATOM 2572 C C . LYS A 1 337 ? 4.633 39.536 4.627 1.00 66.88 337 LYS A C 1
ATOM 2574 O O . LYS A 1 337 ? 4.345 39.169 5.763 1.00 66.88 337 LYS A O 1
ATOM 2579 N N . ALA A 1 338 ? 4.184 38.891 3.550 1.00 64.44 338 ALA A N 1
ATOM 2580 C CA . ALA A 1 338 ? 3.260 37.763 3.644 1.00 64.44 338 ALA A CA 1
ATOM 2581 C C . ALA A 1 338 ? 3.977 36.472 4.099 1.00 64.44 338 ALA A C 1
ATOM 2583 O O . ALA A 1 338 ? 3.410 35.677 4.850 1.00 64.44 338 ALA A O 1
ATOM 2584 N N . ARG A 1 339 ? 5.257 36.311 3.728 1.00 64.12 339 ARG A N 1
ATOM 2585 C CA . ARG A 1 339 ? 6.156 35.265 4.248 1.00 64.12 339 ARG A CA 1
ATOM 2586 C C . ARG A 1 339 ? 6.400 35.439 5.752 1.00 64.12 339 ARG A C 1
ATOM 2588 O O . ARG A 1 339 ? 6.184 34.507 6.524 1.00 64.12 339 ARG A O 1
ATOM 2595 N N . GLU A 1 340 ? 6.781 36.646 6.170 1.00 69.62 340 GLU A N 1
ATOM 2596 C CA . GLU A 1 340 ? 7.040 37.001 7.576 1.00 69.62 340 GLU A CA 1
ATOM 2597 C C . GLU A 1 340 ? 5.819 36.751 8.470 1.00 69.62 340 GLU A C 1
ATOM 2599 O O . GLU A 1 340 ? 5.948 36.211 9.570 1.00 69.62 340 GLU A O 1
ATOM 2604 N N . MET A 1 341 ? 4.615 37.059 7.974 1.00 73.06 341 MET A N 1
ATOM 2605 C CA . MET A 1 341 ? 3.368 36.760 8.681 1.00 73.06 341 MET A CA 1
ATOM 2606 C C . MET A 1 341 ? 3.178 35.257 8.942 1.00 73.06 341 MET A C 1
ATOM 2608 O O . MET A 1 341 ? 2.730 34.904 10.028 1.00 73.06 341 MET A O 1
ATOM 2612 N N . MET A 1 342 ? 3.539 34.363 8.014 1.00 70.75 342 MET A N 1
ATOM 2613 C CA . MET A 1 342 ? 3.427 32.908 8.220 1.00 70.75 342 MET A CA 1
ATOM 2614 C C . MET A 1 342 ? 4.506 32.338 9.148 1.00 70.75 342 MET A C 1
ATOM 2616 O O . MET A 1 342 ? 4.238 31.432 9.943 1.00 70.75 342 MET A O 1
ATOM 2620 N N . GLU A 1 343 ? 5.729 32.863 9.073 1.00 71.69 343 GLU A N 1
ATOM 2621 C CA . GLU A 1 343 ? 6.818 32.493 9.983 1.00 71.69 343 GLU A CA 1
ATOM 2622 C C . GLU A 1 343 ? 6.473 32.883 11.430 1.00 71.69 343 GLU A C 1
ATOM 2624 O O . GLU A 1 343 ? 6.623 32.065 12.338 1.00 71.69 343 GLU A O 1
ATOM 2629 N N . ALA A 1 344 ? 5.877 34.061 11.638 1.00 76.88 344 ALA A N 1
ATOM 2630 C CA . ALA A 1 344 ? 5.395 34.496 12.949 1.00 76.88 344 ALA A CA 1
ATOM 2631 C C . ALA A 1 344 ? 4.287 33.594 13.534 1.00 76.88 344 ALA A C 1
ATOM 2633 O O . ALA A 1 344 ? 4.242 33.401 14.750 1.00 76.88 344 ALA A O 1
ATOM 2634 N N . ILE A 1 345 ? 3.406 33.009 12.706 1.00 81.56 345 ILE A N 1
ATOM 2635 C CA . ILE A 1 345 ? 2.383 32.071 13.208 1.00 81.56 345 ILE A CA 1
ATOM 2636 C C . ILE A 1 345 ? 3.021 30.743 13.642 1.00 81.56 345 ILE A C 1
ATOM 2638 O O . ILE A 1 345 ? 2.579 30.173 14.634 1.00 81.56 345 ILE A O 1
ATOM 2642 N N . ASN A 1 346 ? 4.075 30.260 12.971 1.00 80.88 346 ASN A N 1
ATOM 2643 C CA . ASN A 1 346 ? 4.737 29.002 13.349 1.00 80.88 346 ASN A CA 1
ATOM 2644 C C . ASN A 1 346 ? 5.271 29.018 14.790 1.00 80.88 346 ASN A C 1
ATOM 2646 O O . ASN A 1 346 ? 5.106 28.031 15.504 1.00 80.88 346 ASN A O 1
ATOM 2650 N N . THR A 1 347 ? 5.844 30.138 15.240 1.00 81.19 347 THR A N 1
ATOM 2651 C CA . THR A 1 347 ? 6.319 30.311 16.626 1.00 81.19 347 THR A CA 1
ATOM 2652 C C . THR A 1 347 ? 5.196 30.125 17.651 1.00 81.19 347 THR A C 1
ATOM 2654 O O . THR A 1 347 ? 5.399 29.492 18.684 1.00 81.19 347 THR A O 1
ATOM 2657 N N . ASP A 1 348 ? 4.001 30.643 17.358 1.00 85.25 348 ASP A N 1
ATOM 2658 C CA . ASP A 1 348 ? 2.827 30.517 18.226 1.00 85.25 348 ASP A CA 1
ATOM 2659 C C . ASP A 1 348 ? 2.174 29.126 18.124 1.00 85.25 348 ASP A C 1
ATOM 2661 O O . ASP A 1 348 ? 1.796 28.537 19.133 1.00 85.25 348 ASP A O 1
ATOM 2665 N N . ALA A 1 349 ? 2.083 28.568 16.916 1.00 86.25 349 ALA A N 1
ATOM 2666 C CA . ALA A 1 349 ? 1.446 27.280 16.648 1.00 86.25 349 ALA A CA 1
ATOM 2667 C C . ALA A 1 349 ? 2.256 26.078 17.176 1.00 86.25 349 ALA A C 1
ATOM 2669 O O . ALA A 1 349 ? 1.674 25.058 17.558 1.00 86.25 349 ALA A O 1
ATOM 2670 N N . ALA A 1 350 ? 3.583 26.211 17.291 1.00 84.62 350 ALA A N 1
ATOM 2671 C CA . ALA A 1 350 ? 4.468 25.170 17.817 1.00 84.62 350 ALA A CA 1
ATOM 2672 C C . ALA A 1 350 ? 4.082 24.686 19.231 1.00 84.62 350 ALA A C 1
ATOM 2674 O O . ALA A 1 350 ? 4.298 23.514 19.549 1.00 84.62 350 ALA A O 1
ATOM 2675 N N . LYS A 1 351 ? 3.448 25.535 20.060 1.00 87.88 351 LYS A N 1
ATOM 2676 C CA . LYS A 1 351 ? 2.966 25.167 21.409 1.00 87.88 351 LYS A CA 1
ATOM 2677 C C . LYS A 1 351 ? 1.847 24.111 21.399 1.00 87.88 351 LYS A C 1
ATOM 2679 O O . LYS A 1 351 ? 1.678 23.399 22.382 1.00 87.88 351 LYS A O 1
ATOM 2684 N N . HIS A 1 352 ? 1.125 23.981 20.283 1.00 91.19 352 HIS A N 1
ATOM 2685 C CA . HIS A 1 352 ? 0.114 22.941 20.047 1.00 91.19 352 HIS A CA 1
ATOM 2686 C C . HIS A 1 352 ? 0.682 21.743 19.266 1.00 91.19 352 HIS A C 1
ATOM 2688 O O . HIS A 1 352 ? -0.070 20.900 18.784 1.00 91.19 352 HIS A O 1
ATOM 2694 N N . HIS A 1 353 ? 2.009 21.668 19.107 1.00 90.62 353 HIS A N 1
ATOM 2695 C CA . HIS A 1 353 ? 2.704 20.649 18.318 1.00 90.62 353 HIS A CA 1
ATOM 2696 C C . HIS A 1 353 ? 2.168 20.524 16.878 1.00 90.62 353 HIS A C 1
ATOM 2698 O O . HIS A 1 353 ? 1.957 19.424 16.353 1.00 90.62 353 HIS A O 1
ATOM 2704 N N . VAL A 1 354 ? 1.949 21.676 16.237 1.00 89.44 354 VAL A N 1
ATOM 2705 C CA . VAL A 1 354 ? 1.602 21.780 14.816 1.00 89.44 354 VAL A CA 1
ATOM 2706 C C . VAL A 1 354 ? 2.563 22.721 14.091 1.00 89.44 354 VAL A C 1
ATOM 2708 O O . VAL A 1 354 ? 3.175 23.592 14.708 1.00 89.44 354 VAL A O 1
ATOM 2711 N N . TRP A 1 355 ? 2.704 22.541 12.779 1.00 86.06 355 TRP A N 1
ATOM 2712 C CA . TRP A 1 355 ? 3.626 23.305 11.938 1.00 86.06 355 TRP A CA 1
ATOM 2713 C C . TRP A 1 355 ? 2.957 23.707 10.623 1.00 86.06 355 TRP A C 1
ATOM 2715 O O . TRP A 1 355 ? 2.317 22.887 9.967 1.00 86.06 355 TRP A O 1
ATOM 2725 N N . ILE A 1 356 ? 3.088 24.971 10.235 1.00 82.62 356 ILE A N 1
ATOM 2726 C CA . ILE A 1 356 ? 2.370 25.573 9.108 1.00 82.62 356 ILE A CA 1
ATOM 2727 C C . ILE A 1 356 ? 3.262 25.544 7.872 1.00 82.62 356 ILE A C 1
ATOM 2729 O O . ILE A 1 356 ? 4.300 26.207 7.852 1.00 82.62 356 ILE A O 1
ATOM 2733 N N . ARG A 1 357 ? 2.843 24.813 6.834 1.00 72.25 357 ARG A N 1
ATOM 2734 C CA . ARG A 1 357 ? 3.592 24.652 5.583 1.00 72.25 357 ARG A CA 1
ATOM 2735 C C . ARG A 1 357 ? 3.420 25.860 4.662 1.00 72.25 357 ARG A C 1
ATOM 2737 O O . ARG A 1 357 ? 2.306 26.196 4.267 1.00 72.25 357 ARG A O 1
ATOM 2744 N N . THR A 1 358 ? 4.543 26.423 4.229 1.00 63.19 358 THR A N 1
ATOM 2745 C CA . THR A 1 358 ? 4.674 27.332 3.079 1.00 63.19 358 THR A CA 1
ATOM 2746 C C . THR A 1 358 ? 5.808 26.844 2.171 1.00 63.19 358 THR A C 1
ATOM 2748 O O . THR A 1 358 ? 6.605 26.007 2.591 1.00 63.19 358 THR A O 1
ATOM 2751 N N . GLN A 1 359 ? 5.944 27.358 0.946 1.00 53.56 359 GLN A N 1
ATOM 2752 C CA . GLN A 1 359 ? 7.155 27.114 0.136 1.00 53.56 359 GLN A CA 1
ATOM 2753 C C . GLN A 1 359 ? 8.417 27.754 0.750 1.00 53.56 359 GLN A C 1
ATOM 2755 O O . GLN A 1 359 ? 9.529 27.266 0.540 1.00 53.56 359 GLN A O 1
ATOM 2760 N N . ALA A 1 360 ? 8.264 28.812 1.554 1.00 46.16 360 ALA A N 1
ATOM 2761 C CA . ALA A 1 360 ? 9.382 29.493 2.205 1.00 46.16 360 ALA A CA 1
ATOM 2762 C C . ALA A 1 360 ? 10.014 28.671 3.343 1.00 46.16 360 ALA A C 1
ATOM 2764 O O . ALA A 1 360 ? 11.227 28.714 3.518 1.00 46.16 360 ALA A O 1
ATOM 2765 N N . ASN A 1 361 ? 9.214 27.901 4.090 1.00 50.47 361 ASN A N 1
ATOM 2766 C CA . ASN A 1 361 ? 9.704 27.055 5.185 1.00 50.47 361 ASN A CA 1
ATOM 2767 C C . ASN A 1 361 ? 9.679 25.546 4.875 1.00 50.47 361 ASN A C 1
ATOM 2769 O O . ASN A 1 361 ? 10.114 24.748 5.706 1.00 50.47 361 ASN A O 1
ATOM 2773 N N . ALA A 1 362 ? 9.193 25.138 3.697 1.00 52.69 362 ALA A N 1
ATOM 2774 C CA . ALA A 1 362 ? 9.194 23.748 3.261 1.00 52.69 362 ALA A CA 1
ATOM 2775 C C . ALA A 1 362 ? 10.597 23.120 3.402 1.00 52.69 362 ALA A C 1
ATOM 2777 O O . ALA A 1 362 ? 11.562 23.653 2.849 1.00 52.69 362 ALA A O 1
ATOM 2778 N N . PRO A 1 363 ? 10.719 21.918 4.002 1.00 43.91 363 PRO A N 1
ATOM 2779 C CA . PRO A 1 363 ? 11.966 21.145 3.997 1.00 43.91 363 PRO A CA 1
ATOM 2780 C C . PRO A 1 363 ? 12.539 20.853 2.594 1.00 43.91 363 PRO A C 1
ATOM 2782 O O . PRO A 1 363 ? 13.669 20.397 2.475 1.00 43.91 363 PRO A O 1
ATOM 2785 N N . ALA A 1 364 ? 11.768 21.123 1.534 1.00 44.47 364 ALA A N 1
ATOM 2786 C CA . ALA A 1 364 ? 12.141 21.009 0.127 1.00 44.47 364 ALA A CA 1
ATOM 2787 C C . ALA A 1 364 ? 12.923 22.209 -0.456 1.00 44.47 364 ALA A C 1
ATOM 2789 O O . ALA A 1 364 ? 13.169 22.226 -1.659 1.00 44.47 364 ALA A O 1
ATOM 2790 N N . GLN A 1 365 ? 13.388 23.176 0.353 1.00 35.28 365 GLN A N 1
ATOM 2791 C CA . GLN A 1 365 ? 14.372 24.177 -0.119 1.00 35.28 365 GLN A CA 1
ATOM 2792 C C . GLN A 1 365 ? 15.750 23.579 -0.483 1.00 35.28 365 GLN A C 1
ATOM 2794 O O . GLN A 1 365 ? 16.634 24.279 -0.976 1.00 35.28 365 GLN A O 1
ATOM 2799 N N . ARG A 1 366 ? 15.925 22.262 -0.324 1.00 28.75 366 ARG A N 1
ATOM 2800 C CA . ARG A 1 366 ? 16.766 21.465 -1.223 1.00 28.75 366 ARG A CA 1
ATOM 2801 C C . ARG A 1 366 ? 15.881 20.426 -1.921 1.00 28.75 366 ARG A C 1
ATOM 2803 O O . ARG A 1 366 ? 15.070 19.798 -1.239 1.00 28.75 366 ARG A O 1
ATOM 2810 N N . PRO A 1 367 ? 16.018 20.228 -3.243 1.00 28.88 367 PRO A N 1
ATOM 2811 C CA . PRO A 1 367 ? 15.221 19.244 -3.960 1.00 28.88 367 PRO A CA 1
ATOM 2812 C C . PRO A 1 367 ? 15.568 17.829 -3.486 1.00 28.88 367 PRO A C 1
ATOM 2814 O O . PRO A 1 367 ? 16.742 17.476 -3.351 1.00 28.88 367 PRO A O 1
ATOM 2817 N N . TRP A 1 368 ? 14.538 17.013 -3.264 1.00 40.53 368 TRP A N 1
ATOM 2818 C CA . TRP A 1 368 ? 14.646 15.615 -2.835 1.00 40.53 368 TRP A CA 1
ATOM 2819 C C . TRP A 1 368 ? 15.039 14.733 -4.031 1.00 40.53 368 TRP A C 1
ATOM 2821 O O . TRP A 1 368 ? 14.229 13.972 -4.546 1.00 40.53 368 TRP A O 1
ATOM 2831 N N . PHE A 1 369 ? 16.284 14.911 -4.486 1.00 29.42 369 PHE A N 1
ATOM 2832 C CA . PHE A 1 369 ? 16.860 14.416 -5.743 1.00 29.42 369 PHE A CA 1
ATOM 2833 C C . PHE A 1 369 ? 16.307 15.081 -7.019 1.00 29.42 369 PHE A C 1
ATOM 2835 O O . PHE A 1 369 ? 15.580 14.476 -7.799 1.00 29.42 369 PHE A O 1
ATOM 2842 N N . SER A 1 370 ? 16.769 16.305 -7.306 1.00 29.19 370 SER A N 1
ATOM 2843 C CA . SER A 1 370 ? 16.912 16.770 -8.697 1.00 29.19 370 SER A CA 1
ATOM 2844 C C . SER A 1 370 ? 18.399 16.967 -9.012 1.00 29.19 370 SER A C 1
ATOM 2846 O O . SER A 1 370 ? 18.974 17.992 -8.651 1.00 29.19 370 SER A O 1
ATOM 2848 N N . GLU A 1 371 ? 19.014 15.951 -9.624 1.00 32.31 371 GLU A N 1
ATOM 2849 C CA . GLU A 1 371 ? 20.375 15.938 -10.198 1.00 32.31 371 GLU A CA 1
ATOM 2850 C C . GLU A 1 371 ? 21.459 16.771 -9.477 1.00 32.31 371 GLU A C 1
ATOM 2852 O O . GLU A 1 371 ? 22.164 17.577 -10.082 1.00 32.31 371 GLU A O 1
ATOM 2857 N N . THR A 1 372 ? 21.662 16.530 -8.180 1.00 27.44 372 THR A N 1
ATOM 2858 C CA . THR A 1 372 ? 22.847 17.006 -7.449 1.00 27.44 372 THR A CA 1
ATOM 2859 C C . THR A 1 372 ? 23.722 15.837 -7.013 1.00 27.44 372 THR A C 1
ATOM 2861 O O . THR A 1 372 ? 23.509 15.213 -5.976 1.00 27.44 372 THR A O 1
ATOM 2864 N N . VAL A 1 373 ? 24.753 15.554 -7.815 1.00 39.00 373 VAL A N 1
ATOM 2865 C CA . VAL A 1 373 ? 25.864 14.679 -7.415 1.00 39.00 373 VAL A CA 1
ATOM 2866 C C . VAL A 1 373 ? 26.632 15.386 -6.294 1.00 39.00 373 VAL A C 1
ATOM 2868 O O . VAL A 1 373 ? 27.205 16.451 -6.519 1.00 39.00 373 VAL A O 1
ATOM 2871 N N . GLY A 1 374 ? 26.616 14.823 -5.085 1.00 28.39 374 GLY A N 1
ATOM 2872 C CA . GLY A 1 374 ? 27.209 15.433 -3.894 1.00 28.39 374 GLY A CA 1
ATOM 2873 C C . GLY A 1 374 ? 27.636 14.394 -2.858 1.00 28.39 374 GLY A C 1
ATOM 2874 O O . GLY A 1 374 ? 27.002 13.353 -2.699 1.00 28.39 374 GLY A O 1
ATOM 2875 N N . GLU A 1 375 ? 28.749 14.665 -2.185 1.00 34.09 375 GLU A N 1
ATOM 2876 C CA . GLU A 1 375 ? 29.446 13.727 -1.301 1.00 34.09 375 GLU A CA 1
ATOM 2877 C C . GLU A 1 375 ? 28.758 13.583 0.075 1.00 34.09 375 GLU A C 1
ATOM 2879 O O . GLU A 1 375 ? 28.170 14.537 0.583 1.00 34.09 375 GLU A O 1
ATOM 2884 N N . GLY A 1 376 ? 28.888 12.413 0.726 1.00 35.91 376 GLY A N 1
ATOM 2885 C CA . GLY A 1 376 ? 28.653 12.282 2.179 1.00 35.91 376 GLY A CA 1
ATOM 2886 C C . GLY A 1 376 ? 27.782 11.120 2.685 1.00 35.91 376 GLY A C 1
ATOM 2887 O O . GLY A 1 376 ? 27.662 10.948 3.898 1.00 35.91 376 GLY A O 1
ATOM 2888 N N . SER A 1 377 ? 27.181 10.294 1.826 1.00 26.61 377 SER A N 1
ATOM 2889 C CA . SER A 1 377 ? 26.329 9.176 2.272 1.00 26.61 377 SER A CA 1
ATOM 2890 C C . SER A 1 377 ? 27.143 7.989 2.821 1.00 26.61 377 SER A C 1
ATOM 2892 O O . SER A 1 377 ? 27.749 7.262 2.032 1.00 26.61 377 SER A O 1
ATOM 2894 N N . GLY A 1 378 ? 27.124 7.727 4.140 1.00 34.31 378 GLY A N 1
ATOM 2895 C CA . GLY A 1 378 ? 27.654 6.447 4.652 1.00 34.31 378 GLY A CA 1
ATOM 2896 C C . GLY A 1 378 ? 28.143 6.312 6.103 1.00 34.31 378 GLY A C 1
ATOM 2897 O O . GLY A 1 378 ? 28.929 5.401 6.347 1.00 34.31 378 GLY A O 1
ATOM 2898 N N . GLN A 1 379 ? 27.729 7.139 7.074 1.00 30.67 379 GLN A N 1
ATOM 2899 C CA . GLN A 1 379 ? 28.091 6.910 8.490 1.00 30.67 379 GLN A CA 1
ATOM 2900 C C . GLN A 1 379 ? 26.913 6.399 9.333 1.00 30.67 379 GLN A C 1
ATOM 2902 O O . GLN A 1 379 ? 25.846 7.009 9.377 1.00 30.67 379 GLN A O 1
ATOM 2907 N N . LEU A 1 380 ? 27.127 5.276 10.029 1.00 33.69 380 LEU A N 1
ATOM 2908 C CA . LEU A 1 380 ? 26.197 4.698 11.004 1.00 33.69 380 LEU A CA 1
ATOM 2909 C C . LEU A 1 380 ? 26.571 5.137 12.424 1.00 33.69 380 LEU A C 1
ATOM 2911 O O . LEU A 1 380 ? 27.737 5.080 12.809 1.00 33.69 380 LEU A O 1
ATOM 2915 N N . ALA A 1 381 ? 25.572 5.513 13.224 1.00 30.98 381 ALA A N 1
ATOM 2916 C CA . ALA A 1 381 ? 25.768 5.811 14.640 1.00 30.98 381 ALA A CA 1
ATOM 2917 C C . ALA A 1 381 ? 26.136 4.542 15.432 1.00 30.98 381 ALA A C 1
ATOM 2919 O O . ALA A 1 381 ? 25.508 3.492 15.277 1.00 30.98 381 ALA A O 1
ATOM 2920 N N . SER A 1 382 ? 27.136 4.642 16.307 1.00 28.25 382 SER A N 1
ATOM 2921 C CA . SER A 1 382 ? 27.608 3.538 17.143 1.00 28.25 382 SER A CA 1
ATOM 2922 C C . SER A 1 382 ? 26.823 3.431 18.459 1.00 28.25 382 SER A C 1
ATOM 2924 O O . SER A 1 382 ? 26.510 4.425 19.110 1.00 28.25 382 SER A O 1
ATOM 2926 N N . GLY A 1 383 ? 26.506 2.200 18.874 1.00 31.50 383 GLY A N 1
ATOM 2927 C CA . GLY A 1 383 ? 25.861 1.925 20.162 1.00 31.50 383 GLY A CA 1
ATOM 2928 C C . GLY A 1 383 ? 25.171 0.561 20.210 1.00 31.50 383 GLY A C 1
ATOM 2929 O O . GLY A 1 383 ? 24.395 0.214 19.320 1.00 31.50 383 GLY A O 1
ATOM 2930 N N . ARG A 1 384 ? 25.424 -0.227 21.264 1.00 46.66 384 ARG A N 1
ATOM 2931 C CA . ARG A 1 384 ? 24.705 -1.489 21.515 1.00 46.66 384 ARG A CA 1
ATOM 2932 C C . ARG A 1 384 ? 23.312 -1.170 22.069 1.00 46.66 384 ARG A C 1
ATOM 2934 O O . ARG A 1 384 ? 23.167 -0.996 23.269 1.00 46.66 384 ARG A O 1
ATOM 2941 N N . VAL A 1 385 ? 22.322 -1.092 21.173 1.00 45.31 385 VAL A N 1
ATOM 2942 C CA . VAL A 1 385 ? 20.955 -0.586 21.426 1.00 45.31 385 VAL A CA 1
ATOM 2943 C C . VAL A 1 385 ? 20.983 0.889 21.855 1.00 45.31 385 VAL A C 1
ATOM 2945 O O . VAL A 1 385 ? 20.984 1.227 23.034 1.00 45.31 385 VAL A O 1
ATOM 2948 N N . ALA A 1 386 ? 21.061 1.787 20.870 1.00 34.81 386 ALA A N 1
ATOM 2949 C CA . ALA A 1 386 ? 21.245 3.218 21.104 1.00 34.81 386 ALA A CA 1
ATOM 2950 C C . ALA A 1 386 ? 20.051 3.889 21.812 1.00 34.81 386 ALA A C 1
ATOM 2952 O O . ALA A 1 386 ? 18.892 3.645 21.476 1.00 34.81 386 ALA A O 1
ATOM 2953 N N . ALA A 1 387 ? 20.349 4.854 22.689 1.00 37.47 387 ALA A N 1
ATOM 2954 C CA . ALA A 1 387 ? 19.374 5.705 23.384 1.00 37.47 387 ALA A CA 1
ATOM 2955 C C . ALA A 1 387 ? 18.562 6.650 22.461 1.00 37.47 387 ALA A C 1
ATOM 2957 O O . ALA A 1 387 ? 17.731 7.419 22.932 1.00 37.47 387 ALA A O 1
ATOM 2958 N N . ASN A 1 388 ? 18.777 6.579 21.143 1.00 46.56 388 ASN A N 1
ATOM 2959 C CA . ASN A 1 388 ? 18.236 7.502 20.142 1.00 46.56 388 ASN A CA 1
ATOM 2960 C C . ASN A 1 388 ? 16.915 7.022 19.501 1.00 46.56 388 ASN A C 1
ATOM 2962 O O . ASN A 1 388 ? 16.428 7.646 18.556 1.00 46.56 388 ASN A O 1
ATOM 2966 N N . GLN A 1 389 ? 16.329 5.910 19.965 1.00 53.09 389 GLN A N 1
ATOM 2967 C CA . GLN A 1 389 ? 15.063 5.407 19.425 1.00 53.09 389 GLN A CA 1
ATOM 2968 C C . GLN A 1 389 ? 13.867 6.194 19.989 1.00 53.09 389 GLN A C 1
ATOM 2970 O O . GLN A 1 389 ? 13.253 5.802 20.982 1.00 53.09 389 GLN A O 1
ATOM 2975 N N . MET A 1 390 ? 13.535 7.304 19.322 1.00 66.50 390 MET A N 1
ATOM 2976 C CA . MET A 1 390 ? 12.304 8.074 19.545 1.00 66.50 390 MET A CA 1
ATOM 2977 C C . MET A 1 390 ? 11.056 7.180 19.491 1.00 66.50 390 MET A C 1
ATOM 2979 O O . MET A 1 390 ? 10.999 6.211 18.729 1.00 66.50 390 MET A O 1
ATOM 2983 N N . LYS A 1 391 ? 10.044 7.518 20.296 1.00 78.44 391 LYS A N 1
ATOM 2984 C CA . LYS A 1 391 ? 8.796 6.754 20.414 1.00 78.44 391 LYS A CA 1
ATOM 2985 C C . LYS A 1 391 ? 7.605 7.692 20.358 1.00 78.44 391 LYS A C 1
ATOM 2987 O O . LYS A 1 391 ? 7.555 8.672 21.091 1.00 78.44 391 LYS A O 1
ATOM 2992 N N . THR A 1 392 ? 6.623 7.345 19.531 1.00 86.38 392 THR A N 1
ATOM 2993 C CA . THR A 1 392 ? 5.337 8.049 19.470 1.00 86.38 392 THR A CA 1
ATOM 2994 C C . THR A 1 392 ? 4.711 8.103 20.872 1.00 86.38 392 THR A C 1
ATOM 2996 O O . THR A 1 392 ? 4.513 7.059 21.493 1.00 86.38 392 THR A O 1
ATOM 2999 N N . LEU A 1 393 ? 4.392 9.297 21.377 1.00 88.62 393 LEU A N 1
ATOM 3000 C CA . LEU A 1 393 ? 3.678 9.477 22.645 1.00 88.62 393 LEU A CA 1
ATOM 3001 C C . LEU A 1 393 ? 2.160 9.511 22.413 1.00 88.62 393 LEU A C 1
ATOM 3003 O O . LEU A 1 393 ? 1.721 9.983 21.361 1.00 88.62 393 LEU A O 1
ATOM 3007 N N . PRO A 1 394 ? 1.335 9.077 23.388 1.00 93.69 394 PRO A N 1
ATOM 3008 C CA . PRO A 1 394 ? -0.099 9.313 23.324 1.00 93.69 394 PRO A CA 1
ATOM 3009 C C . PRO A 1 394 ? -0.343 10.818 23.453 1.00 93.69 394 PRO A C 1
ATOM 3011 O O . PRO A 1 394 ? 0.087 11.446 24.433 1.00 93.69 394 PRO A O 1
ATOM 3014 N N . TYR A 1 395 ? -1.013 11.389 22.455 1.00 95.94 395 TYR A N 1
ATOM 3015 C CA . TYR A 1 395 ? -1.254 12.825 22.325 1.00 95.94 395 TYR A CA 1
ATOM 3016 C C . TYR A 1 395 ? -2.576 13.099 21.590 1.00 95.94 395 TYR A C 1
ATOM 3018 O O . TYR A 1 395 ? -3.044 12.253 20.824 1.00 95.94 395 TYR A O 1
ATOM 3026 N N . MET A 1 396 ? -3.157 14.274 21.830 1.00 97.88 396 MET A N 1
ATOM 3027 C CA . MET A 1 396 ? -4.385 14.764 21.206 1.00 97.88 396 MET A CA 1
ATOM 3028 C C . MET A 1 396 ? -4.215 16.240 20.840 1.00 97.88 396 MET A C 1
ATOM 3030 O O . MET A 1 396 ? -3.784 17.028 21.678 1.00 97.88 396 MET A O 1
ATOM 3034 N N . TRP A 1 397 ? -4.608 16.597 19.622 1.00 98.25 397 TRP A N 1
ATOM 3035 C CA . TRP A 1 397 ? -4.730 17.966 19.136 1.00 98.25 397 TRP A CA 1
ATOM 3036 C C . TRP A 1 397 ? -6.206 18.368 19.192 1.00 98.25 397 TRP A C 1
ATOM 3038 O O . TRP A 1 397 ? -7.050 17.689 18.598 1.00 98.25 397 TRP A O 1
ATOM 3048 N N . ARG A 1 398 ? -6.526 19.463 19.891 1.00 97.94 398 ARG A N 1
ATOM 3049 C CA . ARG A 1 398 ? -7.904 19.968 19.960 1.00 97.94 398 ARG A CA 1
ATOM 3050 C C . ARG A 1 398 ? -8.245 20.815 18.744 1.00 97.94 398 ARG A C 1
ATOM 3052 O O . ARG A 1 398 ? -7.509 21.747 18.423 1.00 97.94 398 ARG A O 1
ATOM 3059 N N . TRP A 1 399 ? -9.394 20.567 18.124 1.00 97.31 399 TRP A N 1
ATOM 3060 C CA . TRP A 1 399 ? -9.867 21.337 16.975 1.00 97.31 399 TRP A CA 1
ATOM 3061 C C . TRP A 1 399 ? -9.942 22.836 17.283 1.00 97.31 399 TRP A C 1
ATOM 3063 O O . TRP A 1 399 ? -9.486 23.660 16.491 1.00 97.31 399 TRP A O 1
ATOM 3073 N N . SER A 1 400 ? -10.447 23.193 18.466 1.00 96.62 400 SER A N 1
ATOM 3074 C CA . SER A 1 400 ? -10.553 24.578 18.943 1.00 96.62 400 SER A CA 1
ATOM 3075 C C . SER A 1 400 ? -9.208 25.285 19.143 1.00 96.62 400 SER A C 1
ATOM 3077 O O . SER A 1 400 ? -9.168 26.512 19.128 1.00 96.62 400 SER A O 1
ATOM 3079 N N . GLU A 1 401 ? -8.114 24.538 19.310 1.00 94.88 401 GLU A N 1
ATOM 3080 C CA . GLU A 1 401 ? -6.771 25.088 19.503 1.00 94.88 401 GLU A CA 1
ATOM 3081 C C . GLU A 1 401 ? -6.059 25.360 18.172 1.00 94.88 401 GLU A C 1
ATOM 3083 O O . GLU A 1 401 ? -5.498 26.440 17.994 1.00 94.88 401 GLU A O 1
ATOM 3088 N N . PHE A 1 402 ? -6.083 24.413 17.221 1.00 91.81 402 PHE A N 1
ATOM 3089 C CA . PHE A 1 402 ? -5.297 24.541 15.984 1.00 91.81 402 PHE A CA 1
ATOM 3090 C C . PHE A 1 402 ? -6.082 25.035 14.758 1.00 91.81 402 PHE A C 1
ATOM 3092 O O . PHE A 1 402 ? -5.478 25.612 13.851 1.00 91.81 402 PHE A O 1
ATOM 3099 N N . SER A 1 403 ? -7.410 24.869 14.700 1.00 94.00 403 SER A N 1
ATOM 3100 C CA . SER A 1 403 ? -8.201 25.354 13.554 1.00 94.00 403 SER A CA 1
ATOM 3101 C C . SER A 1 403 ? -8.181 26.881 13.346 1.00 94.00 403 SER A C 1
ATOM 3103 O O . SER A 1 403 ? -8.196 27.291 12.182 1.00 94.00 403 SER A O 1
ATOM 3105 N N . PRO A 1 404 ? -8.016 27.754 14.370 1.00 94.00 404 PRO A N 1
ATOM 3106 C CA . PRO A 1 404 ? -7.811 29.187 14.138 1.00 94.00 404 PRO A CA 1
ATOM 3107 C C . PRO A 1 404 ? -6.598 29.497 13.249 1.00 94.00 404 PRO A C 1
ATOM 3109 O O . PRO A 1 404 ? -6.598 30.501 12.535 1.00 94.00 404 PRO A O 1
ATOM 3112 N N . TYR A 1 405 ? -5.573 28.637 13.236 1.00 90.69 405 TYR A N 1
ATOM 3113 C CA . TYR A 1 405 ? -4.429 28.798 12.340 1.00 90.69 405 TYR A CA 1
ATOM 3114 C C . TYR A 1 405 ? -4.779 28.488 10.876 1.00 90.69 405 TYR A C 1
ATOM 3116 O O . TYR A 1 405 ? -4.280 29.186 9.999 1.00 90.69 405 TYR A O 1
ATOM 3124 N N . LEU A 1 406 ? -5.681 27.534 10.596 1.00 88.56 406 LEU A N 1
ATOM 3125 C CA . LEU A 1 406 ? -6.168 27.252 9.231 1.00 88.56 406 LEU A CA 1
ATOM 3126 C C . LEU A 1 406 ? -6.865 28.477 8.636 1.00 88.56 406 LEU A C 1
ATOM 3128 O O . LEU A 1 406 ? -6.559 28.886 7.518 1.00 88.56 406 LEU A O 1
ATOM 3132 N N . HIS A 1 407 ? -7.743 29.115 9.411 1.00 88.75 407 HIS A N 1
ATOM 3133 C CA . HIS A 1 407 ? -8.431 30.332 8.981 1.00 88.75 407 HIS A CA 1
ATOM 3134 C C . HIS A 1 407 ? -7.462 31.512 8.789 1.00 88.75 407 HIS A C 1
ATOM 3136 O O . HIS A 1 407 ? -7.623 32.283 7.846 1.00 88.75 407 HIS A O 1
ATOM 3142 N N . ARG A 1 408 ? -6.407 31.628 9.613 1.00 87.19 408 ARG A N 1
ATOM 3143 C CA . ARG A 1 408 ? -5.339 32.630 9.417 1.00 87.19 408 ARG A CA 1
ATOM 3144 C C . ARG A 1 408 ? -4.513 32.369 8.151 1.00 87.19 408 ARG A C 1
ATOM 3146 O O . ARG A 1 408 ? -4.190 33.326 7.457 1.00 87.19 408 ARG A O 1
ATOM 3153 N N . ILE A 1 409 ? -4.201 31.110 7.835 1.00 82.25 409 ILE A N 1
ATOM 3154 C CA . ILE A 1 409 ? -3.512 30.699 6.594 1.00 82.25 409 ILE A CA 1
ATOM 3155 C C . ILE A 1 409 ? -4.352 31.074 5.369 1.00 82.25 409 ILE A C 1
ATOM 3157 O O . ILE A 1 409 ? -3.866 31.786 4.492 1.00 82.25 409 ILE A O 1
ATOM 3161 N N . SER A 1 410 ? -5.621 30.655 5.360 1.00 83.56 410 SER A N 1
ATOM 3162 C CA . SER A 1 410 ? -6.592 30.933 4.295 1.00 83.56 410 SER A CA 1
ATOM 3163 C C . SER A 1 410 ? -6.755 32.437 4.049 1.00 83.56 410 SER A C 1
ATOM 3165 O O . SER A 1 410 ? -6.656 32.883 2.906 1.00 83.56 410 SER A O 1
ATOM 3167 N N . GLU A 1 411 ? -6.913 33.235 5.110 1.00 84.06 411 GLU A N 1
ATOM 3168 C CA . GLU A 1 411 ? -7.092 34.689 5.015 1.00 84.06 411 GLU A CA 1
ATOM 3169 C C . GLU A 1 411 ? -5.815 35.435 4.589 1.00 84.06 411 GLU A C 1
ATOM 3171 O O . GLU A 1 411 ? -5.910 36.477 3.940 1.00 84.06 411 GLU A O 1
ATOM 3176 N N . ILE A 1 412 ? -4.622 34.914 4.908 1.00 78.19 412 ILE A N 1
ATOM 3177 C CA . ILE A 1 412 ? -3.349 35.441 4.387 1.00 78.19 412 ILE A CA 1
ATOM 3178 C C . ILE A 1 412 ? -3.223 35.134 2.893 1.00 78.19 412 ILE A C 1
ATOM 3180 O O . ILE A 1 412 ? -2.948 36.048 2.120 1.00 78.19 412 ILE A O 1
ATOM 3184 N N . ALA A 1 413 ? -3.476 33.889 2.475 1.00 74.94 413 ALA A N 1
ATOM 3185 C CA . ALA A 1 413 ? -3.410 33.493 1.068 1.00 74.94 413 ALA A CA 1
ATOM 3186 C C . ALA A 1 413 ? -4.409 34.286 0.205 1.00 74.94 413 ALA A C 1
ATOM 3188 O O . ALA A 1 413 ? -4.038 34.816 -0.837 1.00 74.94 413 ALA A O 1
ATOM 3189 N N . ARG A 1 414 ? -5.644 34.480 0.690 1.00 75.88 414 ARG A N 1
ATOM 3190 C CA . ARG A 1 414 ? -6.690 35.287 0.030 1.00 75.88 414 ARG A CA 1
ATOM 3191 C C . ARG A 1 414 ? -6.338 36.778 -0.109 1.00 75.88 414 ARG A C 1
ATOM 3193 O O . ARG A 1 414 ? -6.965 37.482 -0.897 1.00 75.88 414 ARG A O 1
ATOM 3200 N N . LYS A 1 415 ? -5.378 37.278 0.676 1.00 75.31 415 LYS A N 1
ATOM 3201 C CA . LYS A 1 415 ? -4.932 38.684 0.701 1.00 75.31 415 LYS A CA 1
ATOM 3202 C C . LYS A 1 415 ? -3.536 38.903 0.113 1.00 75.31 415 LYS A C 1
ATOM 3204 O O . LYS A 1 415 ? -3.059 40.037 0.123 1.00 75.31 415 LYS A O 1
ATOM 3209 N N . ALA A 1 416 ? -2.872 37.856 -0.371 1.00 65.50 416 ALA A N 1
ATOM 3210 C CA . ALA A 1 416 ? -1.590 37.980 -1.045 1.00 65.50 416 ALA A CA 1
ATOM 3211 C C . ALA A 1 416 ? -1.785 38.447 -2.497 1.00 65.50 416 ALA A C 1
ATOM 3213 O O . ALA A 1 416 ? -2.658 37.960 -3.207 1.00 65.50 416 ALA A O 1
ATOM 3214 N N . GLU A 1 417 ? -0.918 39.342 -2.970 1.00 55.22 417 GLU A N 1
ATOM 3215 C CA . GLU A 1 417 ? -0.840 39.773 -4.380 1.00 55.22 417 GLU A CA 1
ATOM 3216 C C . GLU A 1 417 ? -0.099 38.734 -5.258 1.00 55.22 417 GLU A C 1
ATOM 3218 O O . GLU A 1 417 ? 0.546 39.077 -6.245 1.00 55.22 417 GLU A O 1
ATOM 3223 N N . VAL A 1 418 ? -0.115 37.464 -4.842 1.00 54.16 418 VAL A N 1
ATOM 3224 C CA . VAL A 1 418 ? 0.755 36.372 -5.307 1.00 54.16 418 VAL A CA 1
ATOM 3225 C C . VAL A 1 418 ? -0.079 35.090 -5.361 1.00 54.16 418 VAL A C 1
ATOM 3227 O O . VAL A 1 418 ? -0.953 34.901 -4.513 1.00 54.16 418 VAL A O 1
ATOM 3230 N N . SER A 1 419 ? 0.152 34.211 -6.341 1.00 50.09 419 SER A N 1
ATOM 3231 C CA . SER A 1 419 ? -0.693 33.027 -6.541 1.00 50.09 419 SER A CA 1
ATOM 3232 C C . SER A 1 419 ? -0.651 32.079 -5.331 1.00 50.09 419 SER A C 1
ATOM 3234 O O . SER A 1 419 ? 0.431 31.837 -4.791 1.00 50.09 419 SER A O 1
ATOM 3236 N N . PRO A 1 420 ? -1.770 31.438 -4.938 1.00 47.72 420 PRO A N 1
ATOM 3237 C CA . PRO A 1 420 ? -1.774 30.404 -3.899 1.00 47.72 420 PRO A CA 1
ATOM 3238 C C . PRO A 1 420 ? -0.735 29.290 -4.131 1.00 47.72 420 PRO A C 1
ATOM 3240 O O . PRO A 1 420 ? -0.114 28.815 -3.179 1.00 47.72 420 PRO A O 1
ATOM 3243 N N . ILE A 1 421 ? -0.480 28.935 -5.400 1.00 44.97 421 ILE A N 1
ATOM 3244 C CA . ILE A 1 421 ? 0.521 27.934 -5.825 1.00 44.97 421 ILE A CA 1
ATOM 3245 C C . ILE A 1 421 ? 1.966 28.417 -5.595 1.00 44.97 421 ILE A C 1
ATOM 3247 O O . ILE A 1 421 ? 2.851 27.608 -5.325 1.00 44.97 421 ILE A O 1
ATOM 3251 N N . GLU A 1 422 ? 2.210 29.726 -5.673 1.00 45.31 422 GLU A N 1
ATOM 3252 C CA . GLU A 1 422 ? 3.504 30.369 -5.379 1.00 45.31 422 GLU A CA 1
ATOM 3253 C C . GLU A 1 422 ? 3.706 30.588 -3.866 1.00 45.31 422 GLU A C 1
ATOM 3255 O O . GLU A 1 422 ? 4.767 31.025 -3.427 1.00 45.31 422 GLU A O 1
ATOM 3260 N N . PHE A 1 423 ? 2.684 30.291 -3.055 1.00 48.56 423 PHE A N 1
ATOM 3261 C CA . PHE A 1 423 ? 2.698 30.444 -1.602 1.00 48.56 423 PHE A CA 1
ATOM 3262 C C . PHE A 1 423 ? 2.952 29.109 -0.883 1.00 48.56 423 PHE A C 1
ATOM 3264 O O . PHE A 1 423 ? 3.736 29.034 0.073 1.00 48.56 423 PHE A O 1
ATOM 3271 N N . ALA A 1 424 ? 2.294 28.040 -1.343 1.00 49.66 424 ALA A N 1
ATOM 3272 C CA . ALA A 1 424 ? 2.511 26.663 -0.912 1.00 49.66 424 ALA A CA 1
ATOM 3273 C C . ALA A 1 424 ? 1.918 25.676 -1.931 1.00 49.66 424 ALA A C 1
ATOM 3275 O O . ALA A 1 424 ? 0.777 25.842 -2.348 1.00 49.66 424 ALA A O 1
ATOM 3276 N N . ASP A 1 425 ? 2.600 24.559 -2.208 1.00 53.22 425 ASP A N 1
ATOM 3277 C CA . ASP A 1 425 ? 2.036 23.472 -3.043 1.00 53.22 425 ASP A CA 1
ATOM 3278 C C . ASP A 1 425 ? 0.733 22.889 -2.449 1.00 53.22 425 ASP A C 1
ATOM 3280 O O . ASP A 1 425 ? -0.093 22.323 -3.165 1.00 53.22 425 ASP A O 1
ATOM 3284 N N . ARG A 1 426 ? 0.572 23.013 -1.121 1.00 62.50 426 ARG A N 1
ATOM 3285 C CA . ARG A 1 426 ? -0.654 22.756 -0.346 1.00 62.50 426 ARG A CA 1
ATOM 3286 C C . ARG A 1 426 ? -0.685 23.679 0.880 1.00 62.50 426 ARG A C 1
ATOM 3288 O O . ARG A 1 426 ? 0.154 23.516 1.773 1.00 62.50 426 ARG A O 1
ATOM 3295 N N . GLN A 1 427 ? -1.656 24.591 0.970 1.00 76.19 427 GLN A N 1
ATOM 3296 C CA . GLN A 1 427 ? -1.945 25.354 2.197 1.00 76.19 427 GLN A CA 1
ATOM 3297 C C . GLN A 1 427 ? -2.357 24.379 3.309 1.00 76.19 427 GLN A C 1
ATOM 3299 O O . GLN A 1 427 ? -3.437 23.790 3.263 1.00 76.19 427 GLN A O 1
ATOM 3304 N N . SER A 1 428 ? -1.469 24.128 4.275 1.00 84.75 428 SER A N 1
ATOM 3305 C CA . SER A 1 428 ? -1.658 23.013 5.208 1.00 84.75 428 SER A CA 1
ATOM 3306 C C . SER A 1 428 ? -0.917 23.160 6.537 1.00 84.75 428 SER A C 1
ATOM 3308 O O . SER A 1 428 ? 0.131 23.800 6.634 1.00 84.75 428 SER A O 1
ATOM 3310 N N . ILE A 1 429 ? -1.469 22.518 7.566 1.00 89.94 429 ILE A N 1
ATOM 3311 C CA . ILE A 1 429 ? -0.877 22.365 8.895 1.00 89.94 429 ILE A CA 1
ATOM 3312 C C . ILE A 1 429 ? -0.475 20.906 9.090 1.00 89.94 429 ILE A C 1
ATOM 3314 O O . ILE A 1 429 ? -1.325 20.023 9.102 1.00 89.94 429 ILE A O 1
ATOM 3318 N N . LEU A 1 430 ? 0.810 20.641 9.280 1.00 90.94 430 LEU A N 1
ATOM 3319 C CA . LEU A 1 430 ? 1.327 19.322 9.638 1.00 90.94 430 LEU A CA 1
ATOM 3320 C C . LEU A 1 430 ? 1.249 19.116 11.156 1.00 90.94 430 LEU A C 1
ATOM 3322 O O . LEU A 1 430 ? 1.556 20.024 11.929 1.00 90.94 430 LEU A O 1
ATOM 3326 N N . LEU A 1 431 ? 0.853 17.914 11.579 1.00 94.12 431 LEU A N 1
ATOM 3327 C CA . LEU A 1 431 ? 0.793 17.527 12.992 1.00 94.12 431 LEU A CA 1
ATOM 3328 C C . LEU A 1 431 ? 2.071 16.766 13.389 1.00 94.12 431 LEU A C 1
ATOM 3330 O O . LEU A 1 431 ? 2.484 15.834 12.693 1.00 94.12 431 LEU A O 1
ATOM 3334 N N . LEU A 1 432 ? 2.708 17.169 14.493 1.00 90.50 432 LEU A N 1
ATOM 3335 C CA . LEU A 1 432 ? 4.017 16.671 14.936 1.00 90.50 432 LEU A CA 1
ATOM 3336 C C . LEU A 1 432 ? 3.856 15.960 16.283 1.00 90.50 432 LEU A C 1
ATOM 3338 O O . LEU A 1 432 ? 3.530 16.599 17.279 1.00 90.50 432 LEU A O 1
ATOM 3342 N N . ASN A 1 433 ? 4.087 14.649 16.375 1.00 92.44 433 ASN A N 1
ATOM 3343 C CA . ASN A 1 433 ? 3.975 13.984 17.676 1.00 92.44 433 ASN A CA 1
ATOM 3344 C C . ASN A 1 433 ? 5.114 14.435 18.624 1.00 92.44 433 ASN A C 1
ATOM 3346 O O . ASN A 1 433 ? 6.284 14.329 18.242 1.00 92.44 433 ASN A O 1
ATOM 3350 N N . PRO A 1 434 ? 4.834 14.861 19.875 1.00 87.56 434 PRO A N 1
ATOM 3351 C CA . PRO A 1 434 ? 5.870 15.344 20.796 1.00 87.56 434 PRO A CA 1
ATOM 3352 C C . PRO A 1 434 ? 6.949 14.299 21.124 1.00 87.56 434 PRO A C 1
ATOM 3354 O O . PRO A 1 434 ? 8.088 14.660 21.404 1.00 87.56 434 PRO A O 1
ATOM 3357 N N . GLY A 1 435 ? 6.634 13.002 21.039 1.00 82.31 435 GLY A N 1
ATOM 3358 C CA . GLY A 1 435 ? 7.602 11.916 21.237 1.00 82.31 435 GLY A CA 1
ATOM 3359 C C . GLY A 1 435 ? 8.595 11.710 20.086 1.00 82.31 435 GLY A C 1
ATOM 3360 O O . GLY A 1 435 ? 9.525 10.912 20.206 1.00 82.31 435 GLY A O 1
ATOM 3361 N N . LEU A 1 436 ? 8.394 12.412 18.967 1.00 81.38 436 LEU A N 1
ATOM 3362 C CA . LEU A 1 436 ? 9.149 12.271 17.718 1.00 81.38 436 LEU A CA 1
ATOM 3363 C C . LEU A 1 436 ? 9.996 13.519 17.399 1.00 81.38 436 LEU A C 1
ATOM 3365 O O . LEU A 1 436 ? 10.393 13.720 16.255 1.00 81.38 436 LEU A O 1
ATOM 3369 N N . ASN A 1 437 ? 10.282 14.339 18.421 1.00 79.31 437 ASN A N 1
ATOM 3370 C CA . ASN A 1 437 ? 11.269 15.428 18.431 1.00 79.31 437 ASN A CA 1
ATOM 3371 C C . ASN A 1 437 ? 11.247 16.330 17.178 1.00 79.31 437 ASN A C 1
ATOM 3373 O O . ASN A 1 437 ? 12.236 16.446 16.454 1.00 79.31 437 ASN A O 1
ATOM 3377 N N . GLY A 1 438 ? 10.090 16.933 16.896 1.00 76.69 438 GLY A N 1
ATOM 3378 C CA . GLY A 1 438 ? 9.919 17.896 15.802 1.00 76.69 438 GLY A CA 1
ATOM 3379 C C . GLY A 1 438 ? 9.751 17.295 14.400 1.00 76.69 438 GLY A C 1
ATOM 3380 O O . GLY A 1 438 ? 9.547 18.044 13.447 1.00 76.69 438 GLY A O 1
ATOM 3381 N N . ARG A 1 439 ? 9.802 15.966 14.234 1.00 80.88 439 ARG A N 1
ATOM 3382 C CA . ARG A 1 439 ? 9.573 15.331 12.927 1.00 80.88 439 ARG A CA 1
ATOM 3383 C C . ARG A 1 439 ? 8.119 15.478 12.466 1.00 80.88 439 ARG A C 1
ATOM 3385 O O . ARG A 1 439 ? 7.188 15.345 13.258 1.00 80.88 439 ARG A O 1
ATOM 3392 N N . LEU A 1 440 ? 7.937 15.660 11.156 1.00 86.31 440 LEU A N 1
ATOM 3393 C CA . LEU A 1 440 ? 6.647 15.849 10.472 1.00 86.31 440 LEU A CA 1
ATOM 3394 C C . LEU A 1 440 ? 5.858 14.530 10.340 1.00 86.31 440 LEU A C 1
ATOM 3396 O O . LEU A 1 440 ? 5.631 14.025 9.235 1.00 86.31 440 LEU A O 1
ATOM 3400 N N . GLN A 1 441 ? 5.507 13.932 11.479 1.00 88.94 441 GLN A N 1
ATOM 3401 C CA . GLN A 1 441 ? 4.848 12.632 11.584 1.00 88.94 441 GLN A CA 1
ATOM 3402 C C . GLN A 1 441 ? 4.047 12.492 12.894 1.00 88.94 441 GLN A C 1
ATOM 3404 O O . GLN A 1 441 ? 4.453 12.983 13.949 1.00 88.94 441 GLN A O 1
ATOM 3409 N N . VAL A 1 442 ? 2.909 11.793 12.825 1.00 94.88 442 VAL A N 1
ATOM 3410 C CA . VAL A 1 442 ? 1.979 11.574 13.952 1.00 94.88 442 VAL A CA 1
ATOM 3411 C C . VAL A 1 442 ? 2.167 10.220 14.635 1.00 94.88 442 VAL A C 1
ATOM 3413 O O . VAL A 1 442 ? 1.925 10.107 15.836 1.00 94.88 442 VAL A O 1
ATOM 3416 N N . THR A 1 443 ? 2.658 9.222 13.898 1.00 92.88 443 THR A N 1
ATOM 3417 C CA . THR A 1 443 ? 3.204 7.960 14.423 1.00 92.88 443 THR A CA 1
ATOM 3418 C C . THR A 1 443 ? 4.620 7.760 13.872 1.00 92.88 443 THR A C 1
ATOM 3420 O O . THR A 1 443 ? 5.112 8.587 13.106 1.00 92.88 443 THR A O 1
ATOM 3423 N N . ASN A 1 444 ? 5.280 6.643 14.188 1.00 87.69 444 ASN A N 1
ATOM 3424 C CA . ASN A 1 444 ? 6.559 6.266 13.567 1.00 87.69 444 ASN A CA 1
ATOM 3425 C C . ASN A 1 444 ? 6.479 6.105 12.027 1.00 87.69 444 ASN A C 1
ATOM 3427 O O . ASN A 1 444 ? 7.509 6.176 11.363 1.00 87.69 444 ASN A O 1
ATOM 3431 N N . THR A 1 445 ? 5.281 5.889 11.477 1.00 94.25 445 THR A N 1
ATOM 3432 C CA . THR A 1 445 ? 5.013 5.421 10.102 1.00 94.25 445 THR A CA 1
ATOM 3433 C C . THR A 1 445 ? 4.066 6.329 9.308 1.00 94.25 445 THR A C 1
ATOM 3435 O O . THR A 1 445 ? 4.052 6.257 8.082 1.00 94.25 445 THR A O 1
ATOM 3438 N N . ILE A 1 446 ? 3.288 7.184 9.985 1.00 96.94 446 ILE A N 1
ATOM 3439 C CA . ILE A 1 446 ? 2.182 7.968 9.414 1.00 96.94 446 ILE A CA 1
ATOM 3440 C C . ILE A 1 446 ? 2.448 9.471 9.567 1.00 96.94 446 ILE A C 1
ATOM 3442 O O . ILE A 1 446 ? 2.798 9.947 10.652 1.00 96.94 446 ILE A O 1
ATOM 3446 N N . ARG A 1 447 ? 2.219 10.232 8.492 1.00 94.56 447 ARG A N 1
ATOM 3447 C CA . ARG A 1 447 ? 2.149 11.703 8.465 1.00 94.56 447 ARG A CA 1
ATOM 3448 C C . ARG A 1 447 ? 0.690 12.138 8.330 1.00 94.56 447 ARG A C 1
ATOM 3450 O O . ARG A 1 447 ? -0.062 11.546 7.562 1.00 94.56 447 ARG A O 1
ATOM 3457 N N . CYS A 1 448 ? 0.329 13.191 9.056 1.00 96.69 448 CYS A N 1
ATOM 3458 C CA . CYS A 1 448 ? -0.963 13.864 8.961 1.00 96.69 448 CYS A CA 1
ATOM 3459 C C . CYS A 1 448 ? -0.731 15.334 8.615 1.00 96.69 448 CYS A C 1
ATOM 3461 O O . CYS A 1 448 ? 0.063 16.002 9.286 1.00 96.69 448 CYS A O 1
ATOM 3463 N N . ALA A 1 449 ? -1.458 15.838 7.624 1.00 93.19 449 ALA A N 1
ATOM 3464 C CA . ALA A 1 449 ? -1.635 17.262 7.385 1.00 93.19 449 ALA A CA 1
ATOM 3465 C C . ALA A 1 449 ? -3.129 17.612 7.397 1.00 93.19 449 ALA A C 1
ATOM 3467 O O . ALA A 1 449 ? -3.963 16.815 6.984 1.00 93.19 449 ALA A O 1
ATOM 3468 N N . ILE A 1 450 ? -3.467 18.807 7.865 1.00 95.38 450 ILE A N 1
ATOM 3469 C CA . ILE A 1 450 ? -4.803 19.391 7.775 1.00 95.38 450 ILE A CA 1
ATOM 3470 C C . ILE A 1 450 ? -4.718 20.479 6.711 1.00 95.38 450 ILE A C 1
ATOM 3472 O O . ILE A 1 450 ? -4.030 21.481 6.913 1.00 95.38 450 ILE A O 1
ATOM 3476 N N . SER A 1 451 ? -5.343 20.252 5.562 1.00 91.88 451 SER A N 1
ATOM 3477 C CA . SER A 1 451 ? -5.249 21.132 4.394 1.00 91.88 451 SER A CA 1
ATOM 3478 C C . SER A 1 451 ? -6.502 21.992 4.270 1.00 91.88 451 SER A C 1
ATOM 3480 O O . SER A 1 451 ? -7.603 21.522 4.559 1.00 91.88 451 SER A O 1
ATOM 3482 N N . ILE A 1 452 ? -6.333 23.237 3.825 1.00 91.56 452 ILE A N 1
ATOM 3483 C CA . ILE A 1 452 ? -7.419 24.180 3.535 1.00 91.56 452 ILE A CA 1
ATOM 3484 C C . ILE A 1 452 ? -7.269 24.705 2.104 1.00 91.56 452 ILE A C 1
ATOM 3486 O O . ILE A 1 452 ? -6.159 25.014 1.681 1.00 91.56 452 ILE A O 1
ATOM 3490 N N . TYR A 1 453 ? -8.372 24.787 1.360 1.00 89.62 453 TYR A N 1
ATOM 3491 C CA . TYR A 1 453 ? -8.399 25.311 -0.009 1.00 89.62 453 TYR A CA 1
ATOM 3492 C C . TYR A 1 453 ? -9.487 26.384 -0.124 1.00 89.62 453 TYR A C 1
ATOM 3494 O O . TYR A 1 453 ? -10.674 26.108 0.077 1.00 89.62 453 TYR A O 1
ATOM 3502 N N . ASN A 1 454 ? -9.085 27.611 -0.446 1.00 90.19 454 ASN A N 1
ATOM 3503 C CA . ASN A 1 454 ? -9.965 28.745 -0.715 1.00 90.19 454 ASN A CA 1
ATOM 3504 C C . ASN A 1 454 ? -10.744 28.564 -2.033 1.00 90.19 454 ASN A C 1
ATOM 3506 O O . ASN A 1 454 ? -10.319 27.796 -2.896 1.00 90.19 454 ASN A O 1
ATOM 3510 N N . PRO A 1 455 ? -11.855 29.296 -2.232 1.00 89.81 455 PRO A N 1
ATOM 3511 C CA . PRO A 1 455 ? -12.523 29.395 -3.529 1.00 89.81 455 PRO A CA 1
ATOM 3512 C C . PRO A 1 455 ? -11.548 29.773 -4.653 1.00 89.81 455 PRO A C 1
ATOM 3514 O O . PRO A 1 455 ? -10.904 30.820 -4.594 1.00 89.81 455 PRO A O 1
ATOM 3517 N N . GLY A 1 456 ? -11.447 28.924 -5.675 1.00 86.50 456 GLY A N 1
ATOM 3518 C CA . GLY A 1 456 ? -10.526 29.075 -6.804 1.00 86.50 456 GLY A CA 1
ATOM 3519 C C . GLY A 1 456 ? -9.146 28.427 -6.624 1.00 86.50 456 GLY A C 1
ATOM 3520 O O . GLY A 1 456 ? -8.401 28.362 -7.602 1.00 86.50 456 GLY A O 1
ATOM 3521 N N . ASP A 1 457 ? -8.796 27.913 -5.438 1.00 85.38 457 ASP A N 1
ATOM 3522 C CA . ASP A 1 457 ? -7.514 27.228 -5.231 1.00 85.38 457 ASP A CA 1
ATOM 3523 C C . ASP A 1 457 ? -7.446 25.919 -6.034 1.00 85.38 457 ASP A C 1
ATOM 3525 O O . ASP A 1 457 ? -8.390 25.126 -6.061 1.00 85.38 457 ASP A O 1
ATOM 3529 N N . VAL A 1 458 ? -6.280 25.659 -6.630 1.00 84.50 458 VAL A N 1
ATOM 3530 C CA . VAL A 1 458 ? -5.956 24.438 -7.378 1.00 84.50 458 VAL A CA 1
ATOM 3531 C C . VAL A 1 458 ? -4.538 24.000 -7.009 1.00 84.50 458 VAL A C 1
ATOM 3533 O O . VAL A 1 458 ? -3.605 24.792 -7.110 1.00 84.50 458 VAL A O 1
ATOM 3536 N N . ALA A 1 459 ? -4.356 22.739 -6.615 1.00 84.31 459 ALA A N 1
ATOM 3537 C CA . ALA A 1 459 ? -3.037 22.118 -6.484 1.00 84.31 459 ALA A CA 1
ATOM 3538 C C . ALA A 1 459 ? -2.734 21.275 -7.738 1.00 84.31 459 ALA A C 1
ATOM 3540 O O . ALA A 1 459 ? -3.606 20.519 -8.170 1.00 84.31 459 ALA A O 1
ATOM 3541 N N . PRO A 1 460 ? -1.524 21.369 -8.322 1.00 84.50 460 PRO A N 1
ATOM 3542 C CA . PRO A 1 460 ? -1.188 20.696 -9.575 1.00 84.50 460 PRO A CA 1
ATOM 3543 C C . PRO A 1 460 ? -1.119 19.170 -9.436 1.00 84.50 460 PRO A C 1
ATOM 3545 O O . PRO A 1 460 ? -0.840 18.630 -8.362 1.00 84.50 460 PRO A O 1
ATOM 3548 N N . VAL A 1 461 ? -1.323 18.476 -10.554 1.00 88.81 461 VAL A N 1
ATOM 3549 C CA . VAL A 1 461 ? -1.311 17.018 -10.650 1.00 88.81 461 VAL A CA 1
ATOM 3550 C C . VAL A 1 461 ? 0.078 16.437 -10.396 1.00 88.81 461 VAL A C 1
ATOM 3552 O O . VAL A 1 461 ? 1.103 16.986 -10.806 1.00 88.81 461 VAL A O 1
ATOM 3555 N N . HIS A 1 462 ? 0.096 15.304 -9.707 1.00 89.69 462 HIS A N 1
ATOM 3556 C CA . HIS A 1 462 ? 1.277 14.487 -9.459 1.00 89.69 462 HIS A CA 1
ATOM 3557 C C . HIS A 1 462 ? 0.864 13.032 -9.209 1.00 89.69 462 HIS A C 1
ATOM 3559 O O . HIS A 1 462 ? -0.299 12.749 -8.919 1.00 89.69 462 HIS A O 1
ATOM 3565 N N . LEU A 1 463 ? 1.816 12.105 -9.282 1.00 90.62 463 LEU A N 1
ATOM 3566 C CA . LEU A 1 463 ? 1.726 10.839 -8.553 1.00 90.62 463 LEU A CA 1
ATOM 3567 C C . LEU A 1 463 ? 2.924 10.690 -7.621 1.00 90.62 463 LEU A C 1
ATOM 3569 O O . LEU A 1 463 ? 3.942 11.359 -7.779 1.00 90.62 463 LEU A O 1
ATOM 3573 N N . HIS A 1 464 ? 2.813 9.792 -6.650 1.00 94.06 464 HIS A N 1
ATOM 3574 C CA . HIS A 1 464 ? 3.910 9.473 -5.746 1.00 94.06 464 HIS A CA 1
ATOM 3575 C C . HIS A 1 464 ? 3.791 8.050 -5.190 1.00 94.06 464 HIS A C 1
ATOM 3577 O O . HIS A 1 464 ? 2.719 7.431 -5.239 1.00 94.06 464 HIS A O 1
ATOM 3583 N N . SER A 1 465 ? 4.892 7.522 -4.656 1.00 93.12 465 SER A N 1
ATOM 3584 C CA . SER A 1 465 ? 4.918 6.189 -4.043 1.00 93.12 465 SER A CA 1
ATOM 3585 C C . SER A 1 465 ? 4.249 6.073 -2.666 1.00 93.12 465 SER A C 1
ATOM 3587 O O . SER A 1 465 ? 3.739 4.983 -2.382 1.00 93.12 465 SER A O 1
ATOM 3589 N N . PRO A 1 466 ? 4.160 7.114 -1.815 1.00 95.88 466 PRO A N 1
ATOM 3590 C CA . PRO A 1 466 ? 3.320 7.048 -0.628 1.00 95.88 466 PRO A CA 1
ATOM 3591 C C . PRO A 1 466 ? 1.847 6.875 -1.009 1.00 95.88 466 PRO A C 1
ATOM 3593 O O . PRO A 1 466 ? 1.375 7.420 -2.008 1.00 95.88 466 PRO A O 1
ATOM 3596 N N . ASN A 1 467 ? 1.107 6.116 -0.210 1.00 97.56 467 ASN A N 1
ATOM 3597 C CA . ASN A 1 467 ? -0.348 6.078 -0.287 1.00 97.56 467 ASN A CA 1
ATOM 3598 C C . ASN A 1 467 ? -0.900 7.287 0.473 1.00 97.56 467 ASN A C 1
ATOM 3600 O O . ASN A 1 467 ? -0.392 7.617 1.547 1.00 97.56 467 ASN A O 1
ATOM 3604 N N . ALA A 1 468 ? -1.951 7.921 -0.051 1.00 97.25 468 ALA A N 1
ATOM 3605 C CA . ALA A 1 468 ? -2.584 9.059 0.607 1.00 97.25 468 ALA A CA 1
ATOM 3606 C C . ALA A 1 468 ? -4.116 8.978 0.592 1.00 97.25 468 ALA A C 1
ATOM 3608 O O . ALA A 1 468 ? -4.712 8.403 -0.320 1.00 97.25 468 ALA A O 1
ATOM 3609 N N . SER A 1 469 ? -4.760 9.588 1.584 1.00 98.00 469 SER A N 1
ATOM 3610 C CA . SER A 1 469 ? -6.208 9.819 1.601 1.00 98.00 469 SER A CA 1
ATOM 3611 C C . SER A 1 469 ? -6.554 11.245 2.021 1.00 98.00 469 SER A C 1
ATOM 3613 O O . SER A 1 469 ? -5.717 11.950 2.582 1.00 98.00 469 SER A O 1
ATOM 3615 N N . ARG A 1 470 ? -7.813 11.636 1.798 1.00 98.06 470 ARG A N 1
ATOM 3616 C CA . ARG A 1 470 ? -8.464 12.811 2.382 1.00 98.06 470 ARG A CA 1
ATOM 3617 C C . ARG A 1 470 ? -9.685 12.358 3.170 1.00 98.06 470 ARG A C 1
ATOM 3619 O O . ARG A 1 470 ? -10.567 11.738 2.582 1.00 98.06 470 ARG A O 1
ATOM 3626 N N . THR A 1 471 ? -9.742 12.689 4.457 1.00 98.44 471 THR A N 1
ATOM 3627 C CA . THR A 1 471 ? -10.972 12.607 5.264 1.00 98.44 471 THR A CA 1
ATOM 3628 C C . THR A 1 471 ? -11.559 14.009 5.376 1.00 98.44 471 THR A C 1
ATOM 3630 O O . THR A 1 471 ? -10.927 14.896 5.956 1.00 98.44 471 THR A O 1
ATOM 3633 N N . ILE A 1 472 ? -12.729 14.239 4.784 1.00 98.19 472 ILE A N 1
ATOM 3634 C CA . ILE A 1 472 ? -13.294 15.586 4.626 1.00 98.19 472 ILE A CA 1
ATOM 3635 C C . ILE A 1 472 ? -13.960 16.078 5.920 1.00 98.19 472 ILE A C 1
ATOM 3637 O O . ILE A 1 472 ? -14.780 15.374 6.514 1.00 98.19 472 ILE A O 1
ATOM 3641 N N . LEU A 1 473 ? -13.635 17.308 6.339 1.00 97.44 473 LEU A N 1
ATOM 3642 C CA . LEU A 1 473 ? -14.192 17.944 7.540 1.00 97.44 473 LEU A CA 1
ATOM 3643 C C . LEU A 1 473 ? -15.238 19.024 7.210 1.00 97.44 473 LEU A C 1
ATOM 3645 O O . LEU A 1 473 ? -16.230 19.135 7.934 1.00 97.44 473 LEU A O 1
ATOM 3649 N N . SER A 1 474 ? -15.061 19.801 6.134 1.00 96.00 474 SER A N 1
ATOM 3650 C CA . SER A 1 474 ? -16.084 20.757 5.679 1.00 96.00 474 SER A CA 1
ATOM 3651 C C . SER A 1 474 ? -17.350 20.045 5.194 1.00 96.00 474 SER A C 1
ATOM 3653 O O . SER A 1 474 ? -17.284 18.968 4.611 1.00 96.00 474 SER A O 1
ATOM 3655 N N . ASN A 1 475 ? -18.515 20.669 5.397 1.00 93.75 475 ASN A N 1
ATOM 3656 C CA . ASN A 1 475 ? -19.817 20.075 5.059 1.00 93.75 475 ASN A CA 1
ATOM 3657 C C . ASN A 1 475 ? -19.966 19.728 3.569 1.00 93.75 475 ASN A C 1
ATOM 3659 O O . ASN A 1 475 ? -20.546 18.695 3.246 1.00 93.75 475 ASN A O 1
ATOM 3663 N N . LYS A 1 476 ? -19.453 20.585 2.680 1.00 90.88 476 LYS A N 1
ATOM 3664 C CA . LYS A 1 476 ? -19.460 20.431 1.219 1.00 90.88 476 LYS A CA 1
ATOM 3665 C C . LYS A 1 476 ? -18.414 21.350 0.583 1.00 90.88 476 LYS A C 1
ATOM 3667 O O . LYS A 1 476 ? -17.965 22.293 1.236 1.00 90.88 476 LYS A O 1
ATOM 3672 N N . GLY A 1 477 ? -18.150 21.144 -0.704 1.00 90.25 477 GLY A N 1
ATOM 3673 C CA . GLY A 1 477 ? -17.238 21.964 -1.505 1.00 90.25 477 GLY A CA 1
ATOM 3674 C C . GLY A 1 477 ? -15.861 21.322 -1.610 1.00 90.25 477 GLY A C 1
ATOM 3675 O O . GLY A 1 477 ? -15.519 20.457 -0.812 1.00 90.25 477 GLY A O 1
ATOM 3676 N N . GLY A 1 478 ? -15.070 21.728 -2.602 1.00 92.69 478 GLY A N 1
ATOM 3677 C CA . GLY A 1 478 ? -13.807 21.062 -2.907 1.00 92.69 478 GLY A CA 1
ATOM 3678 C C . GLY A 1 478 ? -13.944 19.780 -3.727 1.00 92.69 478 GLY A C 1
ATOM 3679 O O . GLY A 1 478 ? -14.997 19.138 -3.792 1.00 92.69 478 GLY A O 1
ATOM 3680 N N . TYR A 1 479 ? -12.831 19.385 -4.338 1.00 95.31 479 TYR A N 1
ATOM 3681 C CA . TYR A 1 479 ? -12.708 18.133 -5.070 1.00 95.31 479 TYR A CA 1
ATOM 3682 C C . TYR A 1 479 ? -11.281 17.577 -5.021 1.00 95.31 479 TYR A C 1
ATOM 3684 O O . TYR A 1 479 ? -10.299 18.280 -4.775 1.00 95.31 479 TYR A O 1
ATOM 3692 N N . THR A 1 480 ? -11.172 16.289 -5.327 1.00 96.12 480 THR A N 1
ATOM 3693 C CA . THR A 1 480 ? -9.927 15.615 -5.708 1.00 96.12 480 THR A CA 1
ATOM 3694 C C . THR A 1 480 ? -10.192 14.860 -7.004 1.00 96.12 480 THR A C 1
ATOM 3696 O O . THR A 1 480 ? -11.178 14.130 -7.079 1.00 96.12 480 THR A O 1
ATOM 3699 N N . VAL A 1 481 ? -9.356 15.014 -8.031 1.00 96.00 481 VAL A N 1
ATOM 3700 C CA . VAL A 1 481 ? -9.437 14.161 -9.230 1.00 96.00 481 VAL A CA 1
ATOM 3701 C C . VAL A 1 481 ? -8.400 13.048 -9.105 1.00 96.00 481 VAL A C 1
ATOM 3703 O O . VAL A 1 481 ? -7.258 13.316 -8.739 1.00 96.00 481 VAL A O 1
ATOM 3706 N N . VAL A 1 482 ? -8.790 11.803 -9.387 1.00 96.62 482 VAL A N 1
ATOM 3707 C CA . VAL A 1 482 ? -7.909 10.625 -9.318 1.00 96.62 482 VAL A CA 1
ATOM 3708 C C . VAL A 1 482 ? -8.052 9.803 -10.590 1.00 96.62 482 VAL A C 1
ATOM 3710 O O . VAL A 1 482 ? -9.132 9.293 -10.898 1.00 96.62 482 VAL A O 1
ATOM 3713 N N . GLU A 1 483 ? -6.964 9.652 -11.343 1.00 94.56 483 GLU A N 1
ATOM 3714 C CA . GLU A 1 483 ? -6.929 8.898 -12.604 1.00 94.56 483 GLU A CA 1
ATOM 3715 C C . GLU A 1 483 ? -8.044 9.315 -13.597 1.00 94.56 483 GLU A C 1
ATOM 3717 O O . GLU A 1 483 ? -8.604 8.476 -14.304 1.00 94.56 483 GLU A O 1
ATOM 3722 N N . GLY A 1 484 ? -8.428 10.593 -13.611 1.00 93.69 484 GLY A N 1
ATOM 3723 C CA . GLY A 1 484 ? -9.499 11.171 -14.429 1.00 93.69 484 GLY A CA 1
ATOM 3724 C C . GLY A 1 484 ? -10.913 11.105 -13.834 1.00 93.69 484 GLY A C 1
ATOM 3725 O O . GLY A 1 484 ? -11.853 11.544 -14.495 1.00 93.69 484 GLY A O 1
ATOM 3726 N N . GLU A 1 485 ? -11.098 10.579 -12.617 1.00 96.00 485 GLU A N 1
ATOM 3727 C CA . GLU A 1 485 ? -12.381 10.560 -11.894 1.00 96.00 485 GLU A CA 1
ATOM 3728 C C . GLU A 1 485 ? -12.435 11.687 -10.854 1.00 96.00 485 GLU A C 1
ATOM 3730 O O . GLU A 1 485 ? -11.622 11.719 -9.931 1.00 96.00 485 GLU A O 1
ATOM 3735 N N . ARG A 1 486 ? -13.377 12.628 -11.002 1.00 96.00 486 ARG A N 1
ATOM 3736 C CA . ARG A 1 486 ? -13.581 13.729 -10.047 1.00 96.00 486 ARG A CA 1
ATOM 3737 C C . ARG A 1 486 ? -14.385 13.221 -8.852 1.00 96.00 486 ARG A C 1
ATOM 3739 O O . ARG A 1 486 ? -15.527 12.815 -9.021 1.00 96.00 486 ARG A O 1
ATOM 3746 N N . CYS A 1 487 ? -13.790 13.279 -7.668 1.00 96.69 487 CYS A N 1
ATOM 3747 C CA . CYS A 1 487 ? -14.419 12.968 -6.389 1.00 96.69 487 CYS A CA 1
ATOM 3748 C C . CYS A 1 487 ? -14.741 14.295 -5.686 1.00 96.69 487 CYS A C 1
ATOM 3750 O O . CYS A 1 487 ? -13.823 15.043 -5.333 1.00 96.69 487 CYS A O 1
ATOM 3752 N N . THR A 1 488 ? -16.023 14.624 -5.526 1.00 95.81 488 THR A N 1
ATOM 3753 C CA . THR A 1 488 ? -16.472 15.806 -4.768 1.00 95.81 488 THR A CA 1
ATOM 3754 C C . THR A 1 488 ? -16.316 15.579 -3.265 1.00 95.81 488 THR A C 1
ATOM 3756 O O . THR A 1 488 ? -16.433 14.451 -2.794 1.00 95.81 488 THR A O 1
ATOM 3759 N N . ALA A 1 489 ? -16.036 16.638 -2.505 1.00 95.62 489 ALA A N 1
ATOM 3760 C CA . ALA A 1 489 ? -15.831 16.546 -1.063 1.00 95.62 489 ALA A CA 1
ATOM 3761 C C . ALA A 1 489 ? -17.070 17.005 -0.265 1.00 95.62 489 ALA A C 1
ATOM 3763 O O . ALA A 1 489 ? -17.543 18.136 -0.390 1.00 95.62 489 ALA A O 1
ATOM 3764 N N . GLU A 1 490 ? -17.576 16.110 0.587 1.00 96.06 490 GLU A N 1
ATOM 3765 C CA . GLU A 1 490 ? -18.638 16.334 1.581 1.00 96.06 490 GLU A CA 1
ATOM 3766 C C . GLU A 1 490 ? -18.235 15.714 2.927 1.00 96.06 490 GLU A C 1
ATOM 3768 O O . GLU A 1 490 ? -17.385 14.824 2.971 1.00 96.06 490 GLU A O 1
ATOM 3773 N N . ARG A 1 491 ? -18.795 16.194 4.045 1.00 97.44 491 ARG A N 1
ATOM 3774 C CA . ARG A 1 491 ? -18.309 15.818 5.387 1.00 97.44 491 ARG A CA 1
ATOM 3775 C C . ARG A 1 491 ? -18.349 14.304 5.624 1.00 97.44 491 ARG A C 1
ATOM 3777 O O . ARG A 1 491 ? -19.376 13.656 5.450 1.00 97.44 491 ARG A O 1
ATOM 3784 N N . GLY A 1 492 ? -17.227 13.769 6.105 1.00 97.56 492 GLY A N 1
ATOM 3785 C CA . GLY A 1 492 ? -17.048 12.340 6.350 1.00 97.56 492 GLY A CA 1
ATOM 3786 C C . GLY A 1 492 ? -16.678 11.533 5.103 1.00 97.56 492 GLY A C 1
ATOM 3787 O O . GLY A 1 492 ? -16.382 10.351 5.241 1.00 97.56 492 GLY A O 1
ATOM 3788 N N . ASP A 1 493 ? -16.639 12.125 3.904 1.00 98.44 493 ASP A N 1
ATOM 3789 C CA . ASP A 1 493 ? -16.103 11.430 2.733 1.00 98.44 493 ASP A CA 1
ATOM 3790 C C . ASP A 1 493 ? -14.641 11.020 2.974 1.00 98.44 493 ASP A C 1
ATOM 3792 O O . ASP A 1 493 ? -13.831 11.789 3.505 1.00 98.44 493 ASP A O 1
ATOM 3796 N N . LEU A 1 494 ? -14.305 9.804 2.538 1.00 98.38 494 LEU A N 1
ATOM 3797 C CA . LEU A 1 494 ? -12.942 9.290 2.468 1.00 98.38 494 LEU A CA 1
ATOM 3798 C C . LEU A 1 494 ? -12.564 9.120 0.992 1.00 98.38 494 LEU A C 1
ATOM 3800 O O . LEU A 1 494 ? -13.051 8.212 0.312 1.00 98.38 494 LEU A O 1
ATOM 3804 N N . ILE A 1 495 ? -11.685 9.997 0.506 1.00 98.38 495 ILE A N 1
ATOM 3805 C CA . ILE A 1 495 ? -11.154 9.956 -0.863 1.00 98.38 495 ILE A CA 1
ATOM 3806 C C . ILE A 1 495 ? -9.732 9.390 -0.829 1.00 98.38 495 ILE A C 1
ATOM 3808 O O . ILE A 1 495 ? -8.881 9.890 -0.094 1.00 98.38 495 ILE A O 1
ATOM 3812 N N . LEU A 1 496 ? -9.450 8.363 -1.626 1.00 98.25 496 LEU A N 1
ATOM 3813 C CA . LEU A 1 496 ? -8.162 7.674 -1.690 1.00 98.25 496 LEU A CA 1
ATOM 3814 C C . LEU A 1 496 ? -7.381 8.050 -2.952 1.00 98.25 496 LEU A C 1
ATOM 3816 O O . LEU A 1 496 ? -7.920 8.033 -4.055 1.00 98.25 496 LEU A O 1
ATOM 3820 N N . THR A 1 497 ? -6.075 8.257 -2.804 1.00 97.25 497 THR A N 1
ATOM 3821 C CA . THR A 1 497 ? -5.103 8.217 -3.907 1.00 97.25 497 THR A CA 1
ATOM 3822 C C . THR A 1 497 ? -4.056 7.152 -3.572 1.00 97.25 497 THR A C 1
ATOM 3824 O O . THR A 1 497 ? -3.085 7.434 -2.857 1.00 97.25 497 THR A O 1
ATOM 3827 N N . PRO A 1 498 ? -4.272 5.899 -4.012 1.00 97.25 498 PRO A N 1
ATOM 3828 C CA . PRO A 1 498 ? -3.304 4.824 -3.838 1.00 97.25 498 PRO A CA 1
ATOM 3829 C C . PRO A 1 498 ? -1.928 5.161 -4.429 1.00 97.25 498 PRO A C 1
ATOM 3831 O O . PRO A 1 498 ? -1.822 5.962 -5.362 1.00 97.25 498 PRO A O 1
ATOM 3834 N N . ASN A 1 499 ? -0.891 4.474 -3.936 1.00 95.06 499 ASN A N 1
ATOM 3835 C CA . ASN A 1 499 ? 0.441 4.418 -4.546 1.00 95.06 499 ASN A CA 1
ATOM 3836 C C . ASN A 1 499 ? 0.344 4.358 -6.082 1.00 95.06 499 ASN A C 1
ATOM 3838 O O . ASN A 1 499 ? -0.312 3.475 -6.644 1.00 95.06 499 ASN A O 1
ATOM 3842 N N . GLY A 1 500 ? 1.010 5.298 -6.750 1.00 93.81 500 GLY A N 1
ATOM 3843 C CA . GLY A 1 500 ? 1.101 5.298 -8.204 1.00 93.81 500 GLY A CA 1
ATOM 3844 C C . GLY A 1 500 ? -0.118 5.830 -8.969 1.00 93.81 500 GLY A C 1
ATOM 3845 O O . GLY A 1 500 ? -0.186 5.579 -10.168 1.00 93.81 500 GLY A O 1
ATOM 3846 N N . THR A 1 501 ? -1.071 6.517 -8.327 1.00 96.00 501 THR A N 1
ATOM 3847 C CA . THR A 1 501 ? -2.207 7.169 -9.018 1.00 96.00 501 THR A CA 1
ATOM 3848 C C . THR A 1 501 ? -1.963 8.661 -9.260 1.00 96.00 501 THR A C 1
ATOM 3850 O O . THR A 1 501 ? -1.566 9.384 -8.339 1.00 96.00 501 THR A O 1
ATOM 3853 N N . TRP A 1 502 ? -2.222 9.131 -10.487 1.00 95.12 502 TRP A N 1
ATOM 3854 C CA . TRP A 1 502 ? -2.238 10.563 -10.804 1.00 95.12 502 TRP A CA 1
ATOM 3855 C C . TRP A 1 502 ? -3.390 11.239 -10.067 1.00 95.12 502 TRP A C 1
ATOM 3857 O O . TRP A 1 502 ? -4.539 10.797 -10.170 1.00 95.12 502 TRP A O 1
ATOM 3867 N N . HIS A 1 503 ? -3.093 12.312 -9.337 1.00 95.06 503 HIS A N 1
ATOM 3868 C CA . HIS A 1 503 ? -4.098 13.051 -8.594 1.00 95.06 503 HIS A CA 1
ATOM 3869 C C . HIS A 1 503 ? -3.811 14.551 -8.472 1.00 95.06 503 HIS A C 1
ATOM 3871 O O . HIS A 1 503 ? -2.660 14.977 -8.386 1.00 95.06 503 HIS A O 1
ATOM 3877 N N . ASP A 1 504 ? -4.886 15.339 -8.451 1.00 92.81 504 ASP A N 1
ATOM 3878 C CA . ASP A 1 504 ? -4.898 16.782 -8.191 1.00 92.81 504 ASP A CA 1
ATOM 3879 C C . ASP A 1 504 ? -6.071 17.156 -7.273 1.00 92.81 504 ASP A C 1
ATOM 3881 O O . ASP A 1 504 ? -6.942 16.332 -6.974 1.00 92.81 504 ASP A O 1
ATOM 3885 N N . HIS A 1 505 ? -6.064 18.398 -6.791 1.00 92.38 505 HIS A N 1
ATOM 3886 C CA . HIS A 1 505 ? -7.049 18.917 -5.844 1.00 92.38 505 HIS A CA 1
ATOM 3887 C C . HIS A 1 505 ? -7.449 20.341 -6.214 1.00 92.38 505 HIS A C 1
ATOM 3889 O O . HIS A 1 505 ? -6.655 21.082 -6.793 1.00 92.38 505 HIS A O 1
ATOM 3895 N N . GLY A 1 506 ? -8.632 20.764 -5.790 1.00 90.62 506 GLY A N 1
ATOM 3896 C CA . GLY A 1 506 ? -8.996 22.173 -5.825 1.00 90.62 506 GLY A CA 1
ATOM 3897 C C . GLY A 1 506 ? -10.332 22.455 -5.163 1.00 90.62 506 GLY A C 1
ATOM 3898 O O . GLY A 1 506 ? -10.952 21.563 -4.579 1.00 90.62 506 GLY A O 1
ATOM 3899 N N . ASN A 1 507 ? -10.777 23.704 -5.262 1.00 92.38 507 ASN A N 1
ATOM 3900 C CA . ASN A 1 507 ? -12.066 24.141 -4.751 1.00 92.38 507 ASN A CA 1
ATOM 3901 C C . ASN A 1 507 ? -12.756 25.105 -5.722 1.00 92.38 507 ASN A C 1
ATOM 3903 O O . ASN A 1 507 ? -12.378 26.262 -5.869 1.00 92.38 507 ASN A O 1
ATOM 3907 N N . ASP A 1 508 ? -13.800 24.601 -6.370 1.00 89.62 508 ASP A N 1
ATOM 3908 C CA . ASP A 1 508 ? -14.702 25.306 -7.282 1.00 89.62 508 ASP A CA 1
ATOM 3909 C C . ASP A 1 508 ? -15.954 25.874 -6.581 1.00 89.62 508 ASP A C 1
ATOM 3911 O O . ASP A 1 508 ? -16.832 26.437 -7.235 1.00 89.62 508 ASP A O 1
ATOM 3915 N N . SER A 1 509 ? -16.050 25.742 -5.253 1.00 91.62 509 SER A N 1
ATOM 3916 C CA . SER A 1 509 ? -17.161 26.259 -4.451 1.00 91.62 509 SER A CA 1
ATOM 3917 C C . SER A 1 509 ? -16.851 27.627 -3.831 1.00 91.62 509 SER A C 1
ATOM 3919 O O . SER A 1 509 ? -15.695 28.026 -3.717 1.00 91.62 509 SER A O 1
ATOM 3921 N N . GLY A 1 510 ? -17.893 28.350 -3.410 1.00 89.44 510 GLY A N 1
ATOM 3922 C CA . GLY A 1 510 ? -17.776 29.704 -2.852 1.00 89.44 510 GLY A CA 1
ATOM 3923 C C . GLY A 1 510 ? -17.265 29.802 -1.408 1.00 89.44 510 GLY A C 1
ATOM 3924 O O . GLY A 1 510 ? -17.128 30.915 -0.916 1.00 89.44 510 GLY A O 1
ATOM 3925 N N . GLU A 1 511 ? -16.977 28.682 -0.738 1.00 90.06 511 GLU A N 1
ATOM 3926 C CA . GLU A 1 511 ? -16.528 28.634 0.665 1.00 90.06 511 GLU A CA 1
ATOM 3927 C C . GLU A 1 511 ? -15.245 27.794 0.810 1.00 90.06 511 GLU A C 1
ATOM 3929 O O . GLU A 1 511 ? -15.071 26.836 0.051 1.00 90.06 511 GLU A O 1
ATOM 3934 N N . PRO A 1 512 ? -14.346 28.076 1.775 1.00 91.44 512 PRO A N 1
ATOM 3935 C CA . PRO A 1 512 ? -13.157 27.255 2.005 1.00 91.44 512 PRO A CA 1
ATOM 3936 C C . PRO A 1 512 ? -13.473 25.809 2.434 1.00 91.44 512 PRO A C 1
ATOM 3938 O O . PRO A 1 512 ? -14.226 25.559 3.381 1.00 91.44 512 PRO A O 1
ATOM 3941 N N . VAL A 1 513 ? -12.832 24.838 1.780 1.00 94.62 513 VAL A N 1
ATOM 3942 C CA . VAL A 1 513 ? -12.906 23.409 2.136 1.00 94.62 513 VAL A CA 1
ATOM 3943 C C . VAL A 1 513 ? -11.718 23.015 3.017 1.00 94.62 513 VAL A C 1
ATOM 3945 O O . VAL A 1 513 ? -10.594 23.453 2.774 1.00 94.62 513 VAL A O 1
ATOM 3948 N N . ILE A 1 514 ? -11.957 22.176 4.031 1.00 96.12 514 ILE A N 1
ATOM 3949 C CA . ILE A 1 514 ? -10.936 21.635 4.936 1.00 96.12 514 ILE A CA 1
ATOM 3950 C C . ILE A 1 514 ? -11.023 20.105 4.991 1.00 96.12 514 ILE A C 1
ATOM 3952 O O . ILE A 1 514 ? -12.114 19.537 5.132 1.00 96.12 514 ILE A O 1
ATOM 3956 N N . TRP A 1 515 ? -9.869 19.434 4.944 1.00 96.94 515 TRP A N 1
ATOM 3957 C CA . TRP A 1 515 ? -9.755 17.981 5.101 1.00 96.94 515 TRP A CA 1
ATOM 3958 C C . TRP A 1 515 ? -8.447 17.541 5.770 1.00 96.94 515 TRP A C 1
ATOM 3960 O O . TRP A 1 515 ? -7.482 18.300 5.865 1.00 96.94 515 TRP A O 1
ATOM 3970 N N . ILE A 1 516 ? -8.409 16.280 6.202 1.00 97.88 516 ILE A N 1
ATOM 3971 C CA . ILE A 1 516 ? -7.218 15.611 6.737 1.00 97.88 516 ILE A CA 1
ATOM 3972 C C . ILE A 1 516 ? -6.542 14.807 5.621 1.00 97.88 516 ILE A C 1
ATOM 3974 O O . ILE A 1 516 ? -7.087 13.794 5.187 1.00 97.88 516 ILE A O 1
ATOM 3978 N N . ASP A 1 517 ? -5.359 15.236 5.181 1.00 96.62 517 ASP A N 1
ATOM 3979 C CA . ASP A 1 517 ? -4.441 14.468 4.335 1.00 96.62 517 ASP A CA 1
ATOM 3980 C C . ASP A 1 517 ? -3.652 13.461 5.205 1.00 96.62 517 ASP A C 1
ATOM 3982 O O . ASP A 1 517 ? -2.814 13.857 6.023 1.00 96.62 517 ASP A O 1
ATOM 3986 N N . MET A 1 518 ? -3.883 12.158 5.018 1.00 97.75 518 MET A N 1
ATOM 3987 C CA . MET A 1 518 ? -3.197 11.073 5.746 1.00 97.75 518 MET A CA 1
ATOM 3988 C C . MET A 1 518 ? -2.291 10.272 4.814 1.00 97.75 518 MET A C 1
ATOM 3990 O O . MET A 1 518 ? -2.752 9.823 3.767 1.00 97.75 518 MET A O 1
ATOM 3994 N N . LEU A 1 519 ? -1.016 10.078 5.182 1.00 97.31 519 LEU A N 1
ATOM 3995 C CA . LEU A 1 519 ? -0.013 9.424 4.329 1.00 97.31 519 LEU A CA 1
ATOM 3996 C C . LEU A 1 519 ? 0.910 8.466 5.097 1.00 97.31 519 LEU A C 1
ATOM 3998 O O . LEU A 1 519 ? 1.337 8.768 6.211 1.00 97.31 519 LEU A O 1
ATOM 4002 N N . ASP A 1 520 ? 1.347 7.385 4.447 1.00 97.31 520 ASP A N 1
ATOM 4003 C CA . ASP A 1 520 ? 2.455 6.515 4.903 1.00 97.31 520 ASP A CA 1
ATOM 4004 C C . ASP A 1 520 ? 3.848 7.086 4.554 1.00 97.31 520 ASP A C 1
ATOM 4006 O O . ASP A 1 520 ? 4.857 6.382 4.526 1.00 97.31 520 ASP A O 1
ATOM 4010 N N . TRP A 1 521 ? 3.917 8.391 4.292 1.00 93.31 521 TRP A N 1
ATOM 4011 C CA . TRP A 1 521 ? 5.117 9.073 3.816 1.00 93.31 521 TRP A CA 1
ATOM 4012 C C . TRP A 1 521 ? 6.363 8.856 4.712 1.00 93.31 521 TRP A C 1
ATOM 4014 O O . TRP A 1 521 ? 7.417 8.558 4.152 1.00 93.31 521 TRP A O 1
ATOM 4024 N N . PRO A 1 522 ? 6.298 8.899 6.064 1.00 90.81 522 PRO A N 1
ATOM 4025 C CA . PRO A 1 522 ? 7.463 8.634 6.920 1.00 90.81 522 PRO A CA 1
ATOM 4026 C C . PRO A 1 522 ? 8.002 7.202 6.812 1.00 90.81 522 PRO A C 1
ATOM 4028 O O . PRO A 1 522 ? 9.197 6.979 6.988 1.00 90.81 522 PRO A O 1
ATOM 4031 N N . LEU A 1 523 ? 7.139 6.227 6.505 1.00 94.00 523 LEU A N 1
ATOM 4032 C CA . LEU A 1 523 ? 7.555 4.855 6.215 1.00 94.00 523 LEU A CA 1
ATOM 4033 C C . LEU A 1 523 ? 8.308 4.784 4.878 1.00 94.00 523 LEU A C 1
ATOM 4035 O O . LEU A 1 523 ? 9.327 4.104 4.798 1.00 94.00 523 LEU A O 1
ATOM 4039 N N . MET A 1 524 ? 7.846 5.501 3.850 1.00 93.31 524 MET A N 1
ATOM 4040 C CA . MET A 1 524 ? 8.516 5.537 2.543 1.00 93.31 524 MET A CA 1
ATOM 4041 C C . MET A 1 524 ? 9.842 6.308 2.582 1.00 93.31 524 MET A C 1
ATOM 4043 O O . MET A 1 524 ? 10.798 5.882 1.940 1.00 93.31 524 MET A O 1
ATOM 4047 N N . GLU A 1 525 ? 9.934 7.383 3.373 1.00 84.44 525 GLU A N 1
ATOM 4048 C CA . GLU A 1 525 ? 11.202 8.062 3.693 1.00 84.44 525 GLU A CA 1
ATOM 4049 C C . GLU A 1 525 ? 12.167 7.111 4.422 1.00 84.44 525 GLU A C 1
ATOM 4051 O O . GLU A 1 525 ? 13.327 6.992 4.040 1.00 84.44 525 GLU A O 1
ATOM 4056 N N . PHE A 1 526 ? 11.698 6.384 5.444 1.00 86.44 526 PHE A N 1
ATOM 4057 C CA . PHE A 1 526 ? 12.536 5.459 6.221 1.00 86.44 526 PHE A CA 1
ATOM 4058 C C . PHE A 1 526 ? 13.028 4.238 5.421 1.00 86.44 526 PHE A C 1
ATOM 4060 O O . PHE A 1 526 ? 14.078 3.679 5.735 1.00 86.44 526 PHE A O 1
ATOM 4067 N N . LEU A 1 527 ? 12.273 3.809 4.407 1.00 89.31 527 LEU A N 1
ATOM 4068 C CA . LEU A 1 527 ? 12.615 2.678 3.538 1.00 89.31 527 LEU A CA 1
ATOM 4069 C C . LEU A 1 527 ? 13.406 3.070 2.278 1.00 89.31 527 LEU A C 1
ATOM 4071 O O . LEU A 1 527 ? 13.703 2.178 1.484 1.00 89.31 527 LEU A O 1
ATOM 4075 N N . ASP A 1 528 ? 13.724 4.357 2.091 1.00 85.12 528 ASP A N 1
ATOM 4076 C CA . ASP A 1 528 ? 14.314 4.914 0.859 1.00 85.12 528 ASP A CA 1
ATOM 4077 C C . ASP A 1 528 ? 13.507 4.533 -0.403 1.00 85.12 528 ASP A C 1
ATOM 4079 O O . ASP A 1 528 ? 14.017 4.066 -1.420 1.00 85.12 528 ASP A O 1
ATOM 4083 N N . ALA A 1 529 ? 12.182 4.660 -0.283 1.00 87.75 529 ALA A N 1
ATOM 4084 C CA . ALA A 1 529 ? 11.196 4.266 -1.290 1.00 87.75 529 ALA A CA 1
ATOM 4085 C C . ALA A 1 529 ? 10.281 5.425 -1.730 1.00 87.75 529 ALA A C 1
ATOM 4087 O O . ALA A 1 529 ? 9.400 5.224 -2.572 1.00 87.75 529 ALA A O 1
ATOM 4088 N N . ALA A 1 530 ? 10.454 6.622 -1.161 1.00 87.50 530 ALA A N 1
ATOM 4089 C CA . ALA A 1 530 ? 9.686 7.822 -1.485 1.00 87.50 530 ALA A CA 1
ATOM 4090 C C . ALA A 1 530 ? 10.132 8.435 -2.826 1.00 87.50 530 ALA A C 1
ATOM 4092 O O . ALA A 1 530 ? 11.282 8.834 -2.976 1.00 87.50 530 ALA A O 1
ATOM 4093 N N . TRP A 1 531 ? 9.210 8.558 -3.781 1.00 86.94 531 TRP A N 1
ATOM 4094 C CA . TRP A 1 531 ? 9.408 9.299 -5.031 1.00 86.94 531 TRP A CA 1
ATOM 4095 C C . TRP A 1 531 ? 8.115 9.992 -5.470 1.00 86.94 531 TRP A C 1
ATOM 4097 O O . TRP A 1 531 ? 7.021 9.593 -5.059 1.00 86.94 531 TRP A O 1
ATOM 4107 N N . VAL A 1 532 ? 8.253 11.028 -6.300 1.00 86.88 532 VAL A N 1
ATOM 4108 C CA . VAL A 1 532 ? 7.166 11.853 -6.853 1.00 86.88 532 VAL A CA 1
ATOM 4109 C C . VAL A 1 532 ? 7.420 12.065 -8.346 1.00 86.88 532 VAL A C 1
ATOM 4111 O O . VAL A 1 532 ? 8.570 12.207 -8.753 1.00 86.88 532 VAL A O 1
ATOM 4114 N N . ASP A 1 533 ? 6.358 12.100 -9.144 1.00 85.12 533 ASP A N 1
ATOM 4115 C CA . ASP A 1 533 ? 6.380 12.433 -10.570 1.00 85.12 533 ASP A CA 1
ATOM 4116 C C . ASP A 1 533 ? 5.343 13.538 -10.851 1.00 85.12 533 ASP A C 1
ATOM 4118 O O . ASP A 1 533 ? 4.222 13.513 -10.332 1.00 85.12 533 ASP A O 1
ATOM 4122 N N . HIS A 1 534 ? 5.748 14.527 -11.647 1.00 84.94 534 HIS A N 1
ATOM 4123 C CA . HIS A 1 534 ? 4.997 15.735 -11.995 1.00 84.94 534 HIS A CA 1
ATOM 4124 C C . HIS A 1 534 ? 4.763 15.884 -13.512 1.00 84.94 534 HIS A C 1
ATOM 4126 O O . HIS A 1 534 ? 4.134 16.857 -13.942 1.00 84.94 534 HIS A O 1
ATOM 4132 N N . ASP A 1 535 ? 5.265 14.975 -14.350 1.00 83.00 535 ASP A N 1
ATOM 4133 C CA . ASP A 1 535 ? 5.243 15.098 -15.813 1.00 83.00 535 ASP A CA 1
ATOM 4134 C C . ASP A 1 535 ? 4.132 14.258 -16.449 1.00 83.00 535 ASP A C 1
ATOM 4136 O O . ASP A 1 535 ? 4.355 13.366 -17.267 1.00 83.00 535 ASP A O 1
ATOM 4140 N N . MET A 1 536 ? 2.888 14.596 -16.080 1.00 81.25 536 MET A N 1
ATOM 4141 C CA . MET A 1 536 ? 1.698 13.915 -16.588 1.00 81.25 536 MET A CA 1
ATOM 4142 C C . MET A 1 536 ? 1.630 13.960 -18.125 1.00 81.25 536 MET A C 1
ATOM 4144 O O . MET A 1 536 ? 1.542 15.054 -18.699 1.00 81.25 536 MET A O 1
ATOM 4148 N N . PRO A 1 537 ? 1.595 12.797 -18.809 1.00 71.56 537 PRO A N 1
ATOM 4149 C CA . PRO A 1 537 ? 1.513 12.746 -20.262 1.00 71.56 537 PRO A CA 1
ATOM 4150 C C . PRO A 1 537 ? 0.286 13.493 -20.797 1.00 71.56 537 PRO A C 1
ATOM 4152 O O . PRO A 1 537 ? -0.854 13.151 -20.489 1.00 71.56 537 PRO A O 1
ATOM 4155 N N . GLY A 1 538 ? 0.529 14.508 -21.630 1.00 64.81 538 GLY A N 1
ATOM 4156 C CA . GLY A 1 538 ? -0.515 15.305 -22.280 1.00 64.81 538 GLY A CA 1
ATOM 4157 C C . GLY A 1 538 ? -0.977 16.557 -21.524 1.00 64.81 538 GLY A C 1
ATOM 4158 O O . GLY A 1 538 ? -1.802 17.290 -22.066 1.00 64.81 538 GLY A O 1
ATOM 4159 N N . ALA A 1 539 ? -0.450 16.853 -20.330 1.00 59.78 539 ALA A N 1
ATOM 4160 C CA . ALA A 1 539 ? -0.736 18.120 -19.653 1.00 59.78 539 ALA A CA 1
ATOM 4161 C C . ALA A 1 539 ? -0.123 19.317 -20.415 1.00 59.78 539 ALA A C 1
ATOM 4163 O O . ALA A 1 539 ? 1.032 19.267 -20.841 1.00 59.78 539 ALA A O 1
ATOM 4164 N N . GLN A 1 540 ? -0.888 20.402 -20.575 1.00 46.41 540 GLN A N 1
ATOM 4165 C CA . GLN A 1 540 ? -0.465 21.625 -21.271 1.00 46.41 540 GLN A CA 1
ATOM 4166 C C . GLN A 1 540 ? -0.623 22.859 -20.371 1.00 46.41 540 GLN A C 1
ATOM 4168 O O . GLN A 1 540 ? -1.616 22.991 -19.661 1.00 46.41 540 GLN A O 1
ATOM 4173 N N . GLY A 1 541 ? 0.326 23.796 -20.459 1.00 49.03 541 GLY A N 1
ATOM 4174 C CA . GLY A 1 541 ? 0.277 25.080 -19.750 1.00 49.03 541 GLY A CA 1
ATOM 4175 C C . GLY A 1 541 ? 0.750 25.038 -18.290 1.00 49.03 541 GLY A C 1
ATOM 4176 O O . GLY A 1 541 ? 1.247 24.027 -17.797 1.00 49.03 541 GLY A O 1
ATOM 4177 N N . ASN A 1 542 ? 0.618 26.180 -17.607 1.00 43.59 542 ASN A N 1
ATOM 4178 C CA . ASN A 1 542 ? 1.219 26.410 -16.285 1.00 43.59 542 ASN A CA 1
ATOM 4179 C C . ASN A 1 542 ? 0.459 25.733 -15.129 1.00 43.59 542 ASN A C 1
ATOM 4181 O O . ASN A 1 542 ? 1.052 25.459 -14.089 1.00 43.59 542 ASN A O 1
ATOM 4185 N N . ALA A 1 543 ? -0.833 25.444 -15.304 1.00 55.00 543 ALA A N 1
ATOM 4186 C CA . ALA A 1 543 ? -1.647 24.706 -14.342 1.00 55.00 543 ALA A CA 1
ATOM 4187 C C . ALA A 1 543 ? -1.871 23.276 -14.853 1.00 55.00 543 ALA A C 1
ATOM 4189 O O . ALA A 1 543 ? -2.885 22.980 -15.484 1.00 55.00 543 ALA A O 1
ATOM 4190 N N . LYS A 1 544 ? -0.907 22.383 -14.594 1.00 71.69 544 LYS A N 1
ATOM 4191 C CA . LYS A 1 544 ? -1.038 20.947 -14.881 1.00 71.69 544 LYS A CA 1
ATOM 4192 C C . LYS A 1 544 ? -2.121 20.334 -13.974 1.00 71.69 544 LYS A C 1
ATOM 4194 O O . LYS A 1 544 ? -1.801 19.850 -12.898 1.00 71.69 544 LYS A O 1
ATOM 4199 N N . VAL A 1 545 ? -3.387 20.354 -14.384 1.00 79.69 545 VAL A N 1
ATOM 4200 C CA . VAL A 1 545 ? -4.468 19.521 -13.813 1.00 79.69 545 VAL A CA 1
ATOM 4201 C C . VAL A 1 545 ? -4.820 18.401 -14.786 1.00 79.69 545 VAL A C 1
ATOM 4203 O O . VAL A 1 545 ? -4.619 18.547 -15.994 1.00 79.69 545 VAL A O 1
ATOM 4206 N N . GLN A 1 546 ? -5.330 17.276 -14.289 1.00 86.81 546 GLN A N 1
ATOM 4207 C CA . GLN A 1 546 ? -5.670 16.152 -15.158 1.00 86.81 546 GLN A CA 1
ATOM 4208 C C . GLN A 1 546 ? -7.027 16.344 -15.860 1.00 86.81 546 GLN A C 1
ATOM 4210 O O . GLN A 1 546 ? -7.951 16.939 -15.297 1.00 86.81 546 GLN A O 1
ATOM 4215 N N . PRO A 1 547 ? -7.210 15.792 -17.073 1.00 85.06 547 PRO A N 1
ATOM 4216 C CA . PRO A 1 547 ? -8.511 15.791 -17.728 1.00 85.06 547 PRO A CA 1
ATOM 4217 C C . PRO A 1 547 ? -9.496 14.882 -16.978 1.00 85.06 547 PRO A C 1
ATOM 4219 O O . PRO A 1 547 ? -9.274 13.675 -16.852 1.00 85.06 547 PRO A O 1
ATOM 4222 N N . VAL A 1 548 ? -10.626 15.442 -16.534 1.00 89.50 548 VAL A N 1
ATOM 4223 C CA . VAL A 1 548 ? -11.754 14.666 -15.992 1.00 89.50 548 VAL A CA 1
ATOM 4224 C C . VAL A 1 548 ? -12.412 13.899 -17.144 1.00 89.50 548 VAL A C 1
ATOM 4226 O O . VAL A 1 548 ? -13.201 14.452 -17.907 1.00 89.50 548 VAL A O 1
ATOM 4229 N N . ASN A 1 549 ? -12.035 12.630 -17.305 1.00 90.06 549 ASN A N 1
ATOM 4230 C CA . ASN A 1 549 ? -12.433 11.769 -18.424 1.00 90.06 549 ASN A CA 1
ATOM 4231 C C . ASN A 1 549 ? -13.260 10.539 -17.996 1.00 90.06 549 ASN A C 1
ATOM 4233 O O . ASN A 1 549 ? -13.787 9.819 -18.847 1.00 90.06 549 ASN A O 1
ATOM 4237 N N . LYS A 1 550 ? -13.422 10.316 -16.687 1.00 91.75 550 LYS A N 1
ATOM 4238 C CA . LYS A 1 550 ? -14.365 9.353 -16.107 1.00 91.75 550 LYS A CA 1
ATOM 4239 C C . LYS A 1 550 ? -15.599 10.099 -15.604 1.00 91.75 550 LYS A C 1
ATOM 4241 O O . LYS A 1 550 ? -15.501 11.203 -15.077 1.00 91.75 550 LYS A O 1
ATOM 4246 N N . SER A 1 551 ? -16.766 9.473 -15.742 1.00 89.88 551 SER A N 1
ATOM 4247 C CA . SER A 1 551 ? -18.009 10.002 -15.180 1.00 89.88 551 SER A CA 1
ATOM 4248 C C . SER A 1 551 ? -17.960 10.040 -13.650 1.00 89.88 551 SER A C 1
ATOM 4250 O O . SER A 1 551 ? -17.464 9.104 -13.024 1.00 89.88 551 SER A O 1
ATOM 4252 N N . ASP A 1 552 ? -18.518 11.101 -13.063 1.00 88.50 552 ASP A N 1
ATOM 4253 C CA . ASP A 1 552 ? -18.658 11.289 -11.612 1.00 88.50 552 ASP A CA 1
ATOM 4254 C C . ASP A 1 552 ? -19.203 10.027 -10.916 1.00 88.50 552 ASP A C 1
ATOM 4256 O O . ASP A 1 552 ? -20.089 9.358 -11.455 1.00 88.50 552 ASP A O 1
ATOM 4260 N N . GLY A 1 553 ? -18.653 9.659 -9.757 1.00 92.31 553 GLY A N 1
ATOM 4261 C CA . GLY A 1 553 ? -19.045 8.478 -8.978 1.00 92.31 553 GLY A CA 1
ATOM 4262 C C . GLY A 1 553 ? -18.903 7.124 -9.695 1.00 92.31 553 GLY A C 1
ATOM 4263 O O . GLY A 1 553 ? -19.619 6.174 -9.361 1.00 92.31 553 GLY A O 1
ATOM 4264 N N . ARG A 1 554 ? -18.040 7.003 -10.716 1.00 94.69 554 ARG A N 1
ATOM 4265 C CA . ARG A 1 554 ? -17.860 5.759 -11.494 1.00 94.69 554 ARG A CA 1
ATOM 4266 C C . ARG A 1 554 ? -17.325 4.606 -10.642 1.00 94.69 554 ARG A C 1
ATOM 4268 O O . ARG A 1 554 ? -17.844 3.499 -10.759 1.00 94.69 554 ARG A O 1
ATOM 4275 N N . SER A 1 555 ? -16.321 4.835 -9.804 1.00 95.38 555 SER A N 1
ATOM 4276 C CA . SER A 1 555 ? -15.767 3.843 -8.877 1.00 95.38 555 SER A CA 1
ATOM 4277 C C . SER A 1 555 ? -16.838 3.332 -7.909 1.00 95.38 555 SER A C 1
ATOM 4279 O O . SER A 1 555 ? -17.033 2.121 -7.796 1.00 95.38 555 SER A O 1
ATOM 4281 N N . ARG A 1 556 ? -17.627 4.239 -7.321 1.00 94.62 556 ARG A N 1
ATOM 4282 C CA . ARG A 1 556 ? -18.796 3.918 -6.489 1.00 94.62 556 ARG A CA 1
ATOM 4283 C C . ARG A 1 556 ? -19.840 3.079 -7.239 1.00 94.62 556 ARG A C 1
ATOM 4285 O O . ARG A 1 556 ? -20.236 2.038 -6.728 1.00 94.62 556 ARG A O 1
ATOM 4292 N N . ARG A 1 557 ? -20.228 3.440 -8.471 1.00 94.69 557 ARG A N 1
ATOM 4293 C CA . ARG A 1 557 ? -21.152 2.615 -9.292 1.00 94.69 557 ARG A CA 1
ATOM 4294 C C . ARG A 1 557 ? -20.605 1.228 -9.637 1.00 94.69 557 ARG A C 1
ATOM 4296 O O . ARG A 1 557 ? -21.386 0.300 -9.812 1.00 94.69 557 ARG A O 1
ATOM 4303 N N . LEU A 1 558 ? -19.289 1.090 -9.788 1.00 94.75 558 LEU A N 1
ATOM 4304 C CA . LEU A 1 558 ? -18.655 -0.183 -10.134 1.00 94.75 558 LEU A CA 1
ATOM 4305 C C . LEU A 1 558 ? -18.449 -1.099 -8.922 1.00 94.75 558 LEU A C 1
ATOM 4307 O O . LEU A 1 558 ? -18.495 -2.312 -9.095 1.00 94.75 558 LEU A O 1
ATOM 4311 N N . TYR A 1 559 ? -18.211 -0.549 -7.727 1.00 95.62 559 TYR A N 1
ATOM 4312 C CA . TYR A 1 559 ? -17.707 -1.321 -6.584 1.00 95.62 559 TYR A CA 1
ATOM 4313 C C . TYR A 1 559 ? -18.399 -1.055 -5.235 1.00 95.62 559 TYR A C 1
ATOM 4315 O O . TYR A 1 559 ? -18.092 -1.738 -4.263 1.00 95.62 559 TYR A O 1
ATOM 4323 N N . GLY A 1 560 ? -19.323 -0.093 -5.145 1.00 91.75 560 GLY A N 1
ATOM 4324 C CA . GLY A 1 560 ? -20.043 0.244 -3.907 1.00 91.75 560 GLY A CA 1
ATOM 4325 C C . GLY A 1 560 ? -21.107 -0.779 -3.485 1.00 91.75 560 GLY A C 1
ATOM 4326 O O . GLY A 1 560 ? -21.666 -0.677 -2.399 1.00 91.75 560 GLY A O 1
ATOM 4327 N N . HIS A 1 561 ? -21.390 -1.783 -4.319 1.00 88.38 561 HIS A N 1
ATOM 4328 C CA . HIS A 1 561 ? -22.337 -2.854 -4.011 1.00 88.38 561 HIS A CA 1
ATOM 4329 C C . HIS A 1 561 ? -21.599 -4.068 -3.430 1.00 88.38 561 HIS A C 1
ATOM 4331 O O . HIS A 1 561 ? -21.004 -4.861 -4.161 1.00 88.38 561 HIS A O 1
ATOM 4337 N N . GLY A 1 562 ? -21.634 -4.204 -2.101 1.00 84.75 562 GLY A N 1
ATOM 4338 C CA . GLY A 1 562 ? -20.924 -5.254 -1.365 1.00 84.75 562 GLY A CA 1
ATOM 4339 C C . GLY A 1 562 ? -21.193 -6.669 -1.894 1.00 84.75 562 GLY A C 1
ATOM 4340 O O . GLY A 1 562 ? -22.329 -7.040 -2.181 1.00 84.75 562 GLY A O 1
ATOM 4341 N N . GLY A 1 563 ? -20.128 -7.464 -2.037 1.00 86.50 563 GLY A N 1
ATOM 4342 C CA . GLY A 1 563 ? -20.188 -8.832 -2.571 1.00 86.50 563 GLY A CA 1
ATOM 4343 C C . GLY A 1 563 ? -20.288 -8.942 -4.100 1.00 86.50 563 GLY A C 1
ATOM 4344 O O . GLY A 1 563 ? -20.196 -10.051 -4.625 1.00 86.50 563 GLY A O 1
ATOM 4345 N N . ILE A 1 564 ? -20.425 -7.829 -4.830 1.00 90.25 564 ILE A N 1
ATOM 4346 C CA . ILE A 1 564 ? -20.538 -7.800 -6.295 1.00 90.25 564 ILE A CA 1
ATOM 4347 C C . ILE A 1 564 ? -19.300 -7.115 -6.891 1.00 90.25 564 ILE A C 1
ATOM 4349 O O . ILE A 1 564 ? -18.866 -6.073 -6.409 1.00 90.25 564 ILE A O 1
ATOM 4353 N N . LYS A 1 565 ? -18.731 -7.677 -7.971 1.00 91.38 565 LYS A N 1
ATOM 4354 C CA . LYS A 1 565 ? -17.659 -7.024 -8.744 1.00 91.38 565 LYS A CA 1
ATOM 4355 C C . LYS A 1 565 ? -17.876 -7.112 -10.264 1.00 91.38 565 LYS A C 1
ATOM 4357 O O . LYS A 1 565 ? -18.362 -8.135 -10.751 1.00 91.38 565 LYS A O 1
ATOM 4362 N N . PRO A 1 566 ? -17.507 -6.072 -11.033 1.00 93.00 566 PRO A N 1
ATOM 4363 C CA . PRO A 1 566 ? -17.758 -5.988 -12.469 1.00 93.00 566 PRO A CA 1
ATOM 4364 C C . PRO A 1 566 ? -16.730 -6.806 -13.260 1.00 93.00 566 PRO A C 1
ATOM 4366 O O . PRO A 1 566 ? -15.571 -6.423 -13.374 1.00 93.00 566 PRO A O 1
ATOM 4369 N N . ALA A 1 567 ? -17.159 -7.910 -13.873 1.00 93.12 567 ALA A N 1
ATOM 4370 C CA . ALA A 1 567 ? -16.279 -8.805 -14.638 1.00 93.12 567 ALA A CA 1
ATOM 4371 C C . ALA A 1 567 ? -15.824 -8.264 -16.019 1.00 93.12 567 ALA A C 1
ATOM 4373 O O . ALA A 1 567 ? -15.170 -8.985 -16.768 1.00 93.12 567 ALA A O 1
ATOM 4374 N N . PHE A 1 568 ? -16.195 -7.029 -16.380 1.00 93.75 568 PHE A N 1
ATOM 4375 C CA . PHE A 1 568 ? -16.010 -6.446 -17.721 1.00 93.75 568 PHE A CA 1
ATOM 4376 C C . PHE A 1 568 ? -15.020 -5.265 -17.775 1.00 93.75 568 PHE A C 1
ATOM 4378 O O . PHE A 1 568 ? -14.880 -4.633 -18.820 1.00 93.75 568 PHE A O 1
ATOM 4385 N N . VAL A 1 569 ? -14.344 -4.947 -16.667 1.00 92.38 569 VAL A N 1
ATOM 4386 C CA . VAL A 1 569 ? -13.361 -3.852 -16.563 1.00 92.38 569 VAL A CA 1
ATOM 4387 C C . VAL A 1 569 ? -12.024 -4.378 -16.046 1.00 92.38 569 VAL A C 1
ATOM 4389 O O . VAL A 1 569 ? -12.001 -5.357 -15.302 1.00 92.38 569 VAL A O 1
ATOM 4392 N N . ASP A 1 570 ? -10.916 -3.710 -16.383 1.00 91.06 570 ASP A N 1
ATOM 4393 C CA . ASP A 1 570 ? -9.700 -3.866 -15.576 1.00 91.06 570 ASP A CA 1
ATOM 4394 C C . ASP A 1 570 ? -9.926 -3.197 -14.207 1.00 91.06 570 ASP A C 1
ATOM 4396 O O . ASP A 1 570 ? -10.589 -2.160 -14.085 1.00 91.06 570 ASP A O 1
ATOM 4400 N N . HIS A 1 571 ? -9.391 -3.831 -13.172 1.00 93.19 571 HIS A N 1
ATOM 4401 C CA . HIS A 1 571 ? -9.407 -3.362 -11.793 1.00 93.19 571 HIS A CA 1
ATOM 4402 C C . HIS A 1 571 ? -8.155 -2.541 -11.444 1.00 93.19 571 HIS A C 1
ATOM 4404 O O . HIS A 1 571 ? -8.120 -1.908 -10.392 1.00 93.19 571 HIS A O 1
ATOM 4410 N N . GLN A 1 572 ? -7.125 -2.547 -12.295 1.00 93.44 572 GLN A N 1
ATOM 4411 C CA . GLN A 1 572 ? -5.946 -1.701 -12.137 1.00 93.44 572 GLN A CA 1
ATOM 4412 C C . GLN A 1 572 ? -6.304 -0.219 -12.349 1.00 93.44 572 GLN A C 1
ATOM 4414 O O . GLN A 1 572 ? -6.936 0.149 -13.339 1.00 93.44 572 GLN A O 1
ATOM 4419 N N . ILE A 1 573 ? -5.840 0.633 -11.435 1.00 92.31 573 ILE A N 1
ATOM 4420 C CA . ILE A 1 573 ? -5.757 2.092 -11.590 1.00 92.31 573 ILE A CA 1
ATOM 4421 C C . ILE A 1 573 ? -4.335 2.517 -11.207 1.00 92.31 573 ILE A C 1
ATOM 4423 O O . ILE A 1 573 ? -3.751 1.900 -10.315 1.00 92.31 573 ILE A O 1
ATOM 4427 N N . GLY A 1 574 ? -3.749 3.507 -11.879 1.00 91.25 574 GLY A N 1
ATOM 4428 C CA . GLY A 1 574 ? -2.352 3.888 -11.663 1.00 91.25 574 GLY A CA 1
ATOM 4429 C C . GLY A 1 574 ? -1.350 2.731 -11.822 1.00 91.25 574 GLY A C 1
ATOM 4430 O O . GLY A 1 574 ? -1.659 1.663 -12.363 1.00 91.25 574 GLY A O 1
ATOM 4431 N N . VAL A 1 575 ? -0.129 2.927 -11.316 1.00 91.31 575 VAL A N 1
ATOM 4432 C CA . VAL A 1 575 ? 1.016 2.017 -11.545 1.00 91.31 575 VAL A CA 1
ATOM 4433 C C . VAL A 1 575 ? 1.327 1.017 -10.410 1.00 91.31 575 VAL A C 1
ATOM 4435 O O . VAL A 1 575 ? 2.217 0.182 -10.567 1.00 91.31 575 VAL A O 1
ATOM 4438 N N . GLY A 1 576 ? 0.616 1.046 -9.274 1.00 85.31 576 GLY A N 1
ATOM 4439 C CA . GLY A 1 576 ? 0.929 0.219 -8.088 1.00 85.31 576 GLY A CA 1
ATOM 4440 C C . GLY A 1 576 ? 0.582 -1.287 -8.177 1.00 85.31 576 GLY A C 1
ATOM 4441 O O . GLY A 1 576 ? -0.265 -1.704 -8.971 1.00 85.31 576 GLY A O 1
ATOM 4442 N N . ARG A 1 577 ? 1.184 -2.135 -7.310 1.00 82.94 577 ARG A N 1
ATOM 4443 C CA . ARG A 1 577 ? 0.901 -3.599 -7.188 1.00 82.94 577 ARG A CA 1
ATOM 4444 C C . ARG A 1 577 ? -0.475 -3.850 -6.536 1.00 82.94 577 ARG A C 1
ATOM 4446 O O . ARG A 1 577 ? -0.553 -4.214 -5.365 1.00 82.94 577 ARG A O 1
ATOM 4453 N N . SER A 1 578 ? -1.536 -3.699 -7.337 1.00 84.00 578 SER A N 1
ATOM 4454 C CA . SER A 1 578 ? -2.957 -3.944 -7.006 1.00 84.00 578 SER A CA 1
ATOM 4455 C C . SER A 1 578 ? -3.574 -2.985 -5.964 1.00 84.00 578 SER A C 1
ATOM 4457 O O . SER A 1 578 ? -3.881 -3.413 -4.848 1.00 84.00 578 SER A O 1
ATOM 4459 N N . PRO A 1 579 ? -3.783 -1.700 -6.313 1.00 91.06 579 PRO A N 1
ATOM 4460 C CA . PRO A 1 579 ? -4.494 -0.736 -5.466 1.00 91.06 579 PRO A CA 1
ATOM 4461 C C . PRO A 1 579 ? -6.003 -1.024 -5.353 1.00 91.06 579 PRO A C 1
ATOM 4463 O O . PRO A 1 579 ? -6.552 -1.848 -6.087 1.00 91.06 579 PRO A O 1
ATOM 4466 N N . ALA A 1 580 ? -6.684 -0.336 -4.429 1.00 94.12 580 ALA A N 1
ATOM 4467 C CA . ALA A 1 580 ? -8.143 -0.348 -4.325 1.00 94.12 580 ALA A CA 1
ATOM 4468 C C . ALA A 1 580 ? -8.782 0.526 -5.427 1.00 94.12 580 ALA A C 1
ATOM 4470 O O . ALA A 1 580 ? -8.470 1.714 -5.497 1.00 94.12 580 ALA A O 1
ATOM 4471 N N . PRO A 1 581 ? -9.676 -0.018 -6.280 1.00 95.25 581 PRO A N 1
ATOM 4472 C CA . PRO A 1 581 ? -10.310 0.747 -7.356 1.00 95.25 581 PRO A CA 1
ATOM 4473 C C . PRO A 1 581 ? -11.606 1.459 -6.934 1.00 95.25 581 PRO A C 1
ATOM 4475 O O . PRO A 1 581 ? -12.185 2.190 -7.738 1.00 95.25 581 PRO A O 1
ATOM 4478 N N . LEU A 1 582 ? -12.064 1.252 -5.694 1.00 96.75 582 LEU A N 1
ATOM 4479 C CA . LEU A 1 582 ? -13.023 2.130 -5.029 1.00 96.75 582 LEU A CA 1
ATOM 4480 C C . LEU A 1 582 ? -12.230 3.214 -4.298 1.00 96.75 582 LEU A C 1
ATOM 4482 O O . LEU A 1 582 ? -11.527 2.931 -3.332 1.00 96.75 582 LEU A O 1
ATOM 4486 N N . ILE A 1 583 ? -12.304 4.433 -4.826 1.00 97.00 583 ILE A N 1
ATOM 4487 C CA . ILE A 1 583 ? -11.476 5.575 -4.410 1.00 97.00 583 ILE A CA 1
ATOM 4488 C C . ILE A 1 583 ? -12.266 6.658 -3.674 1.00 97.00 583 ILE A C 1
ATOM 4490 O O . ILE A 1 583 ? -11.662 7.574 -3.132 1.00 97.00 583 ILE A O 1
ATOM 4494 N N . HIS A 1 584 ? -13.596 6.566 -3.637 1.00 97.56 584 HIS A N 1
ATOM 4495 C CA . HIS A 1 584 ? -14.467 7.551 -3.000 1.00 97.56 584 HIS A CA 1
ATOM 4496 C C . HIS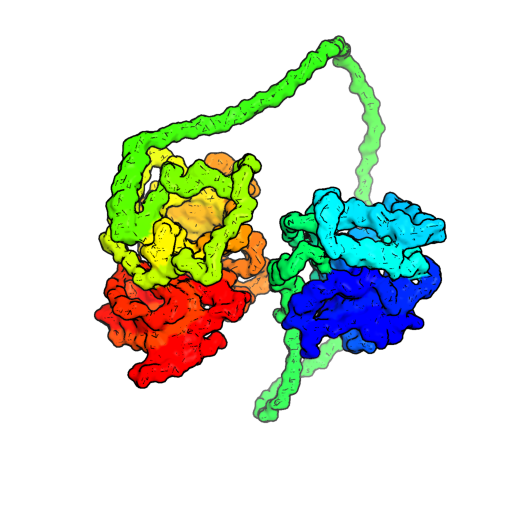 A 1 584 ? -15.542 6.826 -2.196 1.00 97.56 584 HIS A C 1
ATOM 4498 O O . HIS A 1 584 ? -16.465 6.235 -2.758 1.00 97.56 584 HIS A O 1
ATOM 4504 N N . TYR A 1 585 ? -15.393 6.851 -0.874 1.00 97.50 585 TYR A N 1
ATOM 4505 C CA . TYR A 1 585 ? -16.388 6.363 0.075 1.00 97.50 585 TYR A CA 1
ATOM 4506 C C . TYR A 1 585 ? -17.117 7.579 0.639 1.00 97.50 585 TYR A C 1
ATOM 4508 O O . TYR A 1 585 ? -16.471 8.518 1.107 1.00 97.50 585 TYR A O 1
ATOM 4516 N N . ARG A 1 586 ? -18.449 7.585 0.566 1.00 96.81 586 ARG A N 1
ATOM 4517 C CA . ARG A 1 586 ? -19.262 8.743 0.950 1.00 96.81 586 ARG A CA 1
ATOM 4518 C C . ARG A 1 586 ? -19.563 8.722 2.443 1.00 96.81 586 ARG A C 1
ATOM 4520 O O . ARG A 1 586 ? -20.023 7.700 2.949 1.00 96.81 586 ARG A O 1
ATOM 4527 N N . GLY A 1 587 ? -19.363 9.842 3.133 1.00 97.12 587 GLY A N 1
ATOM 4528 C CA . GLY A 1 587 ? -19.557 9.951 4.581 1.00 97.12 587 GLY A CA 1
ATOM 4529 C C . GLY A 1 587 ? -20.967 9.551 5.008 1.00 97.12 587 GLY A C 1
ATOM 4530 O O . GLY A 1 587 ? -21.131 8.779 5.950 1.00 97.12 587 GLY A O 1
ATOM 4531 N N . ALA A 1 588 ? -21.973 9.974 4.238 1.00 96.50 588 ALA A N 1
ATOM 4532 C CA . ALA A 1 588 ? -23.369 9.591 4.438 1.00 96.50 588 ALA A CA 1
ATOM 4533 C C . ALA A 1 588 ? -23.593 8.064 4.397 1.00 96.50 588 ALA A C 1
ATOM 4535 O O . ALA A 1 588 ? -24.283 7.537 5.261 1.00 96.50 588 ALA A O 1
ATOM 4536 N N . GLU A 1 589 ? -22.967 7.341 3.461 1.00 96.44 589 GLU A N 1
ATOM 4537 C CA . GLU A 1 589 ? -23.082 5.874 3.347 1.00 96.44 589 GLU A CA 1
ATOM 4538 C C . GLU A 1 589 ? -22.331 5.140 4.466 1.00 96.44 589 GLU A C 1
ATOM 4540 O O . GLU A 1 589 ? -22.783 4.099 4.945 1.00 96.44 589 GLU A O 1
ATOM 4545 N N . VAL A 1 590 ? -21.200 5.685 4.925 1.00 97.81 590 VAL A N 1
ATOM 4546 C CA . VAL A 1 590 ? -20.460 5.143 6.076 1.00 97.81 590 VAL A CA 1
ATOM 4547 C C . VAL A 1 590 ? -21.274 5.312 7.363 1.00 97.81 590 VAL A C 1
ATOM 4549 O O . VAL A 1 590 ? -21.374 4.370 8.151 1.00 97.81 590 VAL A O 1
ATOM 4552 N N . LEU A 1 591 ? -21.896 6.479 7.563 1.00 97.75 591 LEU A N 1
ATOM 4553 C CA . LEU A 1 591 ? -22.786 6.747 8.697 1.00 97.75 591 LEU A CA 1
ATOM 4554 C C . LEU A 1 591 ? -24.058 5.888 8.626 1.00 97.75 591 LEU A C 1
ATOM 4556 O O . LEU A 1 591 ? -24.403 5.245 9.614 1.00 97.75 591 LEU A O 1
ATOM 4560 N N . GLU A 1 592 ? -24.708 5.786 7.463 1.00 97.75 592 GLU A N 1
ATOM 4561 C CA . GLU A 1 592 ? -25.860 4.898 7.240 1.00 97.75 592 GLU A CA 1
ATOM 4562 C C . GLU A 1 592 ? -25.516 3.436 7.571 1.00 97.75 592 GLU A C 1
ATOM 4564 O O . GLU A 1 592 ? -26.262 2.773 8.294 1.00 97.75 592 GLU A O 1
ATOM 4569 N N . THR A 1 593 ? -24.345 2.956 7.138 1.00 97.44 593 THR A N 1
ATOM 4570 C CA . THR A 1 593 ? -23.852 1.604 7.451 1.00 97.44 593 THR A CA 1
ATOM 4571 C C . THR A 1 593 ? -23.665 1.407 8.960 1.00 97.44 593 THR A C 1
ATOM 4573 O O . THR A 1 593 ? -24.136 0.413 9.518 1.00 97.44 593 THR A O 1
ATOM 4576 N N . LEU A 1 594 ? -23.022 2.357 9.650 1.00 98.44 594 LEU A N 1
ATOM 4577 C CA . LEU A 1 594 ? -22.808 2.296 11.101 1.00 98.44 594 LEU A CA 1
ATOM 4578 C C . LEU A 1 594 ? -24.127 2.347 11.891 1.00 98.44 594 LEU A C 1
ATOM 4580 O O . LEU A 1 594 ? -24.317 1.555 12.816 1.00 98.44 594 LEU A O 1
ATOM 4584 N N . HIS A 1 595 ? -25.059 3.232 11.524 1.00 97.25 595 HIS A N 1
ATOM 4585 C CA . HIS A 1 595 ? -26.361 3.331 12.186 1.00 97.25 595 HIS A CA 1
ATOM 4586 C C . HIS A 1 595 ? -27.275 2.135 11.874 1.00 97.25 595 HIS A C 1
ATOM 4588 O O . HIS A 1 595 ? -28.033 1.710 12.748 1.00 97.25 595 HIS A O 1
ATOM 4594 N N . GLY A 1 596 ? -27.167 1.531 10.685 1.00 98.00 596 GLY A N 1
ATOM 4595 C CA . GLY A 1 596 ? -27.823 0.263 10.355 1.00 98.00 596 GLY A CA 1
ATOM 4596 C C . GLY A 1 596 ? -27.336 -0.885 11.245 1.00 98.00 596 GLY A C 1
ATOM 4597 O O . GLY A 1 596 ? -28.143 -1.624 11.810 1.00 98.00 596 GLY A O 1
ATOM 4598 N N . LEU A 1 597 ? -26.019 -0.972 11.464 1.00 98.25 597 LEU A N 1
ATOM 4599 C CA . LEU A 1 597 ? -25.384 -1.960 12.347 1.00 98.25 597 LEU A CA 1
ATOM 4600 C C . LEU A 1 597 ? -25.525 -1.644 13.850 1.00 98.25 597 LEU A C 1
ATOM 4602 O O . LEU A 1 597 ? -25.179 -2.477 14.684 1.00 98.25 597 LEU A O 1
ATOM 4606 N N . ARG A 1 598 ? -26.080 -0.485 14.236 1.00 97.69 598 ARG A N 1
ATOM 4607 C CA . ARG A 1 598 ? -26.171 -0.002 15.633 1.00 97.69 598 ARG A CA 1
ATOM 4608 C C . ARG A 1 598 ? -26.793 -0.995 16.624 1.00 97.69 598 ARG A C 1
ATOM 4610 O O . ARG A 1 598 ? -26.521 -0.905 17.824 1.00 97.69 598 ARG A O 1
ATOM 4617 N N . LYS A 1 599 ? -27.653 -1.907 16.159 1.00 97.81 599 LYS A N 1
ATOM 4618 C CA . LYS A 1 599 ? -28.340 -2.915 16.992 1.00 97.81 599 LYS A CA 1
ATOM 4619 C C . LYS A 1 599 ? -27.567 -4.229 17.166 1.00 97.81 599 LYS A C 1
ATOM 4621 O O . LYS A 1 599 ? -27.941 -5.007 18.037 1.00 97.81 599 LYS A O 1
ATOM 4626 N N . GLU A 1 600 ? -26.516 -4.467 16.384 1.00 98.38 600 GLU A N 1
ATOM 4627 C CA . GLU A 1 600 ? -25.669 -5.657 16.519 1.00 98.38 600 GLU A CA 1
ATOM 4628 C C . GLU A 1 600 ? -24.903 -5.662 17.843 1.00 98.38 600 GLU A C 1
ATOM 4630 O O . GLU A 1 600 ? -24.749 -4.625 18.480 1.00 98.38 600 GLU A O 1
ATOM 4635 N N . LYS A 1 601 ? -24.368 -6.807 18.280 1.00 97.31 601 LYS A N 1
ATOM 4636 C CA . LYS A 1 601 ? -23.609 -6.850 19.546 1.00 97.31 601 LYS A CA 1
ATOM 4637 C C . LYS A 1 601 ? -22.415 -5.877 19.542 1.00 97.31 601 LYS A C 1
ATOM 4639 O O . LYS A 1 601 ? -22.208 -5.161 20.520 1.00 97.31 601 LYS A O 1
ATOM 4644 N N . GLY A 1 602 ? -21.675 -5.836 18.433 1.00 96.44 602 GLY A N 1
ATOM 4645 C CA . GLY A 1 602 ? -20.379 -5.163 18.334 1.00 96.44 602 GLY A CA 1
ATOM 4646 C C . GLY A 1 602 ? -19.232 -5.970 18.947 1.00 96.44 602 GLY A C 1
ATOM 4647 O O . GLY A 1 602 ? -19.438 -7.016 19.570 1.00 96.44 602 GLY A O 1
ATOM 4648 N N . ASP A 1 603 ? -18.015 -5.473 18.744 1.00 96.38 603 ASP A N 1
ATOM 4649 C CA . ASP A 1 603 ? -16.805 -5.978 19.388 1.00 96.38 603 ASP A CA 1
ATOM 4650 C C . ASP A 1 603 ? -16.593 -5.308 20.756 1.00 96.38 603 ASP A C 1
ATOM 4652 O O . ASP A 1 603 ? -16.852 -4.116 20.928 1.00 96.38 603 ASP A O 1
ATOM 4656 N N . ALA A 1 604 ? -16.092 -6.066 21.735 1.00 96.31 604 ALA A N 1
ATOM 4657 C CA . ALA A 1 604 ? -15.931 -5.592 23.111 1.00 96.31 604 ALA A CA 1
ATOM 4658 C C . ALA A 1 604 ? -14.890 -4.466 23.256 1.00 96.31 604 ALA A C 1
ATOM 4660 O O . ALA A 1 604 ? -14.968 -3.677 24.197 1.00 96.31 604 ALA A O 1
ATOM 4661 N N . TYR A 1 605 ? -13.934 -4.371 22.332 1.00 96.88 605 TYR A N 1
ATOM 4662 C CA . TYR A 1 605 ? -12.806 -3.441 22.371 1.00 96.88 605 TYR A CA 1
ATOM 4663 C C . TYR A 1 605 ? -12.963 -2.249 21.418 1.00 96.88 605 TYR A C 1
ATOM 4665 O O . TYR A 1 605 ? -12.185 -1.296 21.493 1.00 96.88 605 TYR A O 1
ATOM 4673 N N . GLU A 1 606 ? -13.939 -2.307 20.511 1.00 97.06 606 GLU A N 1
ATOM 4674 C CA . GLU A 1 606 ? -14.085 -1.362 19.400 1.00 97.06 606 GLU A CA 1
ATOM 4675 C C . GLU A 1 606 ? -15.517 -0.821 19.205 1.00 97.06 606 GLU A C 1
ATOM 4677 O O . GLU A 1 606 ? -15.682 0.200 18.536 1.00 97.06 606 GLU A O 1
ATOM 4682 N N . GLY A 1 607 ? -16.547 -1.462 19.769 1.00 97.81 607 GLY A N 1
ATOM 4683 C CA . GLY A 1 607 ? -17.953 -1.121 19.518 1.00 97.81 607 GLY A CA 1
ATOM 4684 C C . GLY A 1 607 ? -18.447 -1.643 18.163 1.00 97.81 607 GLY A C 1
ATOM 4685 O O . GLY A 1 607 ? -18.105 -2.753 17.746 1.00 97.81 607 GLY A O 1
ATOM 4686 N N . ILE A 1 608 ? -19.260 -0.856 17.455 1.00 98.62 608 ILE A N 1
ATOM 4687 C CA . ILE A 1 608 ? -19.665 -1.163 16.073 1.00 98.62 608 ILE A CA 1
ATOM 4688 C C . ILE A 1 608 ? -18.580 -0.638 15.131 1.00 98.62 608 ILE A C 1
ATOM 4690 O O . ILE A 1 608 ? -18.542 0.558 14.865 1.00 98.62 608 ILE A O 1
ATOM 4694 N N . LYS A 1 609 ? -17.692 -1.506 14.632 1.00 98.06 609 LYS A N 1
ATOM 4695 C CA . LYS A 1 609 ? -16.563 -1.132 13.761 1.00 98.06 609 LYS A CA 1
ATOM 4696 C C . LYS A 1 609 ? -16.670 -1.768 12.377 1.00 98.06 609 LYS A C 1
ATOM 4698 O O . LYS A 1 609 ? -17.019 -2.940 12.262 1.00 98.06 609 LYS A O 1
ATOM 4703 N N . ILE A 1 610 ? -16.344 -0.991 11.346 1.00 97.94 610 ILE A N 1
ATOM 4704 C CA . ILE A 1 610 ? -16.268 -1.416 9.943 1.00 97.94 610 ILE A CA 1
ATOM 4705 C C . ILE A 1 610 ? -14.925 -1.000 9.331 1.00 97.94 610 ILE A C 1
ATOM 4707 O O . ILE A 1 610 ? -14.417 0.092 9.597 1.00 97.94 610 ILE A O 1
ATOM 4711 N N . ASP A 1 611 ? -14.353 -1.872 8.504 1.00 97.44 611 ASP A N 1
ATOM 4712 C CA . ASP A 1 611 ? -13.102 -1.639 7.776 1.00 97.44 611 ASP A CA 1
ATOM 4713 C C . ASP A 1 611 ? -13.371 -1.192 6.332 1.00 97.44 611 ASP A C 1
ATOM 4715 O O . ASP A 1 611 ? -14.226 -1.744 5.636 1.00 97.44 611 ASP A O 1
ATOM 4719 N N . PHE A 1 612 ? -12.587 -0.229 5.849 1.00 97.44 612 PHE A N 1
ATOM 4720 C CA . PHE A 1 612 ? -12.554 0.132 4.436 1.00 97.44 612 PHE A CA 1
ATOM 4721 C C . PHE A 1 612 ? -11.622 -0.845 3.701 1.00 97.44 612 PHE A C 1
ATOM 4723 O O . PHE A 1 612 ? -10.403 -0.854 3.907 1.00 97.44 612 PHE A O 1
ATOM 4730 N N . VAL A 1 613 ? -12.203 -1.676 2.833 1.00 95.62 613 VAL A N 1
ATOM 4731 C CA . VAL A 1 613 ? -11.507 -2.764 2.122 1.00 95.62 613 VAL A CA 1
ATOM 4732 C C . VAL A 1 613 ? -11.396 -2.512 0.620 1.00 95.62 613 VAL A C 1
ATOM 4734 O O . VAL A 1 613 ? -12.225 -1.824 0.020 1.00 95.62 613 VAL A O 1
ATOM 4737 N N . ASN A 1 614 ? -10.390 -3.122 -0.008 1.00 95.19 614 ASN A N 1
ATOM 4738 C CA . ASN A 1 614 ? -10.296 -3.243 -1.456 1.00 95.19 614 ASN A CA 1
ATOM 4739 C C . ASN A 1 614 ? -11.388 -4.220 -1.951 1.00 95.19 614 ASN A C 1
ATOM 4741 O O . ASN A 1 614 ? -11.281 -5.423 -1.698 1.00 95.19 614 ASN A O 1
ATOM 4745 N N . PRO A 1 615 ? -12.410 -3.762 -2.698 1.00 94.50 615 PRO A N 1
ATOM 4746 C CA . PRO A 1 615 ? -13.562 -4.586 -3.092 1.00 94.50 615 PRO A CA 1
ATOM 4747 C C . PRO A 1 615 ? -13.215 -5.727 -4.065 1.00 94.50 615 PRO A C 1
ATOM 4749 O O . PRO A 1 615 ? -14.041 -6.600 -4.321 1.00 94.50 615 PRO A O 1
ATOM 4752 N N . VAL A 1 616 ? -11.999 -5.744 -4.620 1.00 93.00 616 VAL A N 1
ATOM 4753 C CA . VAL A 1 616 ? -11.536 -6.794 -5.540 1.00 93.00 616 VAL A CA 1
ATOM 4754 C C . VAL A 1 616 ? -10.856 -7.953 -4.803 1.00 93.00 616 VAL A C 1
ATOM 4756 O O . VAL A 1 616 ? -10.861 -9.070 -5.330 1.00 93.00 616 VAL A O 1
ATOM 4759 N N . THR A 1 617 ? -10.301 -7.714 -3.605 1.00 91.75 617 THR A N 1
ATOM 4760 C CA . THR A 1 617 ? -9.505 -8.702 -2.847 1.00 91.75 617 THR A CA 1
ATOM 4761 C C . THR A 1 617 ? -9.970 -8.956 -1.410 1.00 91.75 617 THR A C 1
ATOM 4763 O O . THR A 1 617 ? -9.550 -9.952 -0.831 1.00 91.75 617 THR A O 1
ATOM 4766 N N . GLY A 1 618 ? -10.788 -8.080 -0.816 1.00 92.94 618 GLY A N 1
ATOM 4767 C CA . GLY A 1 618 ? -11.155 -8.131 0.608 1.00 92.94 618 GLY A CA 1
ATOM 4768 C C . GLY A 1 618 ? -10.025 -7.739 1.575 1.00 92.94 618 GLY A C 1
ATOM 4769 O O . GLY A 1 618 ? -10.244 -7.674 2.778 1.00 92.94 618 GLY A O 1
ATOM 4770 N N . GLU A 1 619 ? -8.821 -7.460 1.067 1.00 93.56 619 GLU A N 1
ATOM 4771 C CA . GLU A 1 619 ? -7.691 -6.942 1.847 1.00 93.56 619 GLU A CA 1
ATOM 4772 C C . GLU A 1 619 ? -7.917 -5.440 2.175 1.00 93.56 619 GLU A C 1
ATOM 4774 O O . GLU A 1 619 ? -8.714 -4.786 1.494 1.00 93.56 619 GLU A O 1
ATOM 4779 N N . PRO A 1 620 ? -7.210 -4.838 3.154 1.00 96.00 620 PRO A N 1
ATOM 4780 C CA . PRO A 1 620 ? -7.288 -3.395 3.420 1.00 96.00 620 PRO A CA 1
ATOM 4781 C C . PRO A 1 620 ? -6.975 -2.532 2.186 1.00 96.00 620 PRO A C 1
ATOM 4783 O O . PRO A 1 620 ? -6.203 -2.943 1.313 1.00 96.00 620 PRO A O 1
ATOM 4786 N N . VAL A 1 621 ? -7.549 -1.322 2.122 1.00 96.00 621 VAL A N 1
ATOM 4787 C CA . VAL A 1 621 ? -7.429 -0.418 0.956 1.00 96.00 621 VAL A CA 1
ATOM 4788 C C . VAL A 1 621 ? -5.989 -0.120 0.519 1.00 96.00 621 VAL A C 1
ATOM 4790 O O . VAL A 1 621 ? -5.734 -0.043 -0.684 1.00 96.00 621 VAL A O 1
ATOM 4793 N N . PHE A 1 622 ? -5.042 -0.017 1.459 1.00 97.31 622 PHE A N 1
ATOM 4794 C CA . PHE A 1 622 ? -3.607 0.104 1.182 1.00 97.31 622 PHE A CA 1
ATOM 4795 C C . PHE A 1 622 ? -2.821 -1.049 1.832 1.00 97.31 622 PHE A C 1
ATOM 4797 O O . PHE A 1 622 ? -3.246 -1.658 2.811 1.00 97.31 622 PHE A O 1
ATOM 4804 N N . LYS A 1 623 ? -1.625 -1.353 1.307 1.00 94.31 623 LYS A N 1
ATOM 4805 C CA . LYS A 1 623 ? -0.752 -2.418 1.856 1.00 94.31 623 LYS A CA 1
ATOM 4806 C C . LYS A 1 623 ? -0.030 -2.029 3.151 1.00 94.31 623 LYS A C 1
ATOM 4808 O O . LYS A 1 623 ? 0.505 -2.894 3.841 1.00 94.31 623 LYS A O 1
ATOM 4813 N N . THR A 1 624 ? -0.022 -0.745 3.467 1.00 96.69 624 THR A N 1
ATOM 4814 C CA . THR A 1 624 ? 0.685 -0.127 4.592 1.00 96.69 624 THR A CA 1
ATOM 4815 C C . THR A 1 624 ? -0.277 0.372 5.663 1.00 96.69 624 THR A C 1
ATOM 4817 O O . THR A 1 624 ? -0.025 0.162 6.848 1.00 96.69 624 THR A O 1
ATOM 4820 N N . LEU A 1 625 ? -1.402 0.965 5.250 1.00 97.69 625 LEU A N 1
ATOM 4821 C CA . LEU A 1 625 ? -2.408 1.555 6.131 1.00 97.69 625 LEU A CA 1
ATOM 4822 C C . LEU A 1 625 ? -3.750 0.821 6.051 1.00 97.69 625 LEU A C 1
ATOM 4824 O O . LEU A 1 625 ? -4.249 0.515 4.968 1.00 97.69 625 LEU A O 1
ATOM 4828 N N . ASN A 1 626 ? -4.352 0.609 7.214 1.00 95.50 626 ASN A N 1
ATOM 4829 C CA . ASN A 1 626 ? -5.726 0.167 7.390 1.00 95.50 626 ASN A CA 1
ATOM 4830 C C . ASN A 1 626 ? -6.591 1.389 7.730 1.00 95.50 626 ASN A C 1
ATOM 4832 O O . ASN A 1 626 ? -6.195 2.200 8.568 1.00 95.50 626 ASN A O 1
ATOM 4836 N N . TYR A 1 627 ? -7.764 1.502 7.113 1.00 98.38 627 TYR A N 1
ATOM 4837 C CA . TYR A 1 627 ? -8.752 2.540 7.408 1.00 98.38 627 TYR A CA 1
ATOM 4838 C C . TYR A 1 627 ? -9.990 1.866 7.989 1.00 98.38 627 TYR A C 1
ATOM 4840 O O . TYR A 1 627 ? -10.453 0.868 7.440 1.00 98.38 627 TYR A O 1
ATOM 4848 N N . SER A 1 628 ? -10.549 2.422 9.061 1.00 98.56 628 SER A N 1
ATOM 4849 C CA . SER A 1 628 ? -11.772 1.899 9.683 1.00 98.56 628 SER A CA 1
ATOM 4850 C C . SER A 1 628 ? -12.590 3.000 10.349 1.00 98.56 628 SER A C 1
ATOM 4852 O O . SER A 1 628 ? -12.025 3.947 10.897 1.00 98.56 628 SER A O 1
ATOM 4854 N N . ALA A 1 629 ? -13.912 2.859 10.345 1.00 98.75 629 ALA A N 1
ATOM 4855 C CA . ALA A 1 629 ? -14.842 3.723 11.068 1.00 98.75 629 ALA A CA 1
ATOM 4856 C C . ALA A 1 629 ? -15.523 2.927 12.190 1.00 98.75 629 ALA A C 1
ATOM 4858 O O . ALA A 1 629 ? -15.801 1.740 12.020 1.00 98.75 629 ALA A O 1
ATOM 4859 N N . GLN A 1 630 ? -15.786 3.556 13.336 1.00 98.56 630 GLN A N 1
ATOM 4860 C CA . GLN A 1 630 ? -16.483 2.915 14.451 1.00 98.56 630 GLN A CA 1
ATOM 4861 C C . GLN A 1 630 ? -17.478 3.842 15.148 1.00 98.56 630 GLN A C 1
ATOM 4863 O O . GLN A 1 630 ? -17.216 5.033 15.314 1.00 98.56 630 GLN A O 1
ATOM 4868 N N . LEU A 1 631 ? -18.607 3.268 15.562 1.00 98.81 631 LEU A N 1
ATOM 4869 C CA . LEU A 1 631 ? -19.689 3.905 16.303 1.00 98.81 631 LEU A CA 1
ATOM 4870 C C . LEU A 1 631 ? -19.721 3.382 17.744 1.00 98.81 631 LEU A C 1
ATOM 4872 O O . LEU A 1 631 ? -19.660 2.174 17.986 1.00 98.81 631 LEU A O 1
ATOM 4876 N N . LEU A 1 632 ? -19.869 4.319 18.680 1.00 98.81 632 LEU A N 1
ATOM 4877 C CA . LEU A 1 632 ? -20.074 4.091 20.109 1.00 98.81 632 LEU A CA 1
ATOM 4878 C C . LEU A 1 632 ? -21.415 4.710 20.522 1.00 98.81 632 LEU A C 1
ATOM 4880 O O . LEU A 1 632 ? -21.676 5.883 20.248 1.00 98.81 632 LEU A O 1
ATOM 4884 N N . ARG A 1 633 ? -22.270 3.948 21.198 1.00 98.62 633 ARG A N 1
ATOM 4885 C CA . ARG A 1 633 ? -23.595 4.379 21.686 1.00 98.62 633 ARG A CA 1
ATOM 4886 C C . ARG A 1 633 ? -23.459 5.290 22.918 1.00 98.62 633 ARG A C 1
ATOM 4888 O O . ARG A 1 633 ? -22.445 5.194 23.603 1.00 98.62 633 ARG A O 1
ATOM 4895 N N . PRO A 1 634 ? -24.460 6.121 23.270 1.00 98.44 634 PRO A N 1
ATOM 4896 C CA . PRO A 1 634 ? -24.451 6.895 24.516 1.00 98.44 634 PRO A CA 1
ATOM 4897 C C . PRO A 1 634 ? -24.127 6.025 25.740 1.00 98.44 634 PRO A C 1
ATOM 4899 O O . PRO A 1 634 ? -24.810 5.029 25.981 1.00 98.44 634 PRO A O 1
ATOM 4902 N N . GLY A 1 635 ? -23.096 6.392 26.506 1.00 97.94 635 GLY A N 1
ATOM 4903 C CA . GLY A 1 635 ? -22.651 5.644 27.688 1.00 97.94 635 GLY A CA 1
ATOM 4904 C C . GLY A 1 635 ? -21.899 4.335 27.404 1.00 97.94 635 GLY A C 1
ATOM 4905 O O . GLY A 1 635 ? -21.660 3.566 28.332 1.00 97.94 635 GLY A O 1
ATOM 4906 N N . GLU A 1 636 ? -21.534 4.045 26.152 1.00 98.19 636 GLU A N 1
ATOM 4907 C CA . GLU A 1 636 ? -20.760 2.850 25.809 1.00 98.19 636 GLU A CA 1
ATOM 4908 C C . GLU A 1 636 ? -19.277 3.019 26.172 1.00 98.19 636 GLU A C 1
ATOM 4910 O O . GLU A 1 636 ? -18.611 3.948 25.710 1.00 98.19 636 GLU A O 1
ATOM 4915 N N . GLU A 1 637 ? -18.763 2.094 26.987 1.00 98.00 637 GLU A N 1
ATOM 4916 C CA . GLU A 1 637 ? -17.347 1.967 27.344 1.00 98.00 637 GLU A CA 1
ATOM 4917 C C . GLU A 1 637 ? -16.785 0.667 26.763 1.00 98.00 637 GLU A C 1
ATOM 4919 O O . GLU A 1 637 ? -17.236 -0.422 27.140 1.00 98.00 637 GLU A O 1
ATOM 4924 N N . THR A 1 638 ? -15.771 0.761 25.898 1.00 98.06 638 THR A N 1
ATOM 4925 C CA . THR A 1 638 ? -15.053 -0.427 25.419 1.00 98.06 638 THR A CA 1
ATOM 4926 C C . THR A 1 638 ? -14.200 -1.034 26.535 1.00 98.06 638 THR A C 1
ATOM 4928 O O . THR A 1 638 ? -13.742 -0.356 27.462 1.00 98.06 638 THR A O 1
ATOM 4931 N N . GLU A 1 639 ? -13.925 -2.329 26.423 1.00 97.25 639 GLU A N 1
ATOM 4932 C CA . GLU A 1 639 ? -12.860 -2.979 27.177 1.00 97.25 639 GLU A CA 1
ATOM 4933 C C . GLU A 1 639 ? -11.474 -2.472 26.731 1.00 97.25 639 GLU A C 1
ATOM 4935 O O . GLU A 1 639 ? -11.329 -1.768 25.723 1.00 97.25 639 GLU A O 1
ATOM 4940 N N . LEU A 1 640 ? -10.438 -2.796 27.509 1.00 96.81 640 LEU A N 1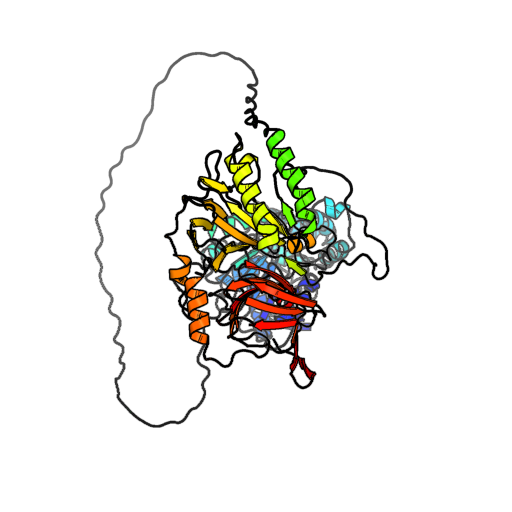
ATOM 4941 C CA . LEU A 1 640 ? -9.073 -2.339 27.248 1.00 96.81 640 LEU A CA 1
ATOM 4942 C C . LEU A 1 640 ? -8.413 -3.202 26.166 1.00 96.81 640 LEU A C 1
ATOM 4944 O O . LEU A 1 640 ? -8.331 -4.418 26.311 1.00 96.81 640 LEU A O 1
ATOM 4948 N N . LYS A 1 641 ? -7.859 -2.580 25.123 1.00 96.50 641 LYS A N 1
ATOM 4949 C CA . LYS A 1 641 ? -7.102 -3.247 24.048 1.00 96.50 641 LYS A CA 1
ATOM 4950 C C . LYS A 1 641 ? -5.714 -2.641 23.890 1.00 96.50 641 LYS A C 1
ATOM 4952 O O . LYS A 1 641 ? -5.521 -1.450 24.122 1.00 96.50 641 LYS A O 1
ATOM 4957 N N . ARG A 1 642 ? -4.746 -3.450 23.465 1.00 94.50 642 ARG A N 1
ATOM 4958 C CA . ARG A 1 642 ? -3.472 -2.987 22.897 1.00 94.50 642 ARG A CA 1
ATOM 4959 C C . ARG A 1 642 ? -3.120 -3.793 21.656 1.00 94.50 642 ARG A C 1
ATOM 4961 O O . ARG A 1 642 ? -3.415 -4.981 21.583 1.00 94.50 642 ARG A O 1
ATOM 4968 N N . GLU A 1 643 ? -2.454 -3.163 20.702 1.00 95.25 643 GLU A N 1
ATOM 4969 C CA . GLU A 1 643 ? -2.011 -3.787 19.452 1.00 95.25 643 GLU A CA 1
ATOM 4970 C C . GLU A 1 643 ? -0.672 -3.190 19.006 1.00 95.25 643 GLU A C 1
ATOM 4972 O O . GLU A 1 643 ? -0.341 -2.071 19.392 1.00 95.25 643 GLU A O 1
ATOM 4977 N N . THR A 1 644 ? 0.146 -3.924 18.249 1.00 94.56 644 THR A N 1
ATOM 4978 C CA . THR A 1 644 ? 1.473 -3.427 17.832 1.00 94.56 644 THR A CA 1
ATOM 4979 C C . THR A 1 644 ? 1.404 -2.285 16.819 1.00 94.56 644 THR A C 1
ATOM 4981 O O . THR A 1 644 ? 2.386 -1.553 16.684 1.00 94.56 644 THR A O 1
ATOM 4984 N N . ALA A 1 645 ? 0.257 -2.084 16.167 1.00 95.62 645 ALA A N 1
ATOM 4985 C CA . ALA A 1 645 ? 0.023 -0.967 15.263 1.00 95.62 645 ALA A CA 1
ATOM 4986 C C . ALA A 1 645 ? -0.077 0.383 16.000 1.00 95.62 645 ALA A C 1
ATOM 4988 O O . ALA A 1 645 ? -0.671 0.484 17.075 1.00 95.62 645 ALA A O 1
ATOM 4989 N N . GLY A 1 646 ? 0.465 1.441 15.399 1.00 95.75 646 GLY A N 1
ATOM 4990 C CA . GLY A 1 646 ? 0.156 2.822 15.766 1.00 95.75 646 GLY A CA 1
ATOM 4991 C C . GLY A 1 646 ? -1.117 3.276 15.054 1.00 95.75 646 GLY A C 1
ATOM 4992 O O . GLY A 1 646 ? -1.233 3.101 13.843 1.00 95.75 646 GLY A O 1
ATOM 4993 N N . THR A 1 647 ? -2.064 3.867 15.788 1.00 98.25 647 THR A N 1
ATOM 4994 C CA . THR A 1 647 ? -3.360 4.297 15.234 1.00 98.25 647 THR A CA 1
ATOM 4995 C C . THR A 1 647 ? -3.628 5.776 15.494 1.00 98.25 647 THR A C 1
ATOM 4997 O O . THR A 1 647 ? -3.545 6.251 16.626 1.00 98.25 647 THR A O 1
ATOM 5000 N N . PHE A 1 648 ? -3.983 6.490 14.434 1.00 98.62 648 PHE A N 1
ATOM 5001 C CA . PHE A 1 648 ? -4.515 7.847 14.435 1.00 98.62 648 PHE A CA 1
ATOM 5002 C C . PHE A 1 648 ? -6.048 7.800 14.409 1.00 98.62 648 PHE A C 1
ATOM 5004 O O . PHE A 1 648 ? -6.618 6.954 13.720 1.00 98.62 648 PHE A O 1
ATOM 5011 N N . TYR A 1 649 ? -6.703 8.721 15.112 1.00 98.81 649 TYR A N 1
ATOM 5012 C CA . TYR A 1 649 ? -8.156 8.862 15.174 1.00 98.81 649 TYR A CA 1
ATOM 5013 C C . TYR A 1 649 ? -8.584 10.311 14.925 1.00 98.81 649 TYR A C 1
ATOM 5015 O O . TYR A 1 649 ? -7.917 11.242 15.377 1.00 98.81 649 TYR A O 1
ATOM 5023 N N . VAL A 1 650 ? -9.742 10.480 14.285 1.00 98.69 650 VAL A N 1
ATOM 5024 C CA . VAL A 1 650 ? -10.491 11.742 14.208 1.00 98.69 650 VAL A CA 1
ATOM 5025 C C . VAL A 1 650 ? -11.945 11.505 14.616 1.00 98.69 650 VAL A C 1
ATOM 5027 O O . VAL A 1 650 ? -12.559 10.511 14.218 1.00 98.69 650 VAL A O 1
ATOM 5030 N N . VAL A 1 651 ? -12.510 12.425 15.396 1.00 98.69 651 VAL A N 1
ATOM 5031 C CA . VAL A 1 651 ? -13.934 12.417 15.752 1.00 98.69 651 VAL A CA 1
ATOM 5032 C C . VAL A 1 651 ? -14.755 13.008 14.604 1.00 98.69 651 VAL A C 1
ATOM 5034 O O . VAL A 1 651 ? -14.680 14.208 14.332 1.00 98.69 651 VAL A O 1
ATOM 5037 N N . ILE A 1 652 ? -15.573 12.192 13.941 1.00 98.25 652 ILE A N 1
ATOM 5038 C CA . ILE A 1 652 ? -16.504 12.671 12.910 1.00 98.25 652 ILE A CA 1
ATOM 5039 C C . ILE A 1 652 ? -17.797 13.175 13.557 1.00 98.25 652 ILE A C 1
ATOM 5041 O O . ILE A 1 652 ? -18.283 14.240 13.173 1.00 98.25 652 ILE A O 1
ATOM 5045 N N . GLU A 1 653 ? -18.315 12.489 14.579 1.00 96.25 653 GLU A N 1
ATOM 5046 C CA . GLU A 1 653 ? -19.545 12.879 15.288 1.00 96.25 653 GLU A CA 1
ATOM 5047 C C . GLU A 1 653 ? -19.486 12.574 16.790 1.00 96.25 653 GLU A C 1
ATOM 5049 O O . GLU A 1 653 ? -18.766 11.677 17.230 1.00 96.25 653 GLU A O 1
ATOM 5054 N N . GLY A 1 654 ? -20.284 13.307 17.571 1.00 97.25 654 GLY A N 1
ATOM 5055 C CA . GLY A 1 654 ? -20.438 13.105 19.012 1.00 97.25 654 GLY A CA 1
ATOM 5056 C C . GLY A 1 654 ? -19.300 13.664 19.876 1.00 97.25 654 GLY A C 1
ATOM 5057 O O . GLY A 1 654 ? -18.555 14.567 19.485 1.00 97.25 654 GLY A O 1
ATOM 5058 N N . SER A 1 655 ? -19.219 13.145 21.100 1.00 98.25 655 SER A N 1
ATOM 5059 C CA . SER A 1 655 ? -18.274 13.556 22.144 1.00 98.25 655 SER A CA 1
ATOM 5060 C C . SER A 1 655 ? -18.001 12.398 23.101 1.00 98.25 655 SER A C 1
ATOM 5062 O O . SER A 1 655 ? -18.910 11.622 23.402 1.00 98.25 655 SER A O 1
ATOM 5064 N N . GLY A 1 656 ? -16.787 12.302 23.630 1.00 98.56 656 GLY A N 1
ATOM 5065 C CA . GLY A 1 656 ? -16.386 11.164 24.442 1.00 98.56 656 GLY A CA 1
ATOM 5066 C C . GLY A 1 656 ? -15.044 11.338 25.130 1.00 98.56 656 GLY A C 1
ATOM 5067 O O . GLY A 1 656 ? -14.501 12.437 25.224 1.00 98.56 656 GLY A O 1
ATOM 5068 N N . ALA A 1 657 ? -14.510 10.220 25.608 1.00 98.75 657 ALA A N 1
ATOM 5069 C CA . ALA A 1 657 ? -13.177 10.125 26.167 1.00 98.75 657 ALA A CA 1
ATOM 5070 C C . ALA A 1 657 ? -12.416 8.935 25.569 1.00 98.75 657 ALA A C 1
ATOM 5072 O O . ALA A 1 657 ? -12.983 7.876 25.298 1.00 98.75 657 ALA A O 1
ATOM 5073 N N . THR A 1 658 ? -11.109 9.093 25.378 1.00 98.81 658 THR A N 1
ATOM 5074 C CA . THR A 1 658 ? -10.189 7.976 25.129 1.00 98.81 658 THR A CA 1
ATOM 5075 C C . THR A 1 658 ? -9.210 7.903 26.285 1.00 98.81 658 THR A C 1
ATOM 5077 O O . THR A 1 658 ? -8.456 8.845 26.523 1.00 98.81 658 THR A O 1
ATOM 5080 N N . GLU A 1 659 ? -9.188 6.782 26.994 1.00 98.00 659 GLU A N 1
ATOM 5081 C CA . GLU A 1 659 ? -8.108 6.479 27.930 1.00 98.00 659 GLU A CA 1
ATOM 5082 C C . GLU A 1 659 ? -7.003 5.745 27.173 1.00 98.00 659 GLU A C 1
ATOM 5084 O O . GLU A 1 659 ? -7.284 4.791 26.451 1.00 98.00 659 GLU A O 1
ATOM 5089 N N . VAL A 1 660 ? -5.750 6.182 27.312 1.00 93.31 660 VAL A N 1
ATOM 5090 C CA . VAL A 1 660 ? -4.590 5.544 26.675 1.00 93.31 660 VAL A CA 1
ATOM 5091 C C . VAL A 1 660 ? -3.312 5.784 27.477 1.00 93.31 660 VAL A C 1
ATOM 5093 O O . VAL A 1 660 ? -2.944 6.919 27.778 1.00 93.31 660 VAL A O 1
ATOM 5096 N N .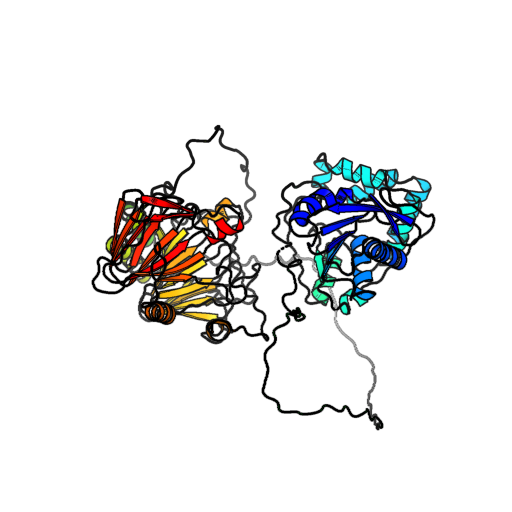 GLY A 1 661 ? -2.604 4.705 27.824 1.00 79.12 661 GLY A N 1
ATOM 5097 C CA . GLY A 1 661 ? -1.282 4.786 28.465 1.00 79.12 661 GLY A CA 1
ATOM 5098 C C . GLY A 1 661 ? -1.243 5.581 29.781 1.00 79.12 661 GLY A C 1
ATOM 5099 O O . GLY A 1 661 ? -0.241 6.232 30.060 1.00 79.12 661 GLY A O 1
ATOM 5100 N N . GLY A 1 662 ? -2.334 5.577 30.556 1.00 77.25 662 GLY A N 1
ATOM 5101 C CA . GLY A 1 662 ? -2.468 6.345 31.802 1.00 77.25 662 GLY A CA 1
ATOM 5102 C C . GLY A 1 662 ? -2.922 7.802 31.629 1.00 77.25 662 GLY A C 1
ATOM 5103 O O . GLY A 1 662 ? -3.110 8.493 32.625 1.00 77.25 662 GLY A O 1
ATOM 5104 N N . LYS A 1 663 ? -3.133 8.274 30.394 1.00 87.31 663 LYS A N 1
ATOM 5105 C CA . LYS A 1 663 ? -3.795 9.555 30.099 1.00 87.31 663 LYS A CA 1
ATOM 5106 C C . LYS A 1 663 ? -5.272 9.332 29.775 1.00 87.31 663 LYS A C 1
ATOM 5108 O O . LYS A 1 663 ? -5.636 8.271 29.271 1.00 87.31 663 LYS A O 1
ATOM 5113 N N . ARG A 1 664 ? -6.096 10.363 29.978 1.00 97.50 664 ARG A N 1
ATOM 5114 C CA . ARG A 1 664 ? -7.477 10.444 29.483 1.00 97.50 664 ARG A CA 1
ATOM 5115 C C . ARG A 1 664 ? -7.624 11.680 28.591 1.00 97.50 664 ARG A C 1
ATOM 5117 O O . ARG A 1 664 ? -7.149 12.757 28.945 1.00 97.50 664 ARG A O 1
ATOM 5124 N N . PHE A 1 665 ? -8.236 11.503 27.426 1.00 98.38 665 PHE A N 1
ATOM 5125 C CA . PHE A 1 665 ? -8.428 12.523 26.399 1.00 98.38 665 PHE A CA 1
ATOM 5126 C C . PHE A 1 665 ? -9.922 12.765 26.186 1.00 98.38 665 PHE A C 1
ATOM 5128 O O . PHE A 1 665 ? -10.557 11.970 25.498 1.00 98.38 665 PHE A O 1
ATOM 5135 N N . GLU A 1 666 ? -10.470 13.848 26.744 1.00 98.56 666 GLU A N 1
ATOM 5136 C CA . GLU A 1 666 ? -11.832 14.293 26.407 1.00 98.56 666 GLU A CA 1
ATOM 5137 C C . GLU A 1 666 ? -11.841 14.859 24.989 1.00 98.56 666 GLU A C 1
ATOM 5139 O O . GLU A 1 666 ? -11.114 15.822 24.729 1.00 98.56 666 GLU A O 1
ATOM 5144 N N . TRP A 1 667 ? -12.658 14.293 24.105 1.00 98.62 667 TRP A N 1
ATOM 5145 C CA . TRP A 1 667 ? -12.732 14.643 22.690 1.00 98.62 667 TRP A CA 1
ATOM 5146 C C . TRP A 1 667 ? -14.155 14.992 22.239 1.00 98.62 667 TRP A C 1
ATOM 5148 O O . TRP A 1 667 ? -15.159 14.526 22.777 1.00 98.62 667 TRP A O 1
ATOM 5158 N N . THR A 1 668 ? -14.220 15.836 21.220 1.00 98.50 668 THR A N 1
ATOM 5159 C CA . THR A 1 668 ? -15.409 16.400 20.578 1.00 98.50 668 THR A CA 1
ATOM 5160 C C . THR A 1 668 ? -15.219 16.397 19.061 1.00 98.50 668 THR A C 1
ATOM 5162 O O . THR A 1 668 ? -14.145 16.054 18.570 1.00 98.50 668 THR A O 1
ATOM 5165 N N . GLN A 1 669 ? -16.255 16.739 18.295 1.00 97.88 669 GLN A N 1
ATOM 5166 C CA . GLN A 1 669 ? -16.202 16.743 16.832 1.00 97.88 669 GLN A CA 1
ATOM 5167 C C . GLN A 1 669 ? -14.969 17.487 16.267 1.00 97.88 669 GLN A C 1
ATOM 5169 O O . GLN A 1 669 ? -14.670 18.612 16.658 1.00 97.88 669 GLN A O 1
ATOM 5174 N N . ASN A 1 670 ? -14.294 16.852 15.303 1.00 98.12 670 ASN A N 1
ATOM 5175 C CA . ASN A 1 670 ? -13.022 17.242 14.678 1.00 98.12 670 ASN A CA 1
ATOM 5176 C C . ASN A 1 670 ? -11.765 17.190 15.574 1.00 98.12 670 ASN A C 1
ATOM 5178 O O . ASN A 1 670 ? -10.678 17.471 15.067 1.00 98.12 670 ASN A O 1
ATOM 5182 N N . ASP A 1 671 ? -11.854 16.811 16.856 1.00 98.69 671 ASP A N 1
ATOM 5183 C CA . ASP A 1 671 ? -10.654 16.530 17.659 1.00 98.69 671 ASP A CA 1
ATOM 5184 C C . ASP A 1 671 ? -9.901 15.308 17.100 1.00 98.69 671 ASP A C 1
ATOM 5186 O O . ASP A 1 671 ? -10.494 14.367 16.557 1.00 98.69 671 ASP A O 1
ATOM 5190 N N . ILE A 1 672 ? -8.572 15.331 17.231 1.00 98.56 672 ILE A N 1
ATOM 5191 C CA . ILE A 1 672 ? -7.657 14.354 16.628 1.00 98.56 672 ILE A CA 1
ATOM 5192 C C . ILE A 1 672 ? -6.731 13.787 17.701 1.00 98.56 672 ILE A C 1
ATOM 5194 O O . ILE A 1 672 ? -6.102 14.548 18.432 1.00 98.56 672 ILE A O 1
ATOM 5198 N N . PHE A 1 673 ? -6.570 12.465 17.776 1.00 98.62 673 PHE A N 1
ATOM 5199 C CA . PHE A 1 673 ? -5.655 11.842 18.740 1.00 98.62 673 PHE A CA 1
ATOM 5200 C C . PHE A 1 673 ? -4.920 10.617 18.192 1.00 98.62 673 PHE A C 1
ATOM 5202 O O . PHE A 1 673 ? -5.355 9.962 17.248 1.00 98.62 673 PHE A O 1
ATOM 5209 N N . VAL A 1 674 ? -3.782 10.295 18.809 1.00 97.62 674 VAL A N 1
ATOM 5210 C CA . VAL A 1 674 ? -2.956 9.129 18.471 1.00 97.62 674 VAL A CA 1
ATOM 5211 C C . VAL A 1 674 ? -2.869 8.169 19.650 1.00 97.62 674 VAL A C 1
ATOM 5213 O O . VAL A 1 674 ? -2.556 8.557 20.778 1.00 97.62 674 VAL A O 1
ATOM 5216 N N . VAL A 1 675 ? -3.080 6.891 19.340 1.00 97.00 675 VAL A N 1
ATOM 5217 C CA . VAL A 1 675 ? -2.815 5.730 20.188 1.00 97.00 675 VAL A CA 1
ATOM 5218 C C . VAL A 1 675 ? -1.541 5.051 19.662 1.00 97.00 675 VAL A C 1
ATOM 5220 O O . VAL A 1 675 ? -1.571 4.429 18.596 1.00 97.00 675 VAL A O 1
ATOM 5223 N N . PRO A 1 676 ? -0.400 5.189 20.358 1.00 91.06 676 PRO A N 1
ATOM 5224 C CA . PRO A 1 676 ? 0.842 4.528 19.980 1.00 91.06 676 PRO A CA 1
ATOM 5225 C C . PRO A 1 676 ? 0.785 3.002 20.057 1.00 91.06 676 PRO A C 1
ATOM 5227 O O . PRO A 1 676 ? 0.048 2.425 20.857 1.00 91.06 676 PRO A O 1
ATOM 5230 N N . ASN A 1 677 ? 1.698 2.397 19.298 1.00 88.56 677 ASN A N 1
ATOM 5231 C CA . ASN A 1 677 ? 2.178 1.024 19.425 1.00 88.56 677 ASN A CA 1
ATOM 5232 C C . ASN A 1 677 ? 2.109 0.479 20.870 1.00 88.56 677 ASN A C 1
ATOM 5234 O O . ASN A 1 677 ? 2.755 0.987 21.786 1.00 88.56 677 ASN A O 1
ATOM 5238 N N . PHE A 1 678 ? 1.344 -0.599 21.030 1.00 91.62 678 PHE A N 1
ATOM 5239 C CA . PHE A 1 678 ? 1.275 -1.501 22.183 1.00 91.62 678 PHE A CA 1
ATOM 5240 C C . PHE A 1 678 ? 0.920 -0.889 23.554 1.00 91.62 678 PHE A C 1
ATOM 5242 O O . PHE A 1 678 ? 1.075 -1.547 24.590 1.00 91.62 678 PHE A O 1
ATOM 5249 N N . LEU A 1 679 ? 0.370 0.329 23.578 1.00 89.81 679 LEU A N 1
ATOM 5250 C CA . LEU A 1 679 ? -0.254 0.900 24.773 1.00 89.81 679 LEU A CA 1
ATOM 5251 C C . LEU A 1 679 ? -1.688 0.389 24.946 1.00 89.81 679 LEU A C 1
ATOM 5253 O O . LEU A 1 679 ? -2.427 0.233 23.978 1.00 89.81 679 LEU A O 1
ATOM 5257 N N . TRP A 1 680 ? -2.092 0.164 26.199 1.00 93.31 680 TRP A N 1
ATOM 5258 C CA . TRP A 1 680 ? -3.491 -0.100 26.537 1.00 93.31 680 TRP A CA 1
ATOM 5259 C C . TRP A 1 680 ? -4.337 1.152 26.290 1.00 93.31 680 TRP A C 1
ATOM 5261 O O . TRP A 1 680 ? -3.995 2.224 26.802 1.00 93.31 680 TRP A O 1
ATOM 5271 N N . ARG A 1 681 ? -5.432 0.991 25.541 1.00 97.00 681 ARG A N 1
ATOM 5272 C CA . ARG A 1 681 ? -6.458 2.002 25.261 1.00 97.00 681 ARG A CA 1
ATOM 5273 C C . ARG A 1 681 ? -7.876 1.480 25.498 1.00 97.00 681 ARG A C 1
ATOM 5275 O O . ARG A 1 681 ? -8.106 0.278 25.382 1.00 97.00 681 ARG A O 1
ATOM 5282 N N . ARG A 1 682 ? -8.821 2.388 25.746 1.00 97.81 682 ARG A N 1
ATOM 5283 C CA . ARG A 1 682 ? -10.272 2.168 25.597 1.00 97.81 682 ARG A CA 1
ATOM 5284 C C . ARG A 1 682 ? -10.979 3.459 25.188 1.00 97.81 682 ARG A C 1
ATOM 5286 O O . ARG A 1 682 ? -10.463 4.547 25.450 1.00 97.81 682 ARG A O 1
ATOM 5293 N N . HIS A 1 683 ? -12.151 3.333 24.574 1.00 98.69 683 HIS A N 1
ATOM 5294 C CA . HIS A 1 683 ? -12.993 4.464 24.183 1.00 98.69 683 HIS A CA 1
ATOM 5295 C C . HIS A 1 683 ? -14.294 4.482 24.986 1.00 98.69 683 HIS A C 1
ATOM 5297 O O . HIS A 1 683 ? -14.816 3.438 25.374 1.00 98.69 683 HIS A O 1
ATOM 5303 N N . ILE A 1 684 ? -14.791 5.686 25.246 1.00 98.69 684 ILE A N 1
ATOM 5304 C CA . ILE A 1 684 ? -15.946 5.972 26.092 1.00 98.69 684 ILE A CA 1
ATOM 5305 C C . ILE A 1 684 ? -16.782 7.025 25.367 1.00 98.69 684 ILE A C 1
ATOM 5307 O O . ILE A 1 684 ? -16.263 8.097 25.060 1.00 98.69 684 ILE A O 1
ATOM 5311 N N . ASN A 1 685 ? -18.066 6.779 25.125 1.00 98.69 685 ASN A N 1
ATOM 5312 C CA . ASN A 1 685 ? -18.984 7.836 24.697 1.00 98.69 685 ASN A CA 1
ATOM 5313 C C . ASN A 1 685 ? -19.638 8.479 25.932 1.00 98.69 685 ASN A C 1
ATOM 5315 O O . ASN A 1 685 ? -20.509 7.890 26.571 1.00 98.69 685 ASN A O 1
ATOM 5319 N N . THR A 1 686 ? -19.210 9.700 26.260 1.00 98.06 686 THR A N 1
ATOM 5320 C CA . THR A 1 686 ? -19.747 10.513 27.368 1.00 98.06 686 THR A CA 1
ATOM 5321 C C . THR A 1 686 ? -20.910 11.415 26.931 1.00 98.06 686 THR A C 1
ATOM 5323 O O . THR A 1 686 ? -21.508 12.103 27.761 1.00 98.06 686 THR A O 1
ATOM 5326 N N . GLY A 1 687 ? -21.231 11.434 25.634 1.00 96.69 687 GLY A N 1
ATOM 5327 C CA . GLY A 1 687 ? -22.316 12.206 25.043 1.00 96.69 687 GLY A CA 1
ATOM 5328 C C . GLY A 1 687 ? -23.700 11.562 25.182 1.00 96.69 687 GLY A C 1
ATOM 5329 O O . GLY A 1 687 ? -23.876 10.442 25.657 1.00 96.69 687 GLY A O 1
ATOM 5330 N N . LYS A 1 688 ? -24.718 12.309 24.736 1.00 97.00 688 LYS A N 1
ATOM 5331 C CA . LYS A 1 688 ? -26.135 11.886 24.728 1.00 97.00 688 LYS A CA 1
ATOM 5332 C C . LYS A 1 688 ? -26.600 11.285 23.393 1.00 97.00 688 LYS A C 1
ATOM 5334 O O . LYS A 1 688 ? -27.728 10.810 23.306 1.00 97.00 688 LYS A O 1
ATOM 5339 N N . ALA A 1 689 ? -25.754 11.333 22.368 1.00 97.25 689 ALA A N 1
ATOM 5340 C CA . ALA A 1 689 ? -25.988 10.790 21.031 1.00 97.25 689 ALA A CA 1
ATOM 5341 C C . ALA A 1 689 ? -24.914 9.740 20.703 1.00 97.25 689 ALA A C 1
ATOM 5343 O O . ALA A 1 689 ? -23.943 9.600 21.449 1.00 97.25 689 ALA A O 1
ATOM 5344 N N . ASP A 1 690 ? -25.083 9.003 19.606 1.00 98.25 690 ASP A N 1
ATOM 5345 C CA . ASP A 1 690 ? -24.005 8.161 19.080 1.00 98.25 690 ASP A CA 1
ATOM 5346 C C . ASP A 1 690 ? -22.766 9.022 18.774 1.00 98.25 690 ASP A C 1
ATOM 5348 O O . ASP A 1 690 ? -22.879 10.200 18.427 1.00 98.25 690 ASP A O 1
ATOM 5352 N N . ALA A 1 691 ? -21.581 8.436 18.914 1.00 98.69 691 ALA A N 1
ATOM 5353 C CA . ALA A 1 691 ? -20.315 9.065 18.569 1.00 98.69 691 ALA A CA 1
ATOM 5354 C C . ALA A 1 691 ? -19.588 8.216 17.527 1.00 98.69 691 ALA A C 1
ATOM 5356 O O . ALA A 1 691 ? -19.542 6.991 17.651 1.00 98.69 691 ALA A O 1
ATOM 5357 N N . VAL A 1 692 ? -19.018 8.866 16.512 1.00 98.75 692 VAL A N 1
ATOM 5358 C CA . VAL A 1 692 ? -18.376 8.206 15.370 1.00 98.75 692 VAL A CA 1
ATOM 5359 C C . VAL A 1 692 ? -16.922 8.641 15.271 1.00 98.75 692 VAL A C 1
ATOM 5361 O O . VAL A 1 692 ? -16.618 9.823 15.097 1.00 98.75 692 VAL A O 1
ATOM 5364 N N . LEU A 1 693 ? -16.022 7.663 15.350 1.00 98.81 693 LEU A N 1
ATOM 5365 C CA . LEU A 1 693 ? -14.580 7.831 15.200 1.00 98.81 693 LEU A CA 1
ATOM 5366 C C . LEU A 1 693 ? -14.134 7.208 13.876 1.00 98.81 693 LEU A C 1
ATOM 5368 O O . LEU A 1 693 ? -14.421 6.040 13.613 1.00 98.81 693 LEU A O 1
ATOM 5372 N N . TYR A 1 694 ? -13.395 7.952 13.057 1.00 98.81 694 TYR A N 1
ATOM 5373 C CA . TYR A 1 694 ? -12.635 7.368 11.947 1.00 98.81 694 TYR A CA 1
ATOM 5374 C C . TYR A 1 694 ? -11.191 7.155 12.396 1.00 98.81 694 TYR A C 1
ATOM 5376 O O . TYR A 1 694 ? -10.653 7.920 13.197 1.00 98.81 694 TYR A O 1
ATOM 5384 N N . SER A 1 695 ? -10.563 6.103 11.881 1.00 98.62 695 SER A N 1
ATOM 5385 C CA . SER A 1 695 ? -9.246 5.638 12.310 1.00 98.62 695 SER A CA 1
ATOM 5386 C C . SER A 1 695 ? -8.368 5.236 11.129 1.00 98.62 695 SER A C 1
ATOM 5388 O O . SER A 1 695 ? -8.849 4.670 10.145 1.00 98.62 695 SER A O 1
ATOM 5390 N N . VAL A 1 696 ? -7.069 5.511 11.256 1.00 98.62 696 VAL A N 1
ATOM 5391 C CA . VAL A 1 696 ? -6.022 5.109 10.310 1.00 98.62 696 VAL A CA 1
ATOM 5392 C C . VAL A 1 696 ? -4.888 4.468 11.099 1.00 98.62 696 VAL A C 1
ATOM 5394 O O . VAL A 1 696 ? -4.329 5.105 11.993 1.00 98.62 696 VAL A O 1
ATOM 5397 N N . SER A 1 697 ? -4.534 3.223 10.792 1.00 98.06 697 SER A N 1
ATOM 5398 C CA . SER A 1 697 ? -3.459 2.502 11.485 1.00 98.06 697 SER A CA 1
ATOM 5399 C C . SER A 1 697 ? -2.480 1.852 10.522 1.00 98.06 697 SER A C 1
ATOM 5401 O O . SER A 1 697 ? -2.834 1.505 9.399 1.00 98.06 697 SER A O 1
ATOM 5403 N N . ASP A 1 698 ? -1.253 1.604 10.974 1.00 97.75 698 ASP A N 1
ATOM 5404 C CA . ASP A 1 698 ? -0.283 0.788 10.233 1.00 97.75 698 ASP A CA 1
ATOM 5405 C C . ASP A 1 698 ? -0.492 -0.730 10.435 1.00 97.75 698 ASP A C 1
ATOM 5407 O O . ASP A 1 698 ? 0.385 -1.540 10.133 1.00 97.75 698 ASP A O 1
ATOM 5411 N N . ALA A 1 699 ? -1.681 -1.163 10.881 1.00 96.81 699 ALA A N 1
ATOM 5412 C CA . ALA A 1 699 ? -2.002 -2.580 11.070 1.00 96.81 699 ALA A CA 1
ATOM 5413 C C . ALA A 1 699 ? -1.859 -3.406 9.779 1.00 96.81 699 ALA A C 1
ATOM 5415 O O . ALA A 1 699 ? -1.452 -4.568 9.837 1.00 96.81 699 ALA A O 1
ATOM 5416 N N . ALA A 1 700 ? -2.135 -2.809 8.613 1.00 95.88 700 ALA A N 1
ATOM 5417 C CA . ALA A 1 700 ? -1.924 -3.454 7.318 1.00 95.88 700 ALA A CA 1
ATOM 5418 C C . ALA A 1 700 ? -0.430 -3.726 7.051 1.00 95.88 700 ALA A C 1
ATOM 5420 O O . ALA A 1 700 ? -0.086 -4.850 6.682 1.00 95.88 700 ALA A O 1
ATOM 5421 N N . LEU A 1 701 ? 0.463 -2.759 7.321 1.00 96.94 701 LEU A N 1
ATOM 5422 C CA . LEU A 1 701 ? 1.913 -2.984 7.313 1.00 96.94 701 LEU A CA 1
ATOM 5423 C C . LEU A 1 701 ? 2.280 -4.116 8.275 1.00 96.94 701 LEU A C 1
ATOM 5425 O O . LEU A 1 701 ? 2.890 -5.095 7.851 1.00 96.94 701 LEU A O 1
ATOM 5429 N N . MET A 1 702 ? 1.888 -3.998 9.550 1.00 96.25 702 MET A N 1
ATOM 5430 C CA . MET A 1 702 ? 2.286 -4.934 10.607 1.00 96.25 702 MET A CA 1
ATOM 5431 C C . MET A 1 702 ? 1.871 -6.375 10.282 1.00 96.25 702 MET A C 1
ATOM 5433 O O . MET A 1 702 ? 2.662 -7.294 10.492 1.00 96.25 702 MET A O 1
ATOM 5437 N N . ARG A 1 703 ? 0.678 -6.593 9.709 1.00 95.19 703 ARG A N 1
ATOM 5438 C CA . ARG A 1 703 ? 0.242 -7.918 9.232 1.00 95.19 703 ARG A CA 1
ATOM 5439 C C . ARG A 1 703 ? 1.081 -8.396 8.045 1.00 95.19 703 ARG A C 1
ATOM 5441 O O . ARG A 1 703 ? 1.582 -9.516 8.078 1.00 95.19 703 ARG A O 1
ATOM 5448 N N . ASN A 1 704 ? 1.304 -7.542 7.043 1.00 94.44 704 ASN A N 1
ATOM 5449 C CA . ASN A 1 704 ? 2.084 -7.884 5.845 1.00 94.44 704 ASN A CA 1
ATOM 5450 C C . ASN A 1 704 ? 3.569 -8.198 6.128 1.00 94.44 704 ASN A C 1
ATOM 5452 O O . ASN A 1 704 ? 4.190 -8.895 5.328 1.00 94.44 704 ASN A O 1
ATOM 5456 N N . ILE A 1 705 ? 4.132 -7.735 7.253 1.00 94.81 705 ILE A N 1
ATOM 5457 C CA . ILE A 1 705 ? 5.490 -8.095 7.713 1.00 94.81 705 ILE A CA 1
ATOM 5458 C C . ILE A 1 705 ? 5.514 -9.144 8.843 1.00 94.81 705 ILE A C 1
ATOM 5460 O O . ILE A 1 705 ? 6.581 -9.438 9.378 1.00 94.81 705 ILE A O 1
ATOM 5464 N N . GLY A 1 706 ? 4.364 -9.710 9.227 1.00 95.06 706 GLY A N 1
ATOM 5465 C CA . GLY A 1 706 ? 4.274 -10.733 10.277 1.00 95.06 706 GLY A CA 1
ATOM 5466 C C . GLY A 1 706 ? 4.613 -10.232 11.688 1.00 95.06 706 GLY A C 1
ATOM 5467 O O . GLY A 1 706 ? 5.165 -10.988 12.480 1.00 95.06 706 GLY A O 1
ATOM 5468 N N . GLN A 1 707 ? 4.339 -8.959 11.990 1.00 94.69 707 GLN A N 1
ATOM 5469 C CA . GLN A 1 707 ? 4.597 -8.297 13.283 1.00 94.69 707 GLN A CA 1
ATOM 5470 C C . GLN A 1 707 ? 3.320 -7.738 13.951 1.00 94.69 707 GLN A C 1
ATOM 5472 O O . GLN A 1 707 ? 3.401 -7.054 14.975 1.00 94.69 707 GLN A O 1
ATOM 5477 N N . TYR A 1 708 ? 2.130 -7.998 13.395 1.00 96.25 708 TYR A N 1
ATOM 5478 C CA . TYR A 1 708 ? 0.873 -7.632 14.053 1.00 96.25 708 TYR A CA 1
ATOM 5479 C C . TYR A 1 708 ? 0.568 -8.583 15.212 1.00 96.25 708 TYR A C 1
ATOM 5481 O O . TYR A 1 708 ? 0.436 -9.790 15.017 1.00 96.25 708 TYR A O 1
ATOM 5489 N N . TYR A 1 709 ? 0.401 -8.013 16.401 1.00 94.00 709 TYR A N 1
ATOM 5490 C CA . TYR A 1 709 ? 0.049 -8.721 17.624 1.00 94.00 709 TYR A CA 1
ATOM 5491 C C . TYR A 1 709 ? -0.906 -7.860 18.454 1.00 94.00 709 TYR A C 1
ATOM 5493 O O . TYR A 1 709 ? -0.691 -6.650 18.569 1.00 94.00 709 TYR A O 1
ATOM 5501 N N . ALA A 1 710 ? -1.952 -8.455 19.032 1.00 96.44 710 ALA A N 1
ATOM 5502 C CA . ALA A 1 710 ? -2.983 -7.731 19.772 1.00 96.44 710 ALA A CA 1
ATOM 5503 C C . ALA A 1 710 ? -3.454 -8.492 21.018 1.00 96.44 710 ALA A C 1
ATOM 5505 O O . ALA A 1 710 ? -3.459 -9.720 21.063 1.00 96.44 710 ALA A O 1
ATOM 5506 N N . GLN A 1 711 ? -3.851 -7.745 22.047 1.00 97.00 711 GLN A N 1
ATOM 5507 C CA . GLN A 1 711 ? -4.357 -8.276 23.309 1.00 97.00 711 GLN A CA 1
ATOM 5508 C C . GLN A 1 711 ? -5.538 -7.451 23.816 1.00 97.00 711 GLN A C 1
ATOM 5510 O O . GLN A 1 711 ? -5.505 -6.219 23.784 1.00 97.00 711 GLN A O 1
ATOM 5515 N N . GLY A 1 712 ? -6.544 -8.148 24.333 1.00 96.75 712 GLY A N 1
ATOM 5516 C CA . GLY A 1 712 ? -7.667 -7.587 25.070 1.00 96.75 712 GLY A CA 1
ATOM 5517 C C . GLY A 1 712 ? -7.471 -7.786 26.570 1.00 96.75 712 GLY A C 1
ATOM 5518 O O . GLY A 1 712 ? -6.758 -8.695 27.001 1.00 96.75 712 GLY A O 1
ATOM 5519 N N . ARG A 1 713 ? -8.097 -6.938 27.379 1.00 96.00 713 ARG A N 1
ATOM 5520 C CA . ARG A 1 713 ? -8.230 -7.098 28.825 1.00 96.00 713 ARG A CA 1
ATOM 5521 C C . ARG A 1 713 ? -9.678 -6.835 29.214 1.00 96.00 713 ARG A C 1
ATOM 5523 O O . ARG A 1 713 ? -10.140 -5.696 29.117 1.00 96.00 713 ARG A O 1
ATOM 5530 N N . ALA A 1 714 ? -10.335 -7.887 29.685 1.00 91.31 714 ALA A N 1
ATOM 5531 C CA . ALA A 1 714 ? -11.728 -7.840 30.092 1.00 91.31 714 ALA A CA 1
ATOM 5532 C C . ALA A 1 714 ? -11.919 -7.154 31.456 1.00 91.31 714 ALA A C 1
ATOM 5534 O O . ALA A 1 714 ? -10.953 -6.882 32.179 1.00 91.31 714 ALA A O 1
ATOM 5535 N N . LYS A 1 715 ? -13.176 -6.862 31.818 1.00 88.06 715 LYS A N 1
ATOM 5536 C CA . LYS A 1 715 ? -13.532 -6.171 33.080 1.00 88.06 715 LYS A CA 1
ATOM 5537 C C . LYS A 1 715 ? -13.140 -6.924 34.365 1.00 88.06 715 LYS A C 1
ATOM 5539 O O . LYS A 1 715 ? -13.030 -6.295 35.411 1.00 88.06 715 LYS A O 1
ATOM 5544 N N . ASP A 1 716 ? -12.879 -8.229 34.289 1.00 90.75 716 ASP A N 1
ATOM 5545 C CA . ASP A 1 716 ? -12.312 -9.053 35.373 1.00 90.75 716 ASP A CA 1
ATOM 5546 C C . ASP A 1 716 ? -10.775 -8.919 35.511 1.00 90.75 716 ASP A C 1
ATOM 5548 O O . ASP A 1 716 ? -10.165 -9.521 36.393 1.00 90.75 716 ASP A O 1
ATOM 5552 N N . GLY A 1 717 ? -10.131 -8.140 34.634 1.00 90.81 717 GLY A N 1
ATOM 5553 C CA . GLY A 1 717 ? -8.681 -7.970 34.556 1.00 90.81 717 GLY A CA 1
ATOM 5554 C C . GLY A 1 717 ? -7.958 -9.033 33.720 1.00 90.81 717 GLY A C 1
ATOM 5555 O O . GLY A 1 717 ? -6.752 -8.896 33.487 1.00 90.81 717 GLY A O 1
ATOM 5556 N N . LYS A 1 718 ? -8.658 -10.062 33.223 1.00 94.56 718 LYS A N 1
ATOM 5557 C CA . LYS A 1 718 ? -8.073 -11.149 32.433 1.00 94.56 718 LYS A CA 1
ATOM 5558 C C . LYS A 1 718 ? -7.571 -10.628 31.091 1.00 94.56 718 LYS A C 1
ATOM 5560 O O . LYS A 1 718 ? -8.335 -10.107 30.280 1.00 94.56 718 LYS A O 1
ATOM 5565 N N . VAL A 1 719 ? -6.278 -10.816 30.835 1.00 95.56 719 VAL A N 1
ATOM 5566 C CA . VAL A 1 719 ? -5.671 -10.544 29.527 1.00 95.56 719 VAL A CA 1
ATOM 5567 C C . VAL A 1 719 ? -5.859 -11.754 28.614 1.00 95.56 719 VAL A C 1
ATOM 5569 O O . VAL A 1 719 ? -5.614 -12.889 29.019 1.00 95.56 719 VAL A O 1
ATOM 5572 N N . THR A 1 720 ? -6.277 -11.504 27.377 1.00 95.31 720 THR A N 1
ATOM 5573 C CA . THR A 1 720 ? -6.402 -12.504 26.311 1.00 95.31 720 THR A CA 1
ATOM 5574 C C . THR A 1 720 ? -5.665 -12.037 25.063 1.00 95.31 720 THR A C 1
ATOM 5576 O O . THR A 1 720 ? -5.527 -10.838 24.816 1.00 95.31 720 THR A O 1
ATOM 5579 N N . GLU A 1 721 ? -5.165 -12.986 24.278 1.00 95.38 721 GLU A N 1
ATOM 5580 C CA . GLU A 1 721 ? -4.647 -12.709 22.942 1.00 95.38 721 GLU A CA 1
ATOM 5581 C C . GLU A 1 721 ? -5.811 -12.562 21.960 1.00 95.38 721 GLU A C 1
ATOM 5583 O O . GLU A 1 721 ? -6.735 -13.376 21.964 1.00 95.38 721 GLU A O 1
ATOM 5588 N N . LEU A 1 722 ? -5.770 -11.516 21.134 1.00 90.94 722 LEU A N 1
ATOM 5589 C CA . LEU A 1 722 ? -6.745 -11.303 20.069 1.00 90.94 722 LEU A CA 1
ATOM 5590 C C . LEU A 1 722 ? -6.141 -11.856 18.779 1.00 90.94 722 LEU A C 1
ATOM 5592 O O . LEU A 1 722 ? -5.240 -11.247 18.197 1.00 90.94 722 LEU A O 1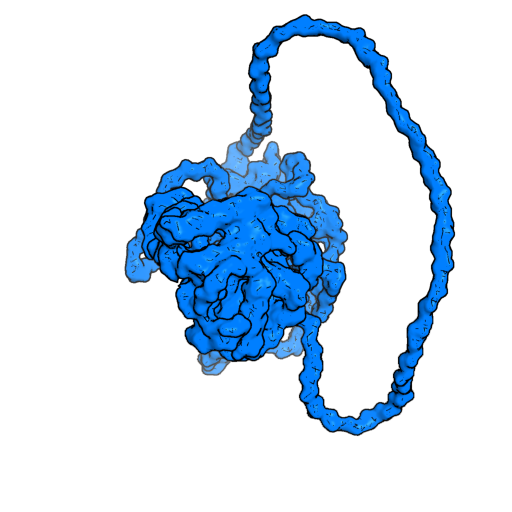
ATOM 5596 N N . LEU A 1 723 ? -6.618 -13.035 18.377 1.00 65.12 723 LEU A N 1
ATOM 5597 C CA . LEU A 1 723 ? -6.231 -13.683 17.124 1.00 65.12 723 LEU A CA 1
ATOM 5598 C C . LEU A 1 723 ? -6.594 -12.788 15.920 1.00 65.12 723 LEU A C 1
ATOM 5600 O O . LEU A 1 723 ? -7.555 -12.020 15.984 1.00 65.12 723 LEU A O 1
ATOM 5604 N N . ASN A 1 724 ? -5.789 -12.874 14.852 1.00 50.94 724 ASN A N 1
ATOM 5605 C CA . ASN A 1 724 ? -6.013 -12.153 13.587 1.00 50.94 724 ASN A CA 1
ATOM 5606 C C . ASN A 1 724 ? -7.167 -12.749 12.776 1.00 50.94 724 ASN A C 1
ATOM 5608 O O . ASN A 1 724 ? -7.274 -13.995 12.764 1.00 50.94 724 ASN A O 1
#

Sequence (724 aa):
MKIKANGIAFNYQVDGPDGAPWLVLSNSLATKLTMWEPQARELGRAFRVLRYDQRGHGATEVPAGRYAFDLLIADALALMDALAIRKAHFAGLSMGGATALGLAQQHPDRLDRVIVCDSPCQSTPTSSQQWEERIVIAQKQGMEALVEPTMTRWFPPEVLKADPPHLDKVRQMIRSTPVNGFIGCAAALADHNYAAAVATVKRPVLFLVGEKDAAAPPMRKLHEARSARVMSSLPPPGTFPTSTSPRLSPAPLPIFWRPNEGAAAPACRRLDCKLAGRSYTFEPRSSRARRGRASHFKALGFDARRPPRTSSRNPQGKNVMTAAAATKPTQTPLSNKAREMMEAINTDAAKHHVWIRTQANAPAQRPWFSETVGEGSGQLASGRVAANQMKTLPYMWRWSEFSPYLHRISEIARKAEVSPIEFADRQSILLLNPGLNGRLQVTNTIRCAISIYNPGDVAPVHLHSPNASRTILSNKGGYTVVEGERCTAERGDLILTPNGTWHDHGNDSGEPVIWIDMLDWPLMEFLDAAWVDHDMPGAQGNAKVQPVNKSDGRSRRLYGHGGIKPAFVDHQIGVGRSPAPLIHYRGAEVLETLHGLRKEKGDAYEGIKIDFVNPVTGEPVFKTLNYSAQLLRPGEETELKRETAGTFYVVIEGSGATEVGGKRFEWTQNDIFVVPNFLWRRHINTGKADAVLYSVSDAALMRNIGQYYAQGRAKDGKVTELLN

Radius of gyration: 32.53 Å; chains: 1; bounding box: 81×82×101 Å

pLDDT: mean 78.87, std 25.61, range [20.86, 98.81]